Protein AF-A0A9X9WQY2-F1 (afdb_monomer)

Mean predicted aligned error: 18.75 Å

Nearest PDB structures (foldseek):
  3zx6-assembly1_B  TM=2.348E-01  e=1.520E-01  Archaeoglobus fulgidus DSM 4304
  7sqc-assembly1_1J  TM=1.540E-01  e=3.881E-01  Chlamydomonas reinhardtii
  8i4x-assembly1_B  TM=1.710E-01  e=2.529E+00  Saccharomyces cerevisiae S288C
  7yqh-assembly1_B  TM=1.631E-01  e=9.841E+00  Saccharomyces cerevisiae S288C

Solvent-accessible surface area (backbone atoms only — not comparable to full-atom values): 28759 Å² total; per-residue (Å²): 111,31,48,26,47,58,53,52,51,51,51,53,52,50,40,56,49,32,49,50,51,24,51,52,35,41,52,50,30,51,53,38,46,54,51,38,53,50,38,52,51,50,42,50,52,40,52,48,51,51,50,51,62,54,42,77,76,37,98,82,39,64,68,60,50,54,48,45,54,50,25,49,51,44,35,53,50,32,53,52,52,48,52,53,48,45,54,51,25,51,51,46,35,52,54,23,48,52,47,27,54,52,24,48,52,50,35,51,50,50,52,50,44,38,48,52,46,52,52,51,50,54,49,31,45,54,56,13,53,63,51,43,77,74,34,68,67,49,50,54,32,47,52,51,20,53,52,30,42,53,51,15,53,52,31,42,50,50,18,55,46,40,44,50,50,32,55,63,69,43,43,66,54,68,69,33,68,69,55,40,55,42,57,78,52,30,64,96,44,97,74,43,79,71,56,73,69,58,48,52,52,54,53,51,54,36,60,75,67,47,36,70,67,54,49,55,55,50,51,55,48,64,50,49,30,57,56,33,43,56,49,16,53,53,32,41,55,50,17,53,51,32,45,49,51,33,53,48,50,44,34,56,67,31,70,55,71,90,79,82,70,60,69,49,71,67,59,54,50,54,25,50,52,44,31,54,52,23,48,52,49,29,52,51,25,50,50,54,33,48,39,55,68,73,44,75,35,70,57,46,48,49,23,50,49,43,38,50,54,56,41,62,78,53,45,76,65,53,53,46,59,51,39,75,72,48,94,56,72,67,53,55,52,39,52,52,49,44,52,53,36,53,54,49,38,55,52,36,53,53,52,33,54,55,32,45,54,50,22,50,54,29,44,51,43,34,51,51,44,52,52,49,54,51,49,40,56,75,72,42,33,62,40,92,62,33,36,31,76,46,56,71,58,52,54,48,48,53,51,33,38,67,68,68,77,32,52,74,66,57,44,50,55,50,52,59,70,52,46,44,72,64,89,74,81,79,97,57,83,58,51,104,74,77,48,80,70,83,58,102,80,64,78,81,77,88,54,104,80,79,71,84,88,79,91,83,94,76,87,90,79,86,79,90,83,84,86,82,84,88,83,87,79,89,79,83,88,80,88,86,90,86,88,88,81,88,85,82,86,84,87,90,82,89,83,87,87,89,88,79,85,84,86,87,80,90,76,89,134

Structure (mmCIF, N/CA/C/O backbone):
data_AF-A0A9X9WQY2-F1
#
_entry.id   AF-A0A9X9WQY2-F1
#
loop_
_atom_site.group_PDB
_atom_site.id
_atom_site.type_symbol
_atom_site.label_atom_id
_atom_site.label_alt_id
_atom_site.label_comp_id
_atom_site.label_asym_id
_atom_site.label_entity_id
_atom_site.label_seq_id
_atom_site.pdbx_PDB_ins_code
_atom_site.Cartn_x
_atom_site.Cartn_y
_atom_site.Cartn_z
_atom_site.occupancy
_atom_site.B_iso_or_equiv
_atom_site.auth_seq_id
_atom_site.auth_comp_id
_atom_site.auth_asym_id
_atom_site.auth_atom_id
_atom_site.pdbx_PDB_model_num
ATOM 1 N N . MET A 1 1 ? 16.620 24.384 2.125 1.00 60.31 1 MET A N 1
ATOM 2 C CA . MET A 1 1 ? 16.429 23.339 1.098 1.00 60.31 1 MET A CA 1
ATOM 3 C C . MET A 1 1 ? 16.215 22.037 1.822 1.00 60.31 1 MET A C 1
ATOM 5 O O . MET A 1 1 ? 16.955 21.768 2.760 1.00 60.31 1 MET A O 1
ATOM 9 N N . VAL A 1 2 ? 15.193 21.287 1.435 1.00 66.56 2 VAL A N 1
ATOM 10 C CA . VAL A 1 2 ? 14.870 20.005 2.066 1.00 66.56 2 VAL A CA 1
ATOM 11 C C . VAL A 1 2 ? 14.873 18.951 0.969 1.00 66.56 2 VAL A C 1
ATOM 13 O O . VAL A 1 2 ? 14.253 19.152 -0.078 1.00 66.56 2 VAL A O 1
ATOM 16 N N . SER A 1 3 ? 15.655 17.890 1.167 1.00 76.44 3 SER A N 1
ATOM 17 C CA . SER A 1 3 ? 15.671 16.739 0.265 1.00 76.44 3 SER A CA 1
ATOM 18 C C . SER A 1 3 ? 14.372 15.957 0.429 1.00 76.44 3 SER A C 1
ATOM 20 O O . SER A 1 3 ? 13.803 15.920 1.521 1.00 76.44 3 SER A O 1
ATOM 22 N N . GLY A 1 4 ? 13.900 15.298 -0.626 1.00 72.00 4 GLY A N 1
ATOM 23 C CA . GLY A 1 4 ? 12.693 14.482 -0.516 1.00 72.00 4 GLY A CA 1
ATOM 24 C C . GLY A 1 4 ? 12.810 13.324 0.490 1.00 72.00 4 GLY A C 1
ATOM 25 O O . GLY A 1 4 ? 11.817 12.961 1.115 1.00 72.00 4 GLY A O 1
ATOM 26 N N . GLY A 1 5 ? 14.029 12.856 0.794 1.00 73.00 5 GLY A N 1
ATOM 27 C CA . GLY A 1 5 ? 14.283 11.945 1.918 1.00 73.00 5 GLY A CA 1
ATOM 28 C C . GLY A 1 5 ? 13.965 12.540 3.302 1.00 73.00 5 GLY A C 1
ATOM 29 O O . GLY A 1 5 ? 13.416 11.844 4.151 1.00 73.00 5 GLY A O 1
ATOM 30 N N . ALA A 1 6 ? 14.241 13.828 3.531 1.00 75.44 6 ALA A N 1
ATOM 31 C CA . ALA A 1 6 ? 13.882 14.500 4.785 1.00 75.44 6 ALA A CA 1
ATOM 32 C C . ALA A 1 6 ? 12.364 14.736 4.903 1.00 75.44 6 ALA A C 1
ATOM 34 O O . ALA A 1 6 ? 11.812 14.638 5.995 1.00 75.44 6 ALA A O 1
ATOM 35 N N . VAL A 1 7 ? 11.675 14.964 3.780 1.00 77.31 7 VAL A N 1
ATOM 36 C CA . VAL A 1 7 ? 10.203 15.024 3.744 1.00 77.31 7 VAL A CA 1
ATOM 37 C C . VAL A 1 7 ? 9.590 13.665 4.086 1.00 77.31 7 VAL A C 1
ATOM 39 O O . VAL A 1 7 ? 8.625 13.593 4.843 1.00 77.31 7 VAL A O 1
ATOM 42 N N . LEU A 1 8 ? 10.159 12.572 3.568 1.00 80.81 8 LEU A N 1
ATOM 43 C CA . LEU A 1 8 ? 9.691 11.225 3.892 1.00 80.81 8 LEU A CA 1
ATOM 44 C C . LEU A 1 8 ? 9.839 10.922 5.393 1.00 80.81 8 LEU A C 1
ATOM 46 O O . LEU A 1 8 ? 8.922 10.365 5.988 1.00 80.81 8 LEU A O 1
ATOM 50 N N . GLN A 1 9 ? 10.939 11.356 6.021 1.00 79.88 9 GLN A N 1
ATOM 51 C CA . GLN A 1 9 ? 11.121 11.239 7.474 1.00 79.88 9 GLN A CA 1
ATOM 52 C C . GLN A 1 9 ? 10.082 12.037 8.277 1.00 79.88 9 GLN A C 1
ATOM 54 O O . GLN A 1 9 ? 9.623 11.568 9.317 1.00 79.88 9 GLN A O 1
ATOM 59 N N . GLU A 1 10 ? 9.692 13.226 7.812 1.00 82.31 10 GLU A N 1
ATOM 60 C CA . GLU A 1 10 ? 8.633 14.024 8.444 1.00 82.31 10 GLU A CA 1
ATOM 61 C C . GLU A 1 10 ? 7.275 13.305 8.368 1.00 82.31 10 GLU A C 1
ATOM 63 O O . GLU A 1 10 ? 6.566 13.208 9.372 1.00 82.31 10 GLU A O 1
ATOM 68 N N . VAL A 1 11 ? 6.949 12.708 7.215 1.00 83.94 11 VAL A N 1
ATOM 69 C CA . VAL A 1 11 ? 5.740 11.884 7.038 1.00 83.94 11 VAL A CA 1
ATOM 70 C C . VAL A 1 11 ? 5.773 10.633 7.917 1.00 83.94 11 VAL A C 1
ATOM 72 O O . VAL A 1 11 ? 4.766 10.320 8.550 1.00 83.94 11 VAL A O 1
ATOM 75 N N . ASP A 1 12 ? 6.918 9.956 8.030 1.00 80.38 12 ASP A N 1
ATOM 76 C CA . ASP A 1 12 ? 7.090 8.823 8.948 1.00 80.38 12 ASP A CA 1
ATOM 77 C C . ASP A 1 12 ? 6.859 9.250 10.415 1.00 80.38 12 ASP A C 1
ATOM 79 O O . ASP A 1 12 ? 6.207 8.537 11.184 1.00 80.38 12 ASP A O 1
ATOM 83 N N . GLY A 1 13 ? 7.318 10.447 10.801 1.00 83.25 13 GLY A N 1
ATOM 84 C CA . GLY A 1 13 ? 7.050 11.039 12.115 1.00 83.25 13 GLY A CA 1
ATOM 85 C C . GLY A 1 13 ? 5.561 11.313 12.360 1.00 83.25 13 GLY A C 1
ATOM 86 O O . GLY A 1 13 ? 5.030 10.960 13.417 1.00 83.25 13 GLY A O 1
ATOM 87 N N . HIS A 1 14 ? 4.864 11.885 11.373 1.00 84.75 14 HIS A N 1
ATOM 88 C CA . HIS A 1 14 ? 3.414 12.097 11.430 1.00 84.75 14 HIS A CA 1
ATOM 89 C C . HIS A 1 14 ? 2.628 10.784 11.475 1.00 84.75 14 HIS A C 1
ATOM 91 O O . HIS A 1 14 ? 1.633 10.702 12.193 1.00 84.75 14 HIS A O 1
ATOM 97 N N . MET A 1 15 ? 3.082 9.751 10.766 1.00 84.62 15 MET A N 1
ATOM 98 C CA . MET A 1 15 ? 2.479 8.419 10.783 1.00 84.62 15 MET A CA 1
ATOM 99 C C . MET A 1 15 ? 2.582 7.781 12.173 1.00 84.62 15 MET A C 1
ATOM 101 O O . MET A 1 15 ? 1.585 7.282 12.694 1.00 84.62 15 MET A O 1
ATOM 105 N N . ALA A 1 16 ? 3.752 7.861 12.818 1.00 78.62 16 ALA A N 1
ATOM 106 C CA . ALA A 1 16 ? 3.933 7.358 14.180 1.00 78.62 16 ALA A CA 1
ATOM 107 C C . ALA A 1 16 ? 3.019 8.073 15.190 1.00 78.62 16 ALA A C 1
ATOM 109 O O . ALA A 1 16 ? 2.442 7.435 16.072 1.00 78.62 16 ALA A O 1
ATOM 110 N N . GLU A 1 17 ? 2.852 9.392 15.056 1.00 86.69 17 GLU A N 1
ATOM 111 C CA . GLU A 1 17 ? 1.924 10.157 15.892 1.00 86.69 17 GLU A CA 1
ATOM 112 C C . GLU A 1 17 ? 0.461 9.795 15.615 1.00 86.69 17 GLU A C 1
ATOM 114 O O . GLU A 1 17 ? -0.290 9.519 16.550 1.00 86.69 17 GLU A O 1
ATOM 119 N N . ALA A 1 18 ? 0.057 9.713 14.345 1.00 86.12 18 ALA A N 1
ATOM 120 C CA . ALA A 1 18 ? -1.292 9.304 13.963 1.00 86.12 18 ALA A CA 1
ATOM 121 C C . ALA A 1 18 ? -1.636 7.909 14.503 1.00 86.12 18 ALA A C 1
ATOM 123 O O . ALA A 1 18 ? -2.741 7.694 14.997 1.00 86.12 18 ALA A O 1
ATOM 124 N N . GLN A 1 19 ? -0.676 6.982 14.500 1.00 82.81 19 GLN A N 1
ATOM 125 C CA . GLN A 1 19 ? -0.864 5.642 15.047 1.00 82.81 19 GLN A CA 1
ATOM 126 C C . GLN A 1 19 ? -1.022 5.638 16.574 1.00 82.81 19 GLN A C 1
ATOM 128 O O . GLN A 1 19 ? -1.851 4.887 17.104 1.00 82.81 19 GLN A O 1
ATOM 133 N N . ARG A 1 20 ? -0.294 6.507 17.293 1.00 83.94 20 ARG A N 1
ATOM 134 C CA . ARG A 1 20 ? -0.505 6.727 18.735 1.00 83.94 20 ARG A CA 1
ATOM 135 C C . ARG A 1 20 ? -1.897 7.287 19.014 1.00 83.94 20 ARG A C 1
ATOM 137 O O . ARG A 1 20 ? -2.601 6.747 19.864 1.00 83.94 20 ARG A O 1
ATOM 144 N N . VAL A 1 21 ? -2.317 8.314 18.275 1.00 89.75 21 VAL A N 1
ATOM 145 C CA . VAL A 1 21 ? -3.639 8.946 18.426 1.00 89.75 21 VAL A CA 1
ATOM 146 C C . VAL A 1 21 ? -4.770 7.963 18.109 1.00 89.75 21 VAL A C 1
ATOM 148 O O . VAL A 1 21 ? -5.724 7.860 18.880 1.00 89.75 21 VAL A O 1
ATOM 151 N N . ALA A 1 22 ? -4.659 7.192 17.025 1.00 84.50 22 ALA A N 1
ATOM 152 C CA . ALA A 1 22 ? -5.636 6.165 16.661 1.00 84.50 22 ALA A CA 1
ATOM 153 C C . ALA A 1 22 ? -5.747 5.072 17.735 1.00 84.50 22 ALA A C 1
ATOM 155 O O . ALA A 1 22 ? -6.843 4.627 18.065 1.00 84.50 22 ALA A O 1
ATOM 156 N N . SER A 1 23 ? -4.624 4.671 18.335 1.00 79.38 23 SER A N 1
ATOM 157 C CA . SER A 1 23 ? -4.627 3.685 19.422 1.00 79.38 23 SER A CA 1
ATOM 158 C C . SER A 1 23 ? -5.219 4.251 20.718 1.00 79.38 23 SER A C 1
ATOM 160 O O . SER A 1 23 ? -5.982 3.562 21.389 1.00 79.38 23 SER A O 1
ATOM 162 N N . ALA A 1 24 ? -4.917 5.508 21.058 1.00 87.00 24 ALA A N 1
ATOM 163 C CA . ALA A 1 24 ? -5.433 6.168 22.257 1.00 87.00 24 ALA A CA 1
ATOM 164 C C . ALA A 1 24 ? -6.947 6.426 22.182 1.00 87.00 24 ALA A C 1
ATOM 166 O O . ALA A 1 24 ? -7.674 6.116 23.122 1.00 87.00 24 ALA A O 1
ATOM 167 N N . THR A 1 25 ? -7.432 6.946 21.050 1.00 88.75 25 THR A N 1
ATOM 168 C CA . THR A 1 25 ? -8.872 7.162 20.813 1.00 88.75 25 THR A CA 1
ATOM 169 C C . THR A 1 25 ? -9.646 5.848 20.827 1.00 88.75 25 THR A C 1
ATOM 171 O O . THR A 1 25 ? -10.728 5.777 21.402 1.00 88.75 25 THR A O 1
ATOM 174 N N . GLN A 1 26 ? -9.066 4.779 20.279 1.00 82.69 26 GLN A N 1
ATOM 175 C CA . GLN A 1 26 ? -9.668 3.455 20.355 1.00 82.69 26 GLN A CA 1
ATOM 176 C C . GLN A 1 26 ? -9.741 2.915 21.788 1.00 82.69 26 GLN A C 1
ATOM 178 O O . GLN A 1 26 ? -10.779 2.393 22.182 1.00 82.69 26 GLN A O 1
ATOM 183 N N . ALA A 1 27 ? -8.675 3.062 22.577 1.00 82.31 27 ALA A N 1
ATOM 184 C CA . ALA A 1 27 ? -8.682 2.628 23.973 1.00 82.31 27 ALA A CA 1
ATOM 185 C C . ALA A 1 27 ? -9.762 3.356 24.795 1.00 82.31 27 ALA A C 1
ATOM 187 O O . ALA A 1 27 ? -10.357 2.764 25.695 1.00 82.31 27 ALA A O 1
ATOM 188 N N . GLU A 1 28 ? -10.052 4.619 24.470 1.00 89.06 28 GLU A N 1
ATOM 189 C CA . GLU A 1 28 ? -11.142 5.367 25.101 1.00 89.06 28 GLU A CA 1
ATOM 190 C C . GLU A 1 28 ? -12.526 4.837 24.696 1.00 89.06 28 GLU A C 1
ATOM 192 O O . GLU A 1 28 ? -13.386 4.665 25.562 1.00 89.06 28 GLU A O 1
ATOM 197 N N . VAL A 1 29 ? -12.732 4.493 23.418 1.00 86.94 29 VAL A N 1
ATOM 198 C CA . VAL A 1 29 ? -13.956 3.805 22.958 1.00 86.94 29 VAL A CA 1
ATOM 199 C C . VAL A 1 29 ? -14.166 2.508 23.739 1.00 86.94 29 VAL A C 1
ATOM 201 O O . VAL A 1 29 ? -15.259 2.268 24.254 1.00 86.94 29 VAL A O 1
ATOM 204 N N . ASP A 1 30 ? -13.116 1.700 23.881 1.00 79.56 30 ASP A N 1
ATOM 205 C CA . ASP A 1 30 ? -13.187 0.417 24.582 1.00 79.56 30 ASP A CA 1
ATOM 206 C C . ASP A 1 30 ? -13.514 0.618 26.073 1.00 79.56 30 ASP A C 1
ATOM 208 O O . ASP A 1 30 ? -14.349 -0.090 26.643 1.00 79.56 30 ASP A O 1
ATOM 212 N N . ARG A 1 31 ? -12.922 1.640 26.702 1.00 87.19 31 ARG A N 1
ATOM 213 C CA . ARG A 1 31 ? -13.187 2.008 28.098 1.00 87.19 31 ARG A CA 1
ATOM 214 C C . ARG A 1 31 ? -14.634 2.447 28.322 1.00 87.19 31 ARG A C 1
ATOM 216 O O . ARG A 1 31 ? -15.259 2.019 29.295 1.00 87.19 31 ARG A O 1
ATOM 223 N N . LEU A 1 32 ? -15.169 3.296 27.444 1.00 89.06 32 LEU A N 1
ATOM 224 C CA . LEU A 1 32 ? -16.555 3.769 27.518 1.00 89.06 32 LEU A CA 1
ATOM 225 C C . LEU A 1 32 ? -17.548 2.632 27.261 1.00 89.06 32 LEU A C 1
ATOM 227 O O . LEU A 1 32 ? -18.538 2.515 27.986 1.00 89.06 32 LEU A O 1
ATOM 231 N N . ALA A 1 33 ? -17.258 1.757 26.294 1.00 82.00 33 ALA A N 1
ATOM 232 C CA . ALA A 1 33 ? -18.067 0.575 26.013 1.00 82.00 33 ALA A CA 1
ATOM 233 C C . ALA A 1 33 ? -18.109 -0.381 27.216 1.00 82.00 33 ALA A C 1
ATOM 235 O O . ALA A 1 33 ? -19.193 -0.791 27.627 1.00 82.00 33 ALA A O 1
ATOM 236 N N . ALA A 1 34 ? -16.959 -0.664 27.838 1.00 81.19 34 ALA A N 1
ATOM 237 C CA . ALA A 1 34 ? -16.888 -1.494 29.040 1.00 81.19 34 ALA A CA 1
ATOM 238 C C . ALA A 1 34 ? -17.679 -0.887 30.211 1.00 81.19 34 ALA A C 1
ATOM 240 O O . ALA A 1 34 ? -18.387 -1.599 30.923 1.00 81.19 34 ALA A O 1
ATOM 241 N N . ARG A 1 35 ? -17.617 0.440 30.392 1.00 88.19 35 ARG A N 1
ATOM 242 C CA . ARG A 1 35 ? -18.389 1.130 31.433 1.00 88.19 35 ARG A CA 1
ATOM 243 C C . ARG A 1 35 ? -19.896 1.068 31.170 1.00 88.19 35 ARG A C 1
ATOM 245 O O . ARG A 1 35 ? -20.653 0.800 32.098 1.00 88.19 35 ARG A O 1
ATOM 252 N N . ARG A 1 36 ? -20.335 1.260 29.921 1.00 87.00 36 ARG A N 1
ATOM 253 C CA . ARG A 1 36 ? -21.744 1.104 29.513 1.00 87.00 36 ARG A CA 1
ATOM 254 C C . ARG A 1 36 ? -22.240 -0.318 29.781 1.00 87.00 36 ARG A C 1
ATOM 256 O O . ARG A 1 36 ? -23.342 -0.492 30.292 1.00 87.00 36 ARG A O 1
ATOM 263 N N . ASP A 1 37 ? -21.431 -1.318 29.449 1.00 78.81 37 ASP A N 1
ATOM 264 C CA . ASP A 1 37 ? -21.769 -2.726 29.668 1.00 78.81 37 ASP A CA 1
ATOM 265 C C . ASP A 1 37 ? -21.869 -3.046 31.174 1.00 78.81 37 ASP A C 1
ATOM 267 O O . ASP A 1 37 ? -22.788 -3.753 31.589 1.00 78.81 37 ASP A O 1
ATOM 271 N N . GLY A 1 38 ? -21.011 -2.441 32.006 1.00 82.31 38 GLY A N 1
ATOM 272 C CA . GLY A 1 38 ? -21.121 -2.487 33.469 1.00 82.31 38 GLY A CA 1
ATOM 273 C C . GLY A 1 38 ? -22.438 -1.902 33.992 1.00 82.31 38 GLY A C 1
ATOM 274 O O . GLY A 1 38 ? -23.131 -2.556 34.767 1.00 82.31 38 GLY A O 1
ATOM 275 N N . VAL A 1 39 ? -22.844 -0.725 33.504 1.00 84.00 39 VAL A N 1
ATOM 276 C CA . VAL A 1 39 ? -24.131 -0.106 33.881 1.00 84.00 39 VAL A CA 1
ATOM 277 C C . VAL A 1 39 ? -25.320 -0.970 33.446 1.00 84.00 39 VAL A C 1
ATOM 279 O O . VAL A 1 39 ? -26.263 -1.139 34.214 1.00 84.00 39 VAL A O 1
ATOM 282 N N . ARG A 1 40 ? -25.273 -1.593 32.261 1.00 77.25 40 ARG A N 1
ATOM 283 C CA . ARG A 1 40 ? -26.318 -2.540 31.819 1.00 77.25 40 ARG A CA 1
ATOM 284 C C . ARG A 1 40 ? -26.414 -3.769 32.727 1.00 77.25 40 ARG A C 1
ATOM 286 O O . ARG A 1 40 ? -27.513 -4.255 32.989 1.00 77.25 40 ARG A O 1
ATOM 293 N N . ALA A 1 41 ? -25.282 -4.272 33.220 1.00 75.88 41 ALA A N 1
ATOM 294 C CA . ALA A 1 41 ? -25.274 -5.356 34.198 1.00 75.88 41 ALA A CA 1
ATOM 295 C C . ALA A 1 41 ? -25.902 -4.919 35.536 1.00 75.88 41 ALA A C 1
ATOM 297 O O . ALA A 1 41 ? -26.677 -5.678 36.119 1.00 75.88 41 ALA A O 1
ATOM 298 N N . GLU A 1 42 ? -25.632 -3.691 35.993 1.00 82.31 42 GLU A N 1
ATOM 299 C CA . GLU A 1 42 ? -26.268 -3.115 37.185 1.00 82.31 42 GLU A CA 1
ATOM 300 C C . GLU A 1 42 ? -27.783 -2.920 37.013 1.00 82.31 42 GLU A C 1
ATOM 302 O O . GLU A 1 42 ? -28.541 -3.241 37.931 1.00 82.31 42 GLU A O 1
ATOM 307 N N . GLU A 1 43 ? -28.242 -2.454 35.844 1.00 75.88 43 GLU A N 1
ATOM 308 C CA . GLU A 1 43 ? -29.671 -2.350 35.506 1.00 75.88 43 GLU A CA 1
ATOM 309 C C . GLU A 1 43 ? -30.356 -3.724 35.582 1.00 75.88 43 GLU A C 1
ATOM 311 O O . GLU A 1 43 ? -31.412 -3.859 36.203 1.00 75.88 43 GLU A O 1
ATOM 316 N N . ALA A 1 44 ? -29.742 -4.763 35.006 1.00 70.69 44 ALA A N 1
ATOM 317 C CA . ALA A 1 44 ? -30.279 -6.123 35.038 1.00 70.69 44 ALA A CA 1
ATOM 318 C C . ALA A 1 44 ? -30.364 -6.692 36.469 1.00 70.69 44 ALA A C 1
ATOM 320 O O . ALA A 1 44 ? -31.367 -7.312 36.832 1.00 70.69 44 ALA A O 1
ATOM 321 N N . GLU A 1 45 ? -29.349 -6.453 37.306 1.00 76.88 45 GLU A N 1
ATOM 322 C CA . GLU A 1 45 ? -29.357 -6.856 38.720 1.00 76.88 45 GLU A CA 1
ATOM 323 C C . GLU A 1 45 ? -30.410 -6.098 39.538 1.00 76.88 45 GLU A C 1
ATOM 325 O O . GLU A 1 45 ? -31.127 -6.697 40.342 1.00 76.88 45 GLU A O 1
ATOM 330 N N . ALA A 1 46 ? -30.560 -4.790 39.320 1.00 76.44 46 ALA A N 1
ATOM 331 C CA . ALA A 1 46 ? -31.578 -3.995 39.998 1.00 76.44 46 ALA A CA 1
ATOM 332 C C . ALA A 1 46 ? -33.000 -4.428 39.597 1.00 76.44 46 ALA A C 1
ATOM 334 O O . ALA A 1 46 ? -33.866 -4.558 40.462 1.00 76.44 46 ALA A O 1
ATOM 335 N N . LEU A 1 47 ? -33.234 -4.745 38.320 1.00 69.56 47 LEU A N 1
ATOM 336 C CA . LEU A 1 47 ? -34.505 -5.312 37.857 1.00 69.56 47 LEU A CA 1
ATOM 337 C C . LEU A 1 47 ? -34.797 -6.677 38.490 1.00 69.56 47 LEU A C 1
ATOM 339 O O . LEU A 1 47 ? -35.929 -6.924 38.908 1.00 69.56 47 LEU A O 1
ATOM 343 N N . ARG A 1 48 ? -33.789 -7.550 38.624 1.00 68.88 48 ARG A N 1
ATOM 344 C CA . ARG A 1 48 ? -33.932 -8.816 39.362 1.00 68.88 48 ARG A CA 1
ATOM 345 C C . ARG A 1 48 ? -34.277 -8.596 40.827 1.00 68.88 48 ARG A C 1
ATOM 347 O O . ARG A 1 48 ? -35.151 -9.284 41.351 1.00 68.88 48 ARG A O 1
ATOM 354 N N . ALA A 1 49 ? -33.592 -7.668 41.492 1.00 75.75 49 ALA A N 1
ATOM 355 C CA . ALA A 1 49 ? -33.846 -7.350 42.892 1.00 75.75 49 ALA A CA 1
ATOM 356 C C . ALA A 1 49 ? -35.290 -6.866 43.087 1.00 75.75 49 ALA A C 1
ATOM 358 O O . ALA A 1 49 ? -35.980 -7.371 43.971 1.00 75.75 49 ALA A O 1
ATOM 359 N N . LEU A 1 50 ? -35.763 -5.977 42.205 1.00 70.19 50 LEU A N 1
ATOM 360 C CA . LEU A 1 50 ? -37.142 -5.488 42.202 1.00 70.19 50 LEU A CA 1
ATOM 361 C C . LEU A 1 50 ? -38.142 -6.632 41.993 1.00 70.19 50 LEU A C 1
ATOM 363 O O . LEU A 1 50 ? -39.105 -6.779 42.742 1.00 70.19 50 LEU A O 1
ATOM 367 N N . ALA A 1 51 ? -37.890 -7.490 41.003 1.00 64.19 51 ALA A N 1
ATOM 368 C CA . ALA A 1 51 ? -38.748 -8.632 40.718 1.00 64.19 51 ALA A CA 1
ATOM 369 C C . ALA A 1 51 ? -38.829 -9.605 41.903 1.00 64.19 51 ALA A C 1
ATOM 371 O O . ALA A 1 51 ? -39.927 -10.024 42.263 1.00 64.19 51 ALA A O 1
ATOM 372 N N . ARG A 1 52 ? -37.701 -9.922 42.554 1.00 68.62 52 ARG A N 1
ATOM 373 C CA . ARG A 1 52 ? -37.669 -10.761 43.766 1.00 68.62 52 ARG A CA 1
ATOM 374 C C . ARG A 1 52 ? -38.485 -10.162 44.899 1.00 68.62 52 ARG A C 1
ATOM 376 O O . ARG A 1 52 ? -39.293 -10.878 45.487 1.00 68.62 52 ARG A O 1
ATOM 383 N N . LEU A 1 53 ? -38.319 -8.871 45.172 1.00 68.94 53 LEU A N 1
ATOM 384 C CA . LEU A 1 53 ? -39.039 -8.186 46.248 1.00 68.94 53 LEU A CA 1
ATOM 385 C C . LEU A 1 53 ? -40.558 -8.286 46.039 1.00 68.94 53 LEU A C 1
ATOM 387 O O . LEU A 1 53 ? -41.285 -8.661 46.955 1.00 68.94 53 LEU A O 1
ATOM 391 N N . ARG A 1 54 ? -41.024 -8.111 44.797 1.00 61.41 54 ARG A N 1
ATOM 392 C CA . ARG A 1 54 ? -42.452 -8.190 44.445 1.00 61.41 54 ARG A CA 1
ATOM 393 C C . ARG A 1 54 ? -43.036 -9.584 44.355 1.00 61.41 54 ARG A C 1
ATOM 395 O O . ARG A 1 54 ? -44.203 -9.792 44.671 1.00 61.41 54 ARG A O 1
ATOM 402 N N . LEU A 1 55 ? -42.250 -10.548 43.906 1.00 56.09 55 LEU A N 1
ATOM 403 C CA . LEU A 1 55 ? -42.713 -11.919 43.718 1.00 56.09 55 LEU A CA 1
ATOM 404 C C . LEU A 1 55 ? -42.735 -12.710 45.027 1.00 56.09 55 LEU A C 1
ATOM 406 O O . LEU A 1 55 ? -43.468 -13.686 45.136 1.00 56.09 55 LEU A O 1
ATOM 410 N N . THR A 1 56 ? -42.028 -12.227 46.050 1.00 58.34 56 THR A N 1
ATOM 411 C CA . THR A 1 56 ? -42.183 -12.705 47.432 1.00 58.34 56 THR A CA 1
ATOM 412 C C . THR A 1 56 ? -43.548 -12.303 48.024 1.00 58.34 56 THR A C 1
ATOM 414 O O . THR A 1 56 ? -44.048 -12.983 48.915 1.00 58.34 56 THR A O 1
ATOM 417 N N . GLU A 1 57 ? -44.192 -11.253 47.494 1.00 54.84 57 GLU A N 1
ATOM 418 C CA . GLU A 1 57 ? -45.531 -10.792 47.904 1.00 54.84 57 GLU A CA 1
ATOM 419 C C . GLU A 1 57 ? -46.684 -11.421 47.087 1.00 54.84 57 GLU A C 1
ATOM 421 O O . GLU A 1 57 ? -47.840 -11.354 47.504 1.00 54.84 57 GLU A O 1
ATOM 426 N N . LEU A 1 58 ? -46.399 -12.064 45.943 1.00 52.72 58 LEU A N 1
ATOM 427 C CA . LEU A 1 58 ? -47.397 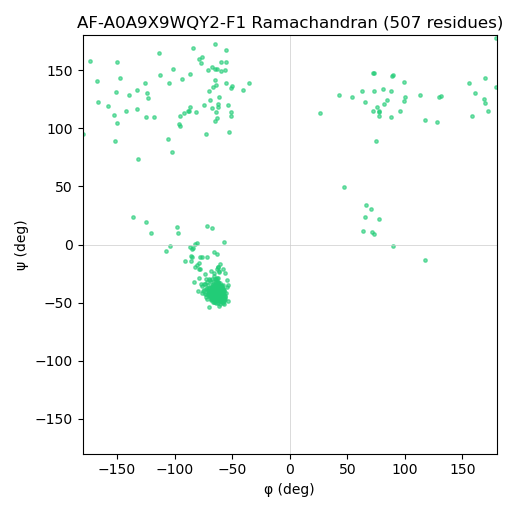-12.644 45.030 1.00 52.72 58 LEU A CA 1
ATOM 428 C C . LEU A 1 58 ? -47.232 -14.170 44.909 1.00 52.72 58 LEU A C 1
ATOM 430 O O . LEU A 1 58 ? -46.306 -14.658 44.265 1.00 52.72 58 LEU A O 1
ATOM 434 N N . ALA A 1 59 ? -48.182 -14.937 45.458 1.00 47.25 59 ALA A N 1
ATOM 435 C CA . ALA A 1 59 ? -48.136 -16.406 45.531 1.00 47.25 59 ALA A CA 1
ATOM 436 C C . ALA A 1 59 ? -48.064 -17.153 44.172 1.00 47.25 59 ALA A C 1
ATOM 438 O O . ALA A 1 59 ? -47.700 -18.327 44.148 1.00 47.25 59 ALA A O 1
ATOM 439 N N . GLU A 1 60 ? -48.375 -16.501 43.044 1.00 49.81 60 GLU A N 1
ATOM 440 C CA . GLU A 1 60 ? -48.470 -17.127 41.709 1.00 49.81 60 GLU A CA 1
ATOM 441 C C . GLU A 1 60 ? -47.279 -16.851 40.768 1.00 49.81 60 GLU A C 1
ATOM 443 O O . GLU A 1 60 ? -47.244 -17.344 39.643 1.00 49.81 60 GLU A O 1
ATOM 448 N N . GLY A 1 61 ? -46.272 -16.073 41.174 1.00 55.59 61 GLY A N 1
ATOM 449 C CA . GLY A 1 61 ? -45.342 -15.481 40.204 1.00 55.59 61 GLY A CA 1
ATOM 450 C C . GLY A 1 61 ? -43.995 -16.191 39.970 1.00 55.59 61 GLY A C 1
ATOM 451 O O . GLY A 1 61 ? -43.087 -15.626 39.357 1.00 55.59 61 GLY A O 1
ATOM 452 N N . ARG A 1 62 ? -43.839 -17.443 40.406 1.00 63.44 62 ARG A N 1
ATOM 453 C CA . ARG A 1 62 ? -42.565 -18.182 40.297 1.00 63.44 62 ARG A CA 1
ATOM 454 C C . ARG A 1 62 ? -42.058 -18.348 38.856 1.00 63.44 62 ARG A C 1
ATOM 456 O O . ARG A 1 62 ? -40.869 -18.195 38.615 1.00 63.44 62 ARG A O 1
ATOM 463 N N . ALA A 1 63 ? -42.961 -18.531 37.892 1.00 64.94 63 ALA A N 1
ATOM 464 C CA . ALA A 1 63 ? -42.600 -18.613 36.474 1.00 64.94 63 ALA A CA 1
ATOM 465 C C . ALA A 1 63 ? -42.019 -17.296 35.915 1.00 64.94 63 ALA A C 1
ATOM 467 O O . ALA A 1 63 ? -41.160 -17.323 35.037 1.00 64.94 63 ALA A O 1
ATOM 468 N N . ALA A 1 64 ? -42.456 -16.141 36.434 1.00 64.25 64 ALA A N 1
ATOM 469 C CA . ALA A 1 64 ? -41.911 -14.841 36.043 1.00 64.25 64 ALA A CA 1
ATOM 470 C C . ALA A 1 64 ? -40.514 -14.600 36.645 1.00 64.25 64 ALA A C 1
ATOM 472 O O . ALA A 1 64 ? -39.664 -14.008 35.982 1.00 64.25 64 ALA A O 1
ATOM 473 N N . LEU A 1 65 ? -40.257 -15.101 37.864 1.00 65.56 65 LEU A N 1
ATOM 474 C CA . LEU A 1 65 ? -38.913 -15.112 38.460 1.00 65.56 65 LEU A CA 1
ATOM 475 C C . LEU A 1 65 ? -37.946 -15.958 37.634 1.00 65.56 65 LEU A C 1
ATOM 477 O O . LEU A 1 65 ? -36.883 -15.467 37.266 1.00 65.56 65 LEU A O 1
ATOM 481 N N . ASP A 1 66 ? -38.336 -17.189 37.298 1.00 70.69 66 ASP A N 1
ATOM 482 C CA . ASP A 1 66 ? -37.481 -18.111 36.546 1.00 70.69 66 ASP A CA 1
ATOM 483 C C . ASP A 1 66 ? -37.129 -17.544 35.154 1.00 70.69 66 ASP A C 1
ATOM 485 O O . ASP A 1 66 ? -35.987 -17.651 34.706 1.00 70.69 66 ASP A O 1
ATOM 489 N N . ALA A 1 67 ? -38.077 -16.865 34.492 1.00 69.75 67 ALA A N 1
ATOM 490 C CA . ALA A 1 67 ? -37.846 -16.198 33.208 1.00 69.75 67 ALA A CA 1
ATOM 491 C C . ALA A 1 67 ? -36.865 -15.012 33.309 1.00 69.75 67 ALA A C 1
ATOM 493 O O . ALA A 1 67 ? -36.003 -14.852 32.444 1.00 69.75 67 ALA A O 1
ATOM 494 N N . LEU A 1 68 ? -36.957 -14.194 34.364 1.00 68.75 68 LEU A N 1
ATOM 495 C CA . LEU A 1 68 ? -36.037 -13.074 34.607 1.00 68.75 68 LEU A CA 1
ATOM 496 C C . LEU A 1 68 ? -34.639 -13.547 35.023 1.00 68.75 68 LEU A C 1
ATOM 498 O O . LEU A 1 68 ? -33.632 -12.986 34.578 1.00 68.75 68 LEU A O 1
ATOM 502 N N . ASP A 1 69 ? -34.556 -14.592 35.847 1.00 72.44 69 ASP A N 1
ATOM 503 C CA . ASP A 1 69 ? -33.285 -15.205 36.226 1.00 72.44 69 ASP A CA 1
ATOM 504 C C . ASP A 1 69 ? -32.582 -15.793 34.991 1.00 72.44 69 ASP A C 1
ATOM 506 O O . ASP A 1 69 ? -31.392 -15.513 34.793 1.00 72.44 69 ASP A O 1
ATOM 510 N N . ALA A 1 70 ? -33.319 -16.488 34.114 1.00 75.81 70 ALA A N 1
ATOM 511 C CA . ALA A 1 70 ? -32.817 -16.995 32.836 1.00 75.81 70 ALA A CA 1
ATOM 512 C C . ALA A 1 70 ? -32.366 -15.870 31.887 1.00 75.81 70 ALA A C 1
ATOM 514 O O . ALA A 1 70 ? -31.249 -15.925 31.367 1.00 75.81 70 ALA A O 1
ATOM 515 N N . ALA A 1 71 ? -33.175 -14.819 31.712 1.00 70.44 71 ALA A N 1
ATOM 516 C CA . ALA A 1 71 ? -32.837 -13.681 30.855 1.00 70.44 71 ALA A CA 1
ATOM 517 C C . ALA A 1 71 ? -31.561 -12.967 31.326 1.00 70.44 71 ALA A C 1
ATOM 519 O O . ALA A 1 71 ? -30.661 -12.695 30.532 1.00 70.44 71 ALA A O 1
ATOM 520 N N . GLY A 1 72 ? -31.416 -12.719 32.630 1.00 70.44 72 GLY A N 1
ATOM 521 C CA . GLY A 1 72 ? -30.193 -12.104 33.138 1.00 70.44 72 GLY A CA 1
ATOM 522 C C . GLY A 1 72 ? -28.971 -13.036 33.064 1.00 70.44 72 GLY A C 1
ATOM 523 O O . GLY A 1 72 ? -27.852 -12.554 32.917 1.00 70.44 72 GLY A O 1
ATOM 524 N N . ALA A 1 73 ? -29.144 -14.363 33.152 1.00 79.94 73 ALA A N 1
ATOM 525 C CA . ALA A 1 73 ? -28.042 -15.314 32.978 1.00 79.94 73 ALA A CA 1
ATOM 526 C C . ALA A 1 73 ? -27.558 -15.308 31.521 1.00 79.94 73 ALA A C 1
ATOM 528 O O . ALA A 1 73 ? -26.355 -15.323 31.263 1.00 79.94 73 ALA A O 1
ATOM 529 N N . GLN A 1 74 ? -28.495 -15.190 30.578 1.00 78.12 74 GLN A N 1
ATOM 530 C CA . GLN A 1 74 ? -28.210 -15.022 29.158 1.00 78.12 74 GLN A CA 1
ATOM 531 C C . GLN A 1 74 ? -27.482 -13.699 28.865 1.00 78.12 74 GLN A C 1
ATOM 533 O O . GLN A 1 74 ? -26.519 -13.701 28.099 1.00 78.12 74 GLN A O 1
ATOM 538 N N . VAL A 1 75 ? -27.863 -12.591 29.515 1.00 75.06 75 VAL A N 1
ATOM 539 C CA . VAL A 1 75 ? -27.133 -11.311 29.419 1.00 75.06 75 VAL A CA 1
ATOM 540 C C . VAL A 1 75 ? -25.705 -11.438 29.941 1.00 75.06 75 VAL A C 1
ATOM 542 O O . VAL A 1 75 ? -24.775 -11.036 29.246 1.00 75.06 75 VAL A O 1
ATOM 545 N N . GLN A 1 76 ? -25.505 -12.037 31.116 1.00 78.50 76 GLN A N 1
ATOM 546 C CA . GLN A 1 76 ? -24.165 -12.219 31.684 1.00 78.50 76 GLN A CA 1
ATOM 547 C C . GLN A 1 76 ? -23.268 -13.083 30.786 1.00 78.50 76 GLN A C 1
ATOM 549 O O . GLN A 1 76 ? -22.125 -12.714 30.516 1.00 78.50 76 GLN A O 1
ATOM 554 N N . GLU A 1 77 ? -23.782 -14.197 30.257 1.00 84.31 77 GLU A N 1
ATOM 555 C CA . GLU A 1 77 ? -23.014 -15.031 29.325 1.00 84.31 77 GLU A CA 1
ATOM 556 C C . GLU A 1 77 ? -22.734 -14.306 27.999 1.00 84.31 77 GLU A C 1
ATOM 558 O O . GLU A 1 77 ? -21.627 -14.416 27.471 1.00 84.31 77 GLU A O 1
ATOM 563 N N . SER A 1 78 ? -23.679 -13.515 27.481 1.00 81.94 78 SER A N 1
ATOM 564 C CA . SER A 1 78 ? -23.458 -12.693 26.286 1.00 81.94 78 SER A CA 1
ATOM 565 C C . SER A 1 78 ? -22.358 -11.652 26.504 1.00 81.94 78 SER A C 1
ATOM 567 O O . SER A 1 78 ? -21.457 -11.532 25.674 1.00 81.94 78 SER A O 1
ATOM 569 N N . LEU A 1 79 ? -22.377 -10.944 27.639 1.00 78.75 79 LEU A N 1
ATOM 570 C CA . LEU A 1 79 ? -21.331 -9.988 28.011 1.00 78.75 79 LEU A CA 1
ATOM 571 C C . LEU A 1 79 ? -19.968 -10.676 28.146 1.00 78.75 79 LEU A C 1
ATOM 573 O O . LEU A 1 79 ? -18.965 -10.157 27.659 1.00 78.75 79 LEU A O 1
ATOM 577 N N . ARG A 1 80 ? -19.925 -11.878 28.735 1.00 83.81 80 ARG A N 1
ATOM 578 C CA . ARG A 1 80 ? -18.693 -12.665 28.873 1.00 83.81 80 ARG A CA 1
ATOM 579 C C . ARG A 1 80 ? -18.134 -13.109 27.519 1.00 83.81 80 ARG A C 1
ATOM 581 O O . ARG A 1 80 ? -16.930 -12.995 27.291 1.00 83.81 80 ARG A O 1
ATOM 588 N N . ARG A 1 81 ? -18.988 -13.588 26.605 1.00 85.44 81 ARG A N 1
ATOM 589 C CA . ARG A 1 81 ? -18.592 -13.959 25.231 1.00 85.44 81 ARG A CA 1
ATOM 590 C C . ARG A 1 81 ? -18.092 -12.758 24.443 1.00 85.44 81 ARG A C 1
ATOM 592 O O . ARG A 1 81 ? -17.074 -12.860 23.770 1.00 85.44 81 ARG A O 1
ATOM 599 N N . ARG A 1 82 ? -18.775 -11.621 24.561 1.00 82.44 82 ARG A N 1
ATOM 600 C CA . ARG A 1 82 ? -18.381 -10.357 23.937 1.00 82.44 82 ARG A CA 1
ATOM 601 C C . ARG A 1 82 ? -17.035 -9.866 24.464 1.00 82.44 82 ARG A C 1
ATOM 603 O O . ARG A 1 82 ? -16.184 -9.514 23.659 1.00 82.44 82 ARG A O 1
ATOM 610 N N . ALA A 1 83 ? -16.811 -9.897 25.779 1.00 82.06 83 ALA A N 1
ATOM 611 C CA . ALA A 1 83 ? -15.524 -9.540 26.375 1.00 82.06 83 ALA A CA 1
ATOM 612 C C . ALA A 1 83 ? -14.388 -10.431 25.842 1.00 82.06 83 ALA A C 1
ATOM 614 O O . ALA A 1 83 ? -13.374 -9.918 25.375 1.00 82.06 83 ALA A O 1
ATOM 615 N N . ALA A 1 84 ? -14.597 -11.752 25.806 1.00 87.44 84 ALA A N 1
ATOM 616 C CA . ALA A 1 84 ? -13.632 -12.686 25.226 1.00 87.44 84 ALA A CA 1
ATOM 617 C C . ALA A 1 84 ? -13.391 -12.427 23.725 1.00 87.44 84 ALA A C 1
ATOM 619 O O . ALA A 1 84 ? -12.249 -12.435 23.271 1.00 87.44 84 ALA A O 1
ATOM 620 N N . GLY A 1 85 ? -14.451 -12.145 22.961 1.00 87.19 85 GLY A N 1
ATOM 621 C CA . GLY A 1 85 ? -14.357 -11.815 21.539 1.00 87.19 85 GLY A CA 1
ATOM 622 C C . GLY A 1 85 ? -13.633 -10.493 21.273 1.00 87.19 85 GLY A C 1
ATOM 623 O O . GLY A 1 85 ? -12.883 -10.399 20.304 1.00 87.19 85 GLY A O 1
ATOM 624 N N . LEU A 1 86 ? -13.818 -9.481 22.127 1.00 83.06 86 LEU A N 1
ATOM 625 C CA . LEU A 1 86 ? -13.100 -8.206 22.049 1.00 83.06 86 LEU A CA 1
ATOM 626 C C . LEU A 1 86 ? -11.610 -8.393 22.340 1.00 83.06 86 LEU A C 1
ATOM 628 O O . LEU A 1 86 ? -10.786 -7.841 21.615 1.00 83.06 86 LEU A O 1
ATOM 632 N N . GLU A 1 87 ? -11.252 -9.200 23.342 1.00 86.25 87 GLU A N 1
ATOM 633 C CA . GLU A 1 87 ? -9.852 -9.551 23.604 1.00 86.25 87 GLU A CA 1
ATOM 634 C C . GLU A 1 87 ? -9.215 -10.298 22.426 1.00 86.25 87 GLU A C 1
ATOM 636 O O . GLU A 1 87 ? -8.091 -9.987 22.033 1.00 86.25 87 GLU A O 1
ATOM 641 N N . GLU A 1 88 ? -9.924 -11.266 21.844 1.00 91.25 88 GLU A N 1
ATOM 642 C CA . GLU A 1 88 ? -9.460 -12.014 20.673 1.00 91.25 88 GLU A CA 1
ATOM 643 C C . GLU A 1 88 ? -9.279 -11.096 19.458 1.00 91.25 88 GLU A C 1
ATOM 645 O O . GLU A 1 88 ? -8.231 -11.126 18.814 1.00 91.25 88 GLU A O 1
ATOM 650 N N . ALA A 1 89 ? -10.260 -10.235 19.174 1.00 87.69 89 ALA A N 1
ATOM 651 C CA . ALA A 1 89 ? -10.177 -9.269 18.085 1.00 87.69 89 ALA A CA 1
ATOM 652 C C . ALA A 1 89 ? -9.036 -8.264 18.307 1.00 87.69 89 ALA A C 1
ATOM 654 O O . ALA A 1 89 ? -8.332 -7.913 17.365 1.00 87.69 89 ALA A O 1
ATOM 655 N N . GLN A 1 90 ? -8.798 -7.838 19.550 1.00 86.00 90 GLN A N 1
ATOM 656 C CA . GLN A 1 90 ? -7.686 -6.951 19.877 1.00 86.00 90 GLN A CA 1
ATOM 657 C C . GLN A 1 90 ? -6.328 -7.631 19.672 1.00 86.00 90 GLN A C 1
ATOM 659 O O . GLN A 1 90 ? -5.423 -7.003 19.124 1.00 86.00 90 GLN A O 1
ATOM 664 N N . ARG A 1 91 ? -6.177 -8.905 20.064 1.00 90.31 91 ARG A N 1
ATOM 665 C CA . ARG A 1 91 ? -4.964 -9.687 19.764 1.00 90.31 91 ARG A CA 1
ATOM 666 C C . ARG A 1 91 ? -4.761 -9.820 18.256 1.00 90.31 91 ARG A C 1
ATOM 668 O O . ARG A 1 91 ? -3.687 -9.490 17.775 1.00 90.31 91 ARG A O 1
ATOM 675 N N . ALA A 1 92 ? -5.814 -10.159 17.511 1.00 92.38 92 ALA A N 1
ATOM 676 C CA . ALA A 1 92 ? -5.758 -10.261 16.054 1.00 92.38 92 ALA A CA 1
ATOM 677 C C . ALA A 1 92 ? -5.341 -8.942 15.376 1.00 92.38 92 ALA A C 1
ATOM 679 O O . ALA A 1 92 ? -4.581 -8.966 14.414 1.00 92.38 92 ALA A O 1
ATOM 680 N N . ILE A 1 93 ? -5.784 -7.786 15.886 1.00 86.06 93 ILE A N 1
ATOM 681 C CA . ILE A 1 93 ? -5.354 -6.471 15.381 1.00 86.06 93 ILE A CA 1
ATOM 682 C C . ILE A 1 93 ? -3.866 -6.227 15.643 1.00 86.06 93 ILE A C 1
ATOM 684 O O . ILE A 1 93 ? -3.181 -5.690 14.774 1.00 86.06 93 ILE A O 1
ATOM 688 N N . LEU A 1 94 ? -3.360 -6.578 16.829 1.00 86.75 94 LEU A N 1
ATOM 689 C CA . LEU A 1 94 ? -1.935 -6.441 17.141 1.00 86.75 94 LEU A CA 1
ATOM 690 C C . LEU A 1 94 ? -1.094 -7.353 16.238 1.00 86.75 94 LEU A C 1
ATOM 692 O O . LEU A 1 94 ? -0.180 -6.863 15.579 1.00 86.75 94 LEU A O 1
ATOM 696 N N . ASP A 1 95 ? -1.480 -8.623 16.113 1.00 91.31 95 ASP A N 1
ATOM 697 C CA . ASP A 1 95 ? -0.803 -9.595 15.251 1.00 91.31 95 ASP A CA 1
ATOM 698 C C . ASP A 1 95 ? -0.821 -9.153 13.775 1.00 91.31 95 ASP A C 1
ATOM 700 O O . ASP A 1 95 ? 0.199 -9.214 13.088 1.00 91.31 95 ASP A O 1
ATOM 704 N N . ALA A 1 96 ? -1.957 -8.642 13.282 1.00 88.19 96 ALA A N 1
ATOM 705 C CA . ALA A 1 96 ? -2.082 -8.131 11.916 1.00 88.19 96 ALA A CA 1
ATOM 706 C C . ALA A 1 96 ? -1.227 -6.875 11.677 1.00 88.19 96 ALA A C 1
ATOM 708 O O . ALA A 1 96 ? -0.656 -6.714 10.597 1.00 88.19 96 ALA A O 1
ATOM 709 N N . ARG A 1 97 ? -1.090 -5.992 12.676 1.00 85.00 97 ARG A N 1
ATOM 710 C CA . ARG A 1 97 ? -0.204 -4.816 12.599 1.00 85.00 97 ARG A CA 1
ATOM 711 C C . ARG A 1 97 ? 1.264 -5.215 12.551 1.00 85.00 97 ARG A C 1
ATOM 713 O O . ARG A 1 97 ? 2.004 -4.660 11.741 1.00 85.00 97 ARG A O 1
ATOM 720 N N . ASP A 1 98 ? 1.672 -6.179 13.367 1.00 86.38 98 ASP A N 1
ATOM 721 C CA . ASP A 1 98 ? 3.044 -6.691 13.368 1.00 86.38 98 ASP A CA 1
ATOM 722 C C . ASP A 1 98 ? 3.366 -7.419 12.052 1.00 86.38 98 ASP A C 1
ATOM 724 O O . ASP A 1 98 ? 4.445 -7.236 11.475 1.00 86.38 98 ASP A O 1
ATOM 728 N N . ALA A 1 99 ? 2.405 -8.180 11.517 1.00 90.31 99 ALA A N 1
ATOM 729 C CA . ALA A 1 99 ? 2.509 -8.802 10.200 1.00 90.31 99 ALA A CA 1
ATOM 730 C C . ALA A 1 99 ? 2.635 -7.754 9.082 1.00 90.31 99 ALA A C 1
ATOM 732 O O . ALA A 1 99 ? 3.513 -7.884 8.227 1.00 90.31 99 ALA A O 1
ATOM 733 N 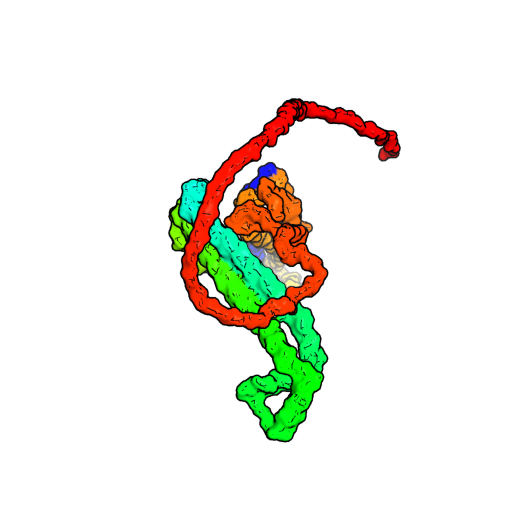N . LEU A 1 100 ? 1.825 -6.689 9.117 1.00 85.69 100 LEU A N 1
ATOM 734 C CA . LEU A 1 100 ? 1.902 -5.586 8.157 1.00 85.69 100 LEU A CA 1
ATOM 735 C C . LEU A 1 100 ? 3.256 -4.875 8.226 1.00 85.69 100 LEU A C 1
ATOM 737 O O . LEU A 1 100 ? 3.897 -4.688 7.195 1.00 85.69 100 LEU A O 1
ATOM 741 N N . ALA A 1 101 ? 3.733 -4.536 9.425 1.00 83.81 101 ALA A N 1
ATOM 742 C CA . ALA A 1 101 ? 5.040 -3.909 9.609 1.00 83.81 101 ALA A CA 1
ATOM 743 C C . ALA A 1 101 ? 6.179 -4.796 9.075 1.00 83.81 101 ALA A C 1
ATOM 745 O O . ALA A 1 101 ? 7.102 -4.306 8.423 1.00 83.81 101 ALA A O 1
ATOM 746 N N . THR A 1 102 ? 6.092 -6.111 9.294 1.00 90.38 102 THR A N 1
ATOM 747 C CA . THR A 1 102 ? 7.066 -7.086 8.784 1.00 90.38 102 THR A CA 1
ATOM 748 C C . THR A 1 102 ? 7.027 -7.188 7.256 1.00 90.38 102 THR A C 1
ATOM 750 O O . THR A 1 102 ? 8.079 -7.198 6.612 1.00 90.38 102 THR A O 1
ATOM 753 N N . ALA A 1 103 ? 5.832 -7.231 6.661 1.00 88.50 103 ALA A N 1
ATOM 754 C CA . ALA A 1 103 ? 5.651 -7.269 5.212 1.00 88.50 103 ALA A CA 1
ATOM 755 C C . ALA A 1 103 ? 6.172 -5.986 4.545 1.00 88.50 103 ALA A C 1
ATOM 757 O O . ALA A 1 103 ? 6.928 -6.058 3.574 1.00 88.50 103 ALA A O 1
ATOM 758 N N . GLU A 1 104 ? 5.861 -4.815 5.112 1.00 85.19 104 GLU A N 1
ATOM 759 C CA . GLU A 1 104 ? 6.383 -3.532 4.638 1.00 85.19 104 GLU A CA 1
ATOM 760 C C . GLU A 1 104 ? 7.908 -3.460 4.748 1.00 85.19 104 GLU A C 1
ATOM 762 O O . GLU A 1 104 ? 8.561 -3.031 3.798 1.00 85.19 104 GLU A O 1
ATOM 767 N N . ALA A 1 105 ? 8.490 -3.917 5.861 1.00 86.12 105 ALA A N 1
ATOM 768 C CA . ALA A 1 105 ? 9.940 -3.955 6.035 1.00 86.12 105 ALA A CA 1
ATOM 769 C C . ALA A 1 105 ? 10.619 -4.871 5.004 1.00 86.12 105 ALA A C 1
ATOM 771 O O . ALA A 1 105 ? 11.675 -4.527 4.471 1.00 86.12 105 ALA A O 1
ATOM 772 N N . LYS A 1 106 ? 10.003 -6.016 4.682 1.00 89.00 106 LYS A N 1
ATOM 773 C CA . LYS A 1 106 ? 10.495 -6.924 3.639 1.00 89.00 106 LYS A CA 1
ATOM 774 C C . LYS A 1 106 ? 10.435 -6.269 2.258 1.00 89.00 106 LYS A C 1
ATOM 776 O O . LYS A 1 106 ? 11.447 -6.257 1.562 1.00 89.00 106 LYS A O 1
ATOM 781 N N . ARG A 1 107 ? 9.296 -5.677 1.883 1.00 86.88 107 ARG A N 1
ATOM 782 C CA . ARG A 1 107 ? 9.151 -4.922 0.625 1.00 86.88 107 ARG A CA 1
ATOM 783 C C . ARG A 1 107 ? 10.188 -3.801 0.530 1.00 86.88 107 ARG A C 1
ATOM 785 O O . ARG A 1 107 ? 10.846 -3.655 -0.497 1.00 86.88 107 ARG A O 1
ATOM 792 N N . ASP A 1 108 ? 10.374 -3.040 1.607 1.00 81.62 108 ASP A N 1
ATOM 793 C CA . ASP A 1 108 ? 11.342 -1.942 1.663 1.00 81.62 108 ASP A CA 1
ATOM 794 C C . ASP A 1 108 ? 12.785 -2.448 1.493 1.00 81.62 108 ASP A C 1
ATOM 796 O O . ASP A 1 108 ? 13.580 -1.823 0.788 1.00 81.62 108 ASP A O 1
ATOM 800 N N . ALA A 1 109 ? 13.122 -3.603 2.077 1.00 86.06 109 ALA A N 1
ATOM 801 C CA . ALA A 1 109 ? 14.425 -4.237 1.900 1.00 86.06 109 ALA A CA 1
ATOM 802 C C . ALA A 1 109 ? 14.665 -4.681 0.447 1.00 86.06 109 ALA A C 1
ATOM 804 O O . ALA A 1 109 ? 15.753 -4.446 -0.085 1.00 86.06 109 ALA A O 1
ATOM 805 N N . GLU A 1 110 ? 13.667 -5.268 -0.222 1.00 83.25 110 GLU A N 1
ATOM 806 C CA . GLU A 1 110 ? 13.794 -5.646 -1.637 1.00 83.25 110 GLU A CA 1
ATOM 807 C C . GLU A 1 110 ? 13.894 -4.416 -2.551 1.00 83.25 110 GLU A C 1
ATOM 809 O O . GLU A 1 110 ? 14.744 -4.369 -3.445 1.00 83.25 110 GLU A O 1
ATOM 814 N N . ALA A 1 111 ? 13.117 -3.362 -2.281 1.00 80.25 111 ALA A N 1
ATOM 815 C CA . ALA A 1 111 ? 13.224 -2.095 -3.001 1.00 80.25 111 ALA A CA 1
ATOM 816 C C . ALA A 1 111 ? 14.610 -1.446 -2.820 1.00 80.25 111 ALA A C 1
ATOM 818 O O . ALA A 1 111 ? 15.198 -0.947 -3.784 1.00 80.25 111 ALA A O 1
ATOM 819 N N . ALA A 1 112 ? 15.167 -1.482 -1.605 1.00 82.88 112 ALA A N 1
ATOM 820 C CA . ALA A 1 112 ? 16.511 -0.987 -1.321 1.00 82.88 112 ALA A CA 1
ATOM 821 C C . ALA A 1 112 ? 17.593 -1.805 -2.042 1.00 82.88 112 ALA A C 1
ATOM 823 O O . ALA A 1 112 ? 18.510 -1.221 -2.620 1.00 82.88 112 ALA A O 1
ATOM 824 N N . ARG A 1 113 ? 17.470 -3.139 -2.079 1.00 84.56 113 ARG A N 1
ATOM 825 C CA . ARG A 1 113 ? 18.372 -4.010 -2.853 1.00 84.56 113 ARG A CA 1
ATOM 826 C C . ARG A 1 113 ? 18.327 -3.687 -4.340 1.00 84.56 113 ARG A C 1
ATOM 828 O O . ARG A 1 113 ? 19.380 -3.526 -4.953 1.00 84.56 113 ARG A O 1
ATOM 835 N N . LEU A 1 114 ? 17.132 -3.530 -4.913 1.00 82.25 114 LEU A N 1
ATOM 836 C CA . LEU A 1 114 ? 16.978 -3.156 -6.319 1.00 82.25 114 LEU A CA 1
ATOM 837 C C . LEU A 1 114 ? 17.662 -1.817 -6.621 1.00 82.25 114 LEU A C 1
ATOM 839 O O . LEU A 1 114 ? 18.384 -1.708 -7.612 1.00 82.25 114 LEU A O 1
ATOM 843 N N . ARG A 1 115 ? 17.477 -0.812 -5.757 1.00 80.44 115 ARG A N 1
ATOM 844 C CA . ARG A 1 115 ? 18.131 0.497 -5.901 1.00 80.44 115 ARG A CA 1
ATOM 845 C C . ARG A 1 115 ? 19.645 0.395 -5.794 1.00 80.44 115 ARG A C 1
ATOM 847 O O . ARG A 1 115 ? 20.327 0.922 -6.661 1.00 80.44 115 ARG A O 1
ATOM 854 N N . ALA A 1 116 ? 20.166 -0.333 -4.808 1.00 83.25 116 ALA A N 1
ATOM 855 C CA . ALA A 1 116 ? 21.605 -0.529 -4.648 1.00 83.25 116 ALA A CA 1
ATOM 856 C C . ALA A 1 116 ? 22.232 -1.185 -5.890 1.00 83.25 116 ALA A C 1
ATOM 858 O O . ALA A 1 116 ? 23.292 -0.766 -6.350 1.00 83.25 116 ALA A O 1
ATOM 859 N N . VAL A 1 117 ? 21.550 -2.169 -6.483 1.00 83.88 117 VAL A N 1
ATOM 860 C CA . VAL A 1 117 ? 21.990 -2.816 -7.728 1.00 83.88 117 VAL A CA 1
ATOM 861 C C . VAL A 1 117 ? 21.954 -1.839 -8.902 1.00 83.88 117 VAL A C 1
ATOM 863 O O . VAL A 1 117 ? 22.902 -1.793 -9.681 1.00 83.88 117 VAL A O 1
ATOM 866 N N . GLN A 1 118 ? 20.898 -1.031 -9.029 1.00 79.94 118 GLN A N 1
ATOM 867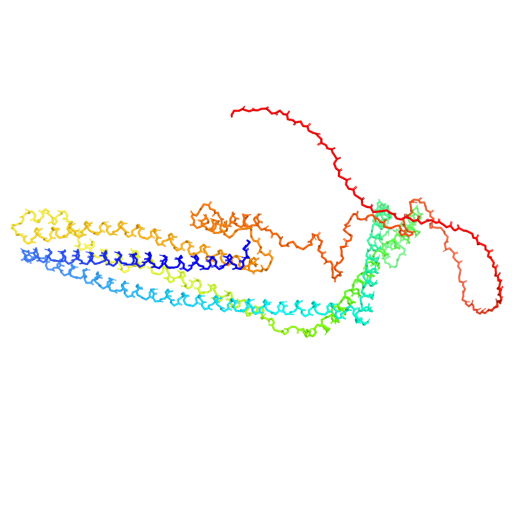 C CA . GLN A 1 118 ? 20.792 -0.008 -10.077 1.00 79.94 118 GLN A CA 1
ATOM 868 C C . GLN A 1 118 ? 21.859 1.083 -9.937 1.00 79.94 118 GLN A C 1
ATOM 870 O O . GLN A 1 118 ? 22.444 1.505 -10.933 1.00 79.94 118 GLN A O 1
ATOM 875 N N . GLU A 1 119 ? 22.137 1.529 -8.715 1.00 81.00 119 GLU A N 1
ATOM 876 C CA . GLU A 1 119 ? 23.170 2.522 -8.423 1.00 81.00 119 GLU A CA 1
ATOM 877 C C . GLU A 1 119 ? 24.570 1.975 -8.703 1.00 81.00 119 GLU A C 1
ATOM 879 O O . GLU A 1 119 ? 25.375 2.670 -9.326 1.00 81.00 119 GLU A O 1
ATOM 884 N N . ALA A 1 120 ? 24.842 0.726 -8.315 1.00 83.88 120 ALA A N 1
ATOM 885 C CA . ALA A 1 120 ? 26.088 0.039 -8.632 1.00 83.88 120 ALA A CA 1
ATOM 886 C C . ALA A 1 120 ? 26.261 -0.149 -10.148 1.00 83.88 120 ALA A C 1
ATOM 888 O O . ALA A 1 120 ? 27.333 0.142 -10.676 1.00 83.88 120 ALA A O 1
ATOM 889 N N . GLU A 1 121 ? 25.206 -0.552 -10.869 1.00 81.31 121 GLU A N 1
ATOM 890 C CA . GLU A 1 121 ? 25.220 -0.654 -12.334 1.00 81.31 121 GLU A CA 1
ATOM 891 C C . GLU A 1 121 ? 25.491 0.715 -12.975 1.00 81.31 121 GLU A C 1
ATOM 893 O O . GLU A 1 121 ? 26.349 0.839 -13.847 1.00 81.31 121 GLU A O 1
ATOM 898 N N . ALA A 1 122 ? 24.820 1.770 -12.508 1.00 81.81 122 ALA A N 1
ATOM 899 C CA . ALA A 1 122 ? 25.014 3.126 -13.010 1.00 81.81 122 ALA A CA 1
ATOM 900 C C . ALA A 1 122 ? 26.411 3.687 -12.697 1.00 81.81 122 ALA A C 1
ATOM 902 O O . ALA A 1 122 ? 26.952 4.451 -13.496 1.00 81.81 122 ALA A O 1
ATOM 903 N N . ALA A 1 123 ? 26.994 3.357 -11.543 1.00 83.38 123 ALA A N 1
ATOM 904 C CA . ALA A 1 123 ? 28.362 3.732 -11.194 1.00 83.38 123 ALA A CA 1
ATOM 905 C C . ALA A 1 123 ? 29.378 2.985 -12.069 1.00 83.38 123 ALA A C 1
ATOM 907 O O . ALA A 1 123 ? 30.233 3.618 -12.684 1.00 83.38 123 ALA A O 1
ATOM 908 N N . ALA A 1 124 ? 29.219 1.669 -12.220 1.00 84.00 124 ALA A N 1
ATOM 909 C CA . ALA A 1 124 ? 30.073 0.853 -13.076 1.00 84.00 124 ALA A CA 1
ATOM 910 C C . ALA A 1 124 ? 30.007 1.293 -14.549 1.00 84.00 124 ALA A C 1
ATOM 912 O O . ALA A 1 124 ? 31.031 1.323 -15.229 1.00 84.00 124 ALA A O 1
ATOM 913 N N . LEU A 1 125 ? 28.827 1.689 -15.042 1.00 80.69 125 LEU A N 1
ATOM 914 C CA . LEU A 1 125 ? 28.673 2.253 -16.386 1.00 80.69 125 LEU A CA 1
ATOM 915 C C . LEU A 1 125 ? 29.350 3.622 -16.532 1.00 80.69 125 LEU A C 1
ATOM 917 O O . LEU A 1 125 ? 29.978 3.856 -17.559 1.00 80.69 125 LEU A O 1
ATOM 921 N N . ARG A 1 126 ? 29.285 4.499 -15.520 1.00 82.88 126 ARG A N 1
ATOM 922 C CA . ARG A 1 126 ? 30.015 5.782 -15.525 1.00 82.88 126 ARG A CA 1
ATOM 923 C C . ARG A 1 126 ? 31.530 5.574 -15.568 1.00 82.88 126 ARG A C 1
ATOM 925 O O . ARG A 1 126 ? 32.216 6.225 -16.353 1.00 82.88 126 ARG A O 1
ATOM 932 N N . ASP A 1 127 ? 32.047 4.631 -14.785 1.00 82.12 127 ASP A N 1
ATOM 933 C CA . ASP A 1 127 ? 33.467 4.264 -14.821 1.00 82.12 127 ASP A CA 1
ATOM 934 C C . ASP A 1 127 ? 33.852 3.635 -16.167 1.00 82.12 127 ASP A C 1
ATOM 936 O O . ASP A 1 127 ? 34.940 3.875 -16.697 1.00 82.12 127 ASP A O 1
ATOM 940 N N . ALA A 1 128 ? 32.952 2.840 -16.750 1.00 83.12 128 ALA A N 1
ATOM 941 C CA . ALA A 1 128 ? 33.139 2.273 -18.076 1.00 83.12 128 ALA A CA 1
ATOM 942 C C . ALA A 1 128 ? 33.125 3.334 -19.173 1.00 83.12 128 ALA A C 1
ATOM 944 O O . ALA A 1 128 ? 33.890 3.189 -20.117 1.00 83.12 128 ALA A O 1
ATOM 945 N N . ASP A 1 129 ? 32.337 4.406 -19.053 1.00 79.81 129 ASP A N 1
ATOM 946 C CA . ASP A 1 129 ? 32.357 5.513 -20.012 1.00 79.81 129 ASP A CA 1
ATOM 947 C C . ASP A 1 129 ? 33.757 6.164 -20.049 1.00 79.81 129 ASP A C 1
ATOM 949 O O . ASP A 1 129 ? 34.308 6.375 -21.132 1.00 79.81 129 ASP A O 1
ATOM 953 N N . VAL A 1 130 ? 34.405 6.361 -18.891 1.00 83.56 130 VAL A N 1
ATOM 954 C CA . VAL A 1 130 ? 35.794 6.861 -18.813 1.00 83.56 130 VAL A CA 1
ATOM 955 C C . VAL A 1 130 ? 36.785 5.896 -19.475 1.00 83.56 130 VAL A C 1
ATOM 957 O O . VAL A 1 130 ? 37.644 6.327 -20.244 1.00 83.56 130 VAL A O 1
ATOM 960 N N . LYS A 1 131 ? 36.657 4.586 -19.225 1.00 82.69 131 LYS A N 1
ATOM 961 C CA . LYS A 1 131 ? 37.518 3.558 -19.845 1.00 82.69 131 LYS A CA 1
ATOM 962 C C . LYS A 1 131 ? 37.275 3.431 -21.349 1.00 82.69 131 LYS A C 1
ATOM 964 O O . LYS A 1 131 ? 38.217 3.257 -22.114 1.00 82.69 131 LYS A O 1
ATOM 969 N N . SER A 1 132 ? 36.022 3.553 -21.780 1.00 78.88 132 SER A N 1
ATOM 970 C CA . SER A 1 132 ? 35.604 3.434 -23.178 1.00 78.88 132 SER A CA 1
ATOM 971 C C . SER A 1 132 ? 36.179 4.548 -24.049 1.00 78.88 132 SER A C 1
ATOM 973 O O . SER A 1 132 ? 36.496 4.312 -25.210 1.00 78.88 132 SER A O 1
ATOM 975 N N . ALA A 1 133 ? 36.424 5.729 -23.471 1.00 79.69 133 ALA A N 1
ATOM 976 C CA . ALA A 1 133 ? 37.117 6.815 -24.155 1.00 79.69 133 ALA A CA 1
ATOM 977 C C . ALA A 1 133 ? 38.555 6.441 -24.566 1.00 79.69 133 ALA A C 1
ATOM 979 O O . ALA A 1 133 ? 39.093 7.040 -25.497 1.00 79.69 133 ALA A O 1
ATOM 980 N N . GLN A 1 134 ? 39.165 5.449 -23.911 1.00 85.06 134 GLN A N 1
ATOM 981 C CA . GLN A 1 134 ? 40.534 4.984 -24.157 1.00 85.06 134 GLN A CA 1
ATOM 982 C C . GLN A 1 134 ? 40.591 3.613 -24.861 1.00 85.06 134 GLN A C 1
ATOM 984 O O . GLN A 1 134 ? 41.677 3.165 -25.216 1.00 85.06 134 GLN A O 1
ATOM 989 N N . ASP A 1 135 ? 39.453 2.944 -25.073 1.00 88.44 135 ASP A N 1
ATOM 990 C CA . ASP A 1 135 ? 39.389 1.592 -25.643 1.00 88.44 135 ASP A CA 1
ATOM 991 C C . ASP A 1 135 ? 39.231 1.631 -27.173 1.00 88.44 135 ASP A C 1
ATOM 993 O O . ASP A 1 135 ? 38.196 2.039 -27.703 1.00 88.44 135 ASP A O 1
ATOM 997 N N . GLU A 1 136 ? 40.248 1.168 -27.904 1.00 88.94 136 GLU A N 1
ATOM 998 C CA . GLU A 1 136 ? 40.244 1.147 -29.377 1.00 88.94 136 GLU A CA 1
ATOM 999 C C . GLU A 1 136 ? 39.124 0.266 -29.953 1.00 88.94 136 GLU A C 1
ATOM 1001 O O . GLU A 1 136 ? 38.524 0.590 -30.982 1.00 88.94 136 GLU A O 1
ATOM 1006 N N . GLU A 1 137 ? 38.804 -0.842 -29.278 1.00 87.06 137 GLU A N 1
ATOM 1007 C CA . GLU A 1 137 ? 37.742 -1.747 -29.714 1.00 87.06 137 GLU A CA 1
ATOM 1008 C C . GLU A 1 137 ? 36.361 -1.090 -29.587 1.00 87.06 137 GLU A C 1
ATOM 1010 O O . GLU A 1 137 ? 35.546 -1.200 -30.508 1.00 87.06 137 GLU A O 1
ATOM 1015 N N . PHE A 1 138 ? 36.116 -0.356 -28.498 1.00 86.12 138 PHE A N 1
ATOM 1016 C CA . PHE A 1 138 ? 34.911 0.448 -28.327 1.00 86.12 138 PHE A CA 1
ATOM 1017 C C . PHE A 1 138 ? 34.783 1.532 -29.402 1.00 86.12 138 PHE A C 1
ATOM 1019 O O . PHE A 1 138 ? 33.712 1.657 -29.992 1.00 86.12 138 PHE A O 1
ATOM 1026 N N . HIS A 1 139 ? 35.857 2.259 -29.729 1.00 86.75 139 HIS A N 1
ATOM 1027 C CA . HIS A 1 139 ? 35.840 3.254 -30.813 1.00 86.75 139 HIS A CA 1
ATOM 1028 C C . HIS A 1 139 ? 35.506 2.633 -32.171 1.00 86.75 139 HIS A C 1
ATOM 1030 O O . HIS A 1 139 ? 34.679 3.167 -32.909 1.00 86.75 139 HIS A O 1
ATOM 1036 N N . ARG A 1 140 ? 36.086 1.469 -32.485 1.00 92.00 140 ARG A N 1
ATOM 1037 C CA . ARG A 1 140 ? 35.784 0.729 -33.719 1.00 92.00 140 ARG A CA 1
ATOM 1038 C C . ARG A 1 140 ? 34.320 0.287 -33.777 1.00 92.00 140 ARG A C 1
ATOM 1040 O O . ARG A 1 140 ? 33.678 0.437 -34.814 1.00 92.00 140 ARG A O 1
ATOM 1047 N N . LEU A 1 141 ? 33.793 -0.262 -32.680 1.00 84.50 141 LEU A N 1
ATOM 1048 C CA . LEU A 1 141 ? 32.393 -0.689 -32.587 1.00 84.50 141 LEU A CA 1
ATOM 1049 C C . LEU A 1 141 ? 31.429 0.503 -32.637 1.00 84.50 141 LEU A C 1
ATOM 1051 O O . LEU A 1 141 ? 30.381 0.404 -33.268 1.00 84.50 141 LEU A O 1
ATOM 1055 N N . SER A 1 142 ? 31.802 1.626 -32.022 1.00 81.50 142 SER A N 1
ATOM 1056 C CA . SER A 1 142 ? 31.069 2.891 -32.071 1.00 81.50 142 SER A CA 1
ATOM 1057 C C . SER A 1 142 ? 30.967 3.420 -33.502 1.00 81.50 142 SER A C 1
ATOM 1059 O O . SER A 1 142 ? 29.863 3.615 -34.006 1.00 81.50 142 SER A O 1
ATOM 1061 N N . ALA A 1 143 ? 32.097 3.539 -34.207 1.00 84.81 143 ALA A N 1
ATOM 1062 C CA . ALA A 1 143 ? 32.123 3.977 -35.600 1.00 84.81 143 ALA A CA 1
ATOM 1063 C C . ALA A 1 143 ? 31.297 3.051 -36.511 1.00 84.81 143 ALA A C 1
ATOM 1065 O O . ALA A 1 143 ? 30.495 3.529 -37.313 1.00 84.81 143 ALA A O 1
ATOM 1066 N N . ALA A 1 144 ? 31.423 1.731 -36.337 1.00 83.06 144 ALA A N 1
ATOM 1067 C CA . ALA A 1 144 ? 30.632 0.754 -37.083 1.00 83.06 144 ALA A CA 1
ATOM 1068 C C . ALA A 1 144 ? 29.123 0.868 -36.792 1.00 83.06 144 ALA A C 1
ATOM 1070 O O . ALA A 1 144 ? 28.310 0.743 -37.708 1.00 83.06 144 ALA A O 1
ATOM 1071 N N . ALA A 1 145 ? 28.735 1.125 -35.538 1.00 79.69 145 ALA A N 1
ATOM 1072 C CA . ALA A 1 145 ? 27.341 1.338 -35.158 1.00 79.69 145 ALA A CA 1
ATOM 1073 C C . ALA A 1 145 ? 26.781 2.642 -35.743 1.00 79.69 145 ALA A C 1
ATOM 1075 O O . ALA A 1 145 ? 25.674 2.640 -36.279 1.00 79.69 145 ALA A O 1
ATOM 1076 N N . GLU A 1 146 ? 27.546 3.736 -35.709 1.00 81.12 146 GLU A N 1
ATOM 1077 C CA . GLU A 1 146 ? 27.147 4.999 -36.336 1.00 81.12 146 GLU A CA 1
ATOM 1078 C C . GLU A 1 146 ? 26.989 4.868 -37.857 1.00 81.12 146 GLU A C 1
ATOM 1080 O O . GLU A 1 146 ? 26.033 5.391 -38.429 1.00 81.12 146 GLU A O 1
ATOM 1085 N N . GLU A 1 147 ? 27.908 4.177 -38.534 1.00 85.31 147 GLU A N 1
ATOM 1086 C CA . GLU A 1 147 ? 27.831 3.937 -39.979 1.00 85.31 147 GLU A CA 1
ATOM 1087 C C . GLU A 1 147 ? 26.643 3.048 -40.359 1.00 85.31 147 GLU A C 1
ATOM 1089 O O . GLU A 1 147 ? 25.935 3.339 -41.331 1.00 85.31 147 GLU A O 1
ATOM 1094 N N . ALA A 1 148 ? 26.391 1.993 -39.581 1.00 80.94 148 ALA A N 1
ATOM 1095 C CA . ALA A 1 148 ? 25.245 1.116 -39.780 1.00 80.94 148 ALA A CA 1
ATOM 1096 C C . ALA A 1 148 ? 23.920 1.863 -39.562 1.00 80.94 148 ALA A C 1
ATOM 1098 O O . ALA A 1 148 ? 23.007 1.723 -40.374 1.00 80.94 148 ALA A O 1
ATOM 1099 N N . GLU A 1 149 ? 23.830 2.710 -38.533 1.00 80.62 149 GLU A N 1
ATOM 1100 C CA . GLU A 1 149 ? 22.655 3.545 -38.261 1.00 80.62 149 GLU A CA 1
ATOM 1101 C C . GLU A 1 149 ? 22.427 4.578 -39.377 1.00 80.62 149 GLU A C 1
ATOM 1103 O O . GLU A 1 149 ? 21.312 4.693 -39.884 1.00 80.62 149 GLU A O 1
ATOM 1108 N N . ARG A 1 150 ? 23.480 5.267 -39.849 1.00 82.38 150 ARG A N 1
ATOM 1109 C CA . ARG A 1 150 ? 23.390 6.173 -41.013 1.00 82.38 150 ARG A CA 1
ATOM 1110 C C . ARG A 1 150 ? 22.881 5.437 -42.254 1.00 82.38 150 ARG A C 1
ATOM 1112 O O . ARG A 1 150 ? 22.011 5.937 -42.967 1.00 82.38 150 ARG A O 1
ATOM 1119 N N . THR A 1 151 ? 23.389 4.231 -42.499 1.00 83.69 151 THR A N 1
ATOM 1120 C CA . THR A 1 151 ? 22.971 3.394 -43.633 1.00 83.69 151 THR A CA 1
ATOM 1121 C C . THR A 1 151 ? 21.515 2.949 -43.500 1.00 83.69 151 THR A C 1
ATOM 1123 O O . THR A 1 151 ? 20.770 3.023 -44.478 1.00 83.69 151 THR A O 1
ATOM 1126 N N . ALA A 1 152 ? 21.085 2.545 -42.301 1.00 78.75 152 ALA A N 1
ATOM 1127 C CA . ALA A 1 152 ? 19.701 2.178 -42.015 1.00 78.75 152 ALA A CA 1
ATOM 1128 C C . ALA A 1 152 ? 18.750 3.359 -42.238 1.00 78.75 152 ALA A C 1
ATOM 1130 O O . ALA A 1 152 ? 17.794 3.229 -43.000 1.00 78.75 152 ALA A O 1
ATOM 1131 N N . GLN A 1 153 ? 19.069 4.535 -41.693 1.00 79.62 153 GLN A N 1
ATOM 1132 C CA . GLN A 1 153 ? 18.275 5.752 -41.882 1.00 79.62 153 GLN A CA 1
ATOM 1133 C C . GLN A 1 153 ? 18.175 6.147 -43.360 1.00 79.62 153 GLN A C 1
ATOM 1135 O O . GLN A 1 153 ? 17.095 6.472 -43.849 1.00 79.62 153 GLN A O 1
ATOM 1140 N N . HIS A 1 154 ? 19.279 6.077 -44.110 1.00 81.75 154 HIS A N 1
ATOM 1141 C CA . HIS A 1 154 ? 19.265 6.357 -45.547 1.00 81.75 154 HIS A CA 1
ATOM 1142 C C . HIS A 1 154 ? 18.426 5.329 -46.323 1.00 81.75 154 HIS A C 1
ATOM 1144 O O . HIS A 1 154 ? 17.728 5.693 -47.271 1.00 81.75 154 HIS A O 1
ATOM 1150 N N . ALA A 1 155 ? 18.477 4.050 -45.943 1.00 82.56 155 ALA A N 1
ATOM 1151 C CA . ALA A 1 155 ? 17.671 3.000 -46.560 1.00 82.56 155 ALA A CA 1
ATOM 1152 C C . ALA A 1 155 ? 16.173 3.179 -46.261 1.00 82.56 155 ALA A C 1
ATOM 1154 O O . ALA A 1 155 ? 15.357 3.045 -47.172 1.00 82.56 155 ALA A O 1
ATOM 1155 N N . GLU A 1 156 ? 15.812 3.549 -45.032 1.00 81.56 156 GLU A N 1
ATOM 1156 C CA . GLU A 1 156 ? 14.437 3.865 -44.625 1.00 81.56 156 GLU A CA 1
ATOM 1157 C C . GLU A 1 156 ? 13.896 5.097 -45.359 1.00 81.56 156 GLU A C 1
ATOM 1159 O O . GLU A 1 156 ? 12.789 5.063 -45.895 1.00 81.56 156 GLU A O 1
ATOM 1164 N N . GLN A 1 157 ? 14.696 6.163 -45.473 1.00 85.44 157 GLN A N 1
ATOM 1165 C CA . GLN A 1 157 ? 14.328 7.353 -46.245 1.00 85.44 157 GLN A CA 1
ATOM 1166 C C . GLN A 1 157 ? 14.100 7.023 -47.724 1.00 85.44 157 GLN A C 1
ATOM 1168 O O . GLN A 1 157 ? 13.114 7.478 -48.306 1.00 85.44 157 GLN A O 1
ATOM 1173 N N . LYS A 1 158 ? 14.966 6.197 -48.330 1.00 87.12 158 LYS A N 1
ATOM 1174 C CA . LYS A 1 158 ? 14.804 5.724 -49.715 1.00 87.12 158 LYS A CA 1
ATOM 1175 C C . LYS A 1 158 ? 13.570 4.842 -49.885 1.00 87.12 158 LYS A C 1
ATOM 1177 O O . LYS A 1 158 ? 12.865 5.001 -50.876 1.00 87.12 158 LYS A O 1
ATOM 1182 N N . ALA A 1 159 ? 13.287 3.952 -48.936 1.00 84.12 159 ALA A N 1
ATOM 1183 C CA . ALA A 1 159 ? 12.082 3.126 -48.954 1.00 84.12 159 ALA A CA 1
ATOM 1184 C C . ALA A 1 159 ? 10.815 3.990 -48.855 1.00 84.12 159 ALA A C 1
ATOM 1186 O O . ALA A 1 159 ? 9.901 3.835 -49.661 1.00 84.12 159 ALA A O 1
ATOM 1187 N N . GLY A 1 160 ? 10.796 4.964 -47.940 1.00 84.38 160 GLY A N 1
ATOM 1188 C CA . GLY A 1 160 ? 9.690 5.911 -47.802 1.00 84.38 160 GLY A CA 1
ATOM 1189 C C . GLY A 1 160 ? 9.511 6.811 -49.027 1.00 84.38 160 GLY A C 1
ATOM 1190 O O . GLY A 1 160 ? 8.383 7.080 -49.431 1.00 84.38 160 GLY A O 1
ATOM 1191 N N . PHE A 1 161 ? 10.605 7.255 -49.654 1.00 85.81 161 PHE A N 1
ATOM 1192 C CA . PHE A 1 161 ? 10.543 7.999 -50.912 1.00 85.81 161 PHE A CA 1
ATOM 1193 C C . PHE A 1 161 ? 10.004 7.134 -52.054 1.00 85.81 161 PHE A C 1
ATOM 1195 O O . PHE A 1 161 ? 9.108 7.575 -52.761 1.00 85.81 161 PHE A O 1
ATOM 1202 N N . ALA A 1 162 ? 10.482 5.897 -52.203 1.00 83.88 162 ALA A N 1
ATOM 1203 C CA . ALA A 1 162 ? 9.999 4.981 -53.234 1.00 83.88 162 ALA A CA 1
ATOM 1204 C C . ALA A 1 162 ? 8.516 4.627 -53.063 1.00 83.88 162 ALA A C 1
ATOM 1206 O O . ALA A 1 162 ? 7.803 4.501 -54.054 1.00 83.88 162 ALA A O 1
ATOM 1207 N N . GLN A 1 163 ? 8.036 4.518 -51.821 1.00 83.94 163 GLN A N 1
ATOM 1208 C CA . GLN A 1 163 ? 6.617 4.320 -51.532 1.00 83.94 163 GLN A CA 1
ATOM 1209 C C . GLN A 1 163 ? 5.775 5.516 -52.004 1.00 83.94 163 GLN A C 1
ATOM 1211 O O . GLN A 1 163 ? 4.783 5.325 -52.704 1.00 83.94 163 GLN A O 1
ATOM 1216 N N . ARG A 1 164 ? 6.204 6.748 -51.692 1.00 85.31 164 ARG A N 1
ATOM 1217 C CA . ARG A 1 164 ? 5.533 7.971 -52.167 1.00 85.31 164 ARG A CA 1
ATOM 1218 C C . ARG A 1 164 ? 5.593 8.109 -53.689 1.00 85.31 164 ARG A C 1
ATOM 1220 O O . ARG A 1 164 ? 4.579 8.400 -54.311 1.00 85.31 164 ARG A O 1
ATOM 1227 N N . ASP A 1 165 ? 6.746 7.830 -54.295 1.00 86.56 165 ASP A N 1
ATOM 1228 C CA . ASP A 1 165 ? 6.927 7.870 -55.751 1.00 86.56 165 ASP A CA 1
ATOM 1229 C C . ASP A 1 165 ? 6.029 6.839 -56.457 1.00 86.56 165 ASP A C 1
ATOM 1231 O O . ASP A 1 165 ? 5.425 7.142 -57.484 1.00 86.56 165 ASP A O 1
ATOM 1235 N N . PHE A 1 166 ? 5.853 5.645 -55.877 1.00 84.06 166 PHE A N 1
ATOM 1236 C CA . PHE A 1 166 ? 4.888 4.650 -56.358 1.00 84.06 166 PHE A CA 1
ATOM 1237 C C . PHE A 1 166 ? 3.433 5.108 -56.195 1.00 84.06 166 PHE A C 1
ATOM 1239 O O . PHE A 1 166 ? 2.596 4.860 -57.067 1.00 84.06 166 PHE A O 1
ATOM 1246 N N . GLU A 1 167 ? 3.095 5.771 -55.093 1.00 84.62 167 GLU A N 1
ATOM 1247 C CA . GLU A 1 167 ? 1.749 6.300 -54.872 1.00 84.62 167 GLU A CA 1
ATOM 1248 C C . GLU A 1 167 ? 1.404 7.396 -55.883 1.00 84.62 167 GLU A C 1
ATOM 1250 O O . GLU A 1 167 ? 0.341 7.329 -56.505 1.00 84.62 167 GLU A O 1
ATOM 1255 N N . GLU A 1 168 ? 2.322 8.336 -56.111 1.00 86.25 168 GLU A N 1
ATOM 1256 C CA . GLU A 1 168 ? 2.162 9.453 -57.043 1.00 86.25 168 GLU A CA 1
ATOM 1257 C C . GLU A 1 168 ? 2.186 8.992 -58.505 1.00 86.25 168 GLU A C 1
ATOM 1259 O O . GLU A 1 168 ? 1.229 9.235 -59.245 1.00 86.25 168 GLU A O 1
ATOM 1264 N N . LYS A 1 169 ? 3.229 8.264 -58.928 1.00 86.81 169 LYS A N 1
ATOM 1265 C CA . LYS A 1 169 ? 3.384 7.813 -60.323 1.00 86.81 169 LYS A CA 1
ATOM 1266 C C . LYS A 1 169 ? 2.535 6.596 -60.668 1.00 86.81 169 LYS A C 1
ATOM 1268 O O . LYS A 1 169 ? 2.249 6.375 -61.839 1.00 86.81 169 LYS A O 1
ATOM 1273 N N . GLY A 1 170 ? 2.104 5.812 -59.681 1.00 83.12 170 GLY A N 1
ATOM 1274 C CA . GLY A 1 170 ? 1.208 4.671 -59.880 1.00 83.12 170 GLY A CA 1
ATOM 1275 C C . GLY A 1 170 ? -0.269 5.064 -59.967 1.00 83.12 170 GLY A C 1
ATOM 1276 O O . GLY A 1 170 ? -1.077 4.296 -60.490 1.00 83.12 170 GLY A O 1
ATOM 1277 N N . ARG A 1 171 ? -0.645 6.258 -59.483 1.00 85.00 171 ARG A N 1
ATOM 1278 C CA . ARG A 1 171 ? -2.037 6.735 -59.488 1.00 85.00 171 ARG A CA 1
ATOM 1279 C C . ARG A 1 171 ? -2.637 6.873 -60.896 1.00 85.00 171 ARG A C 1
ATOM 1281 O O . ARG A 1 171 ? -3.760 6.403 -61.055 1.00 85.00 171 ARG A O 1
ATOM 1288 N N . PRO A 1 172 ? -1.949 7.431 -61.913 1.00 86.50 172 PRO A N 1
ATOM 1289 C CA . PRO A 1 172 ? -2.479 7.498 -63.278 1.00 86.50 172 PRO A CA 1
ATOM 1290 C C . PRO A 1 172 ? -2.812 6.122 -63.870 1.00 86.50 172 PRO A C 1
ATOM 1292 O O . PRO A 1 172 ? -3.872 5.959 -64.461 1.00 86.50 172 PRO A O 1
ATOM 1295 N N . TYR A 1 173 ? -1.968 5.112 -63.636 1.00 82.75 173 TYR A N 1
ATOM 1296 C CA . TYR A 1 173 ? -2.195 3.743 -64.117 1.00 82.75 173 TYR A CA 1
ATOM 1297 C C . TYR A 1 173 ? -3.401 3.074 -63.442 1.00 82.75 173 TYR A C 1
ATOM 1299 O O . TYR A 1 173 ? -4.184 2.397 -64.099 1.00 82.75 173 TYR A O 1
ATOM 1307 N N . ARG A 1 174 ? -3.589 3.298 -62.132 1.00 81.81 174 ARG A N 1
ATOM 1308 C CA . ARG A 1 174 ? -4.755 2.785 -61.386 1.00 81.81 174 ARG A CA 1
ATOM 1309 C C . ARG A 1 174 ? -6.050 3.537 -61.700 1.00 81.81 174 ARG A C 1
ATOM 1311 O O . ARG A 1 174 ? -7.130 2.991 -61.510 1.00 81.81 174 ARG A O 1
ATOM 1318 N N . ALA A 1 175 ? -5.948 4.793 -62.131 1.00 88.00 175 ALA A N 1
ATOM 1319 C CA . ALA A 1 175 ? -7.099 5.608 -62.498 1.00 88.00 175 ALA A CA 1
ATOM 1320 C C . ALA A 1 175 ? -7.658 5.255 -63.886 1.00 88.00 175 ALA A C 1
ATOM 1322 O O . ALA A 1 175 ? -8.822 5.553 -64.140 1.00 88.00 175 ALA A O 1
ATOM 1323 N N . ASP A 1 176 ? -6.867 4.618 -64.760 1.00 89.31 176 ASP A N 1
ATOM 1324 C CA . ASP A 1 176 ? -7.320 4.114 -66.060 1.00 89.31 176 ASP A CA 1
ATOM 1325 C C . ASP A 1 176 ? -8.032 2.746 -65.908 1.00 89.31 176 ASP A C 1
ATOM 1327 O O . ASP A 1 176 ? -7.389 1.738 -65.569 1.00 89.31 176 ASP A O 1
ATOM 1331 N N . PRO A 1 177 ? -9.355 2.670 -66.181 1.00 87.75 177 PRO A N 1
ATOM 1332 C CA . PRO A 1 177 ? -10.121 1.430 -66.069 1.00 87.75 177 PRO A CA 1
ATOM 1333 C C . PRO A 1 177 ? -9.680 0.340 -67.053 1.00 87.75 177 PRO A C 1
ATOM 1335 O O . PRO A 1 177 ? -9.764 -0.843 -66.719 1.00 87.75 177 PRO A O 1
ATOM 1338 N N . LEU A 1 178 ? -9.215 0.706 -68.255 1.00 86.81 178 LEU A N 1
ATOM 1339 C CA . LEU A 1 178 ? -8.793 -0.253 -69.283 1.00 86.81 178 LEU A CA 1
ATOM 1340 C C . LEU A 1 178 ? -7.444 -0.881 -68.925 1.00 86.81 178 LEU A C 1
ATOM 1342 O O . LEU A 1 178 ? -7.263 -2.091 -69.089 1.00 86.81 178 LEU A O 1
ATOM 1346 N N . PHE A 1 179 ? -6.523 -0.079 -68.383 1.00 89.38 179 PHE A N 1
ATOM 1347 C CA . PHE A 1 179 ? -5.238 -0.569 -67.888 1.00 89.38 179 PHE A CA 1
ATOM 1348 C C . PHE A 1 179 ? -5.424 -1.528 -66.710 1.00 89.38 179 PHE A C 1
ATOM 1350 O O . PHE A 1 179 ? -4.907 -2.646 -66.741 1.00 89.38 179 PHE A O 1
ATOM 1357 N N . SER A 1 180 ? -6.209 -1.126 -65.706 1.00 87.00 180 SER A N 1
ATOM 1358 C CA . SER A 1 180 ? -6.457 -1.944 -64.513 1.00 87.00 180 SER A CA 1
ATOM 1359 C C . SER A 1 180 ? -7.166 -3.257 -64.865 1.00 87.00 180 SER A C 1
ATOM 1361 O O . SER A 1 180 ? -6.746 -4.322 -64.421 1.00 87.00 180 SER A O 1
ATOM 1363 N N . TYR A 1 181 ? -8.147 -3.219 -65.773 1.00 89.12 181 TYR A N 1
ATOM 1364 C CA . TYR A 1 181 ? -8.822 -4.416 -66.285 1.00 89.12 181 TYR A CA 1
ATOM 1365 C C . TYR A 1 181 ? -7.853 -5.435 -66.919 1.00 89.12 181 TYR A C 1
ATOM 1367 O O . TYR A 1 181 ? -7.941 -6.636 -66.636 1.00 89.12 181 TYR A O 1
ATOM 1375 N N . LEU A 1 182 ? -6.931 -4.983 -67.779 1.00 87.88 182 LEU A N 1
ATOM 1376 C CA . LEU A 1 182 ? -5.959 -5.867 -68.437 1.00 87.88 182 LEU A CA 1
ATOM 1377 C C . LEU A 1 182 ? -4.859 -6.340 -67.474 1.00 87.88 182 LEU A C 1
ATOM 1379 O O . LEU A 1 182 ? -4.401 -7.483 -67.581 1.00 87.88 182 LEU A O 1
ATOM 1383 N N . TRP A 1 183 ? -4.461 -5.490 -66.523 1.00 86.94 183 TRP A N 1
ATOM 1384 C CA . TRP A 1 183 ? -3.491 -5.808 -65.477 1.00 86.94 183 TRP A CA 1
ATOM 1385 C C . TRP A 1 183 ? -4.014 -6.883 -64.516 1.00 86.94 183 TRP A C 1
ATOM 1387 O O . TRP A 1 183 ? -3.345 -7.900 -64.325 1.00 86.94 183 TRP A O 1
ATOM 1397 N N . ASP A 1 184 ? -5.235 -6.730 -64.000 1.00 86.62 184 ASP A N 1
ATOM 1398 C CA . ASP A 1 184 ? -5.857 -7.673 -63.060 1.00 86.62 184 ASP A CA 1
ATOM 1399 C C . ASP A 1 184 ? -6.113 -9.046 -63.697 1.00 86.62 184 ASP A C 1
ATOM 1401 O O . ASP A 1 184 ? -5.967 -10.088 -63.054 1.00 86.62 184 ASP A O 1
ATOM 1405 N N . ARG A 1 185 ? -6.428 -9.075 -65.001 1.00 86.69 185 ARG A N 1
ATOM 1406 C CA . ARG A 1 185 ? -6.520 -10.322 -65.782 1.00 86.69 185 ARG A CA 1
ATOM 1407 C C . ARG A 1 185 ? -5.161 -10.967 -66.070 1.00 86.69 185 ARG A C 1
ATOM 1409 O O . ARG A 1 185 ? -5.118 -12.100 -66.554 1.00 86.69 185 ARG A O 1
ATOM 1416 N N . GLY A 1 186 ? -4.057 -10.272 -65.804 1.00 85.44 186 GLY A N 1
ATOM 1417 C CA . GLY A 1 186 ? -2.701 -10.749 -66.055 1.00 85.44 186 GLY A CA 1
ATOM 1418 C C . GLY A 1 186 ? -2.343 -10.829 -67.540 1.00 85.44 186 GLY A C 1
ATOM 1419 O O . GLY A 1 186 ? -1.553 -11.703 -67.914 1.00 85.44 186 GLY A O 1
ATOM 1420 N N . TRP A 1 187 ? -2.920 -9.967 -68.391 1.00 84.56 187 TRP A N 1
ATOM 1421 C CA . TRP A 1 187 ? -2.684 -9.961 -69.840 1.00 84.56 187 TRP A CA 1
ATOM 1422 C C . TRP A 1 187 ? -1.181 -9.938 -70.182 1.00 84.56 187 TRP A C 1
ATOM 1424 O O . TRP A 1 187 ? -0.378 -9.218 -69.583 1.00 84.56 187 TRP A O 1
ATOM 1434 N N . GLY A 1 188 ? -0.782 -10.779 -71.142 1.00 80.69 188 GLY A N 1
ATOM 1435 C CA . GLY A 1 188 ? 0.614 -10.940 -71.564 1.00 80.69 188 GLY A CA 1
ATOM 1436 C C . GLY A 1 188 ? 1.512 -11.702 -70.576 1.00 80.69 188 GLY A C 1
ATOM 1437 O O . GLY A 1 188 ? 2.732 -11.682 -70.737 1.00 80.69 188 GLY A O 1
ATOM 1438 N N . THR A 1 189 ? 0.959 -12.320 -69.529 1.00 82.06 189 THR A N 1
ATOM 1439 C CA . THR A 1 189 ? 1.685 -13.229 -68.621 1.00 82.06 189 THR A CA 1
ATOM 1440 C C . THR A 1 189 ? 1.150 -14.654 -68.759 1.00 82.06 189 THR A C 1
ATOM 1442 O O . THR A 1 189 ? 0.041 -14.864 -69.252 1.00 82.06 189 THR A O 1
ATOM 1445 N N . GLY A 1 190 ? 1.888 -15.650 -68.258 1.00 80.94 190 GLY A N 1
ATOM 1446 C CA . GLY A 1 190 ? 1.409 -17.040 -68.204 1.00 80.94 190 GLY A CA 1
ATOM 1447 C C . GLY A 1 190 ? 0.172 -17.258 -67.315 1.00 80.94 190 GLY A C 1
ATOM 1448 O O . GLY A 1 190 ? -0.401 -18.344 -67.328 1.00 80.94 190 GLY A O 1
ATOM 1449 N N . ARG A 1 191 ? -0.253 -16.241 -66.548 1.00 82.06 191 ARG A N 1
ATOM 1450 C CA . ARG A 1 191 ? -1.445 -16.278 -65.684 1.00 82.06 191 ARG A CA 1
ATOM 1451 C C . ARG A 1 191 ? -2.729 -15.912 -66.435 1.00 82.06 191 ARG A C 1
ATOM 1453 O O . ARG A 1 191 ? -3.812 -16.180 -65.920 1.00 82.06 191 ARG A O 1
ATOM 1460 N N . TYR A 1 192 ? -2.623 -15.341 -67.638 1.00 88.31 192 TYR A N 1
ATOM 1461 C CA . TYR A 1 192 ? -3.786 -14.957 -68.431 1.00 88.31 192 TYR A CA 1
ATOM 1462 C C . TYR A 1 192 ? -4.557 -16.190 -68.911 1.00 88.31 192 TYR A C 1
ATOM 1464 O O . TYR A 1 192 ? -4.053 -17.004 -69.689 1.00 88.31 192 TYR A O 1
ATOM 1472 N N . ARG A 1 193 ? -5.813 -16.310 -68.478 1.00 83.00 193 ARG A N 1
ATOM 1473 C CA . ARG A 1 193 ? -6.745 -17.346 -68.933 1.00 83.00 193 ARG A CA 1
ATOM 1474 C C . ARG A 1 193 ? -8.013 -16.691 -69.457 1.00 83.00 193 ARG A C 1
ATOM 1476 O O . ARG A 1 193 ? -8.811 -16.174 -68.683 1.00 83.00 193 ARG A O 1
ATOM 1483 N N . ALA A 1 194 ? -8.213 -16.757 -70.768 1.00 83.69 194 ALA A N 1
ATOM 1484 C CA . ALA A 1 194 ? -9.454 -16.331 -71.398 1.00 83.69 194 ALA A CA 1
ATOM 1485 C C . ALA A 1 194 ? -9.736 -17.125 -72.675 1.00 83.69 194 ALA A C 1
ATOM 1487 O O . ALA A 1 194 ? -8.827 -17.657 -73.319 1.00 83.69 194 ALA A O 1
ATOM 1488 N N . PHE A 1 195 ? -11.013 -17.172 -73.053 1.00 85.69 195 PHE A N 1
ATOM 1489 C CA . PHE A 1 195 ? -11.457 -17.771 -74.307 1.00 85.69 195 PHE A CA 1
ATOM 1490 C C . PHE A 1 195 ? -10.887 -17.013 -75.525 1.00 85.69 195 PHE A C 1
ATOM 1492 O O . PHE A 1 195 ? -10.668 -15.802 -75.436 1.00 85.69 195 PHE A O 1
ATOM 1499 N N . PRO A 1 196 ? -10.676 -17.675 -76.683 1.00 83.50 196 PRO A N 1
ATOM 1500 C CA . PRO A 1 196 ? -10.024 -17.068 -77.851 1.00 83.50 196 PRO A CA 1
ATOM 1501 C C . PRO A 1 196 ? -10.644 -15.748 -78.340 1.00 83.50 196 PRO A C 1
ATOM 1503 O O . PRO A 1 196 ? -9.906 -14.858 -78.753 1.00 83.50 196 PRO A O 1
ATOM 1506 N N . LEU A 1 197 ? -11.970 -15.592 -78.245 1.00 85.31 197 LEU A N 1
ATOM 1507 C CA . LEU A 1 197 ? -12.672 -14.358 -78.623 1.00 85.31 197 LEU A CA 1
ATOM 1508 C C . LEU A 1 197 ? -12.348 -13.191 -77.678 1.00 85.31 197 LEU A C 1
ATOM 1510 O O . LEU A 1 197 ? -12.011 -12.101 -78.129 1.00 8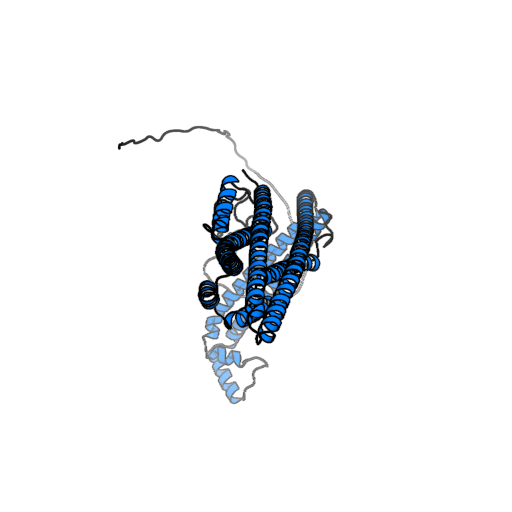5.31 197 LEU A O 1
ATOM 1514 N N . VAL A 1 198 ? -12.393 -13.440 -76.367 1.00 85.44 198 VAL A N 1
ATOM 1515 C CA . VAL A 1 198 ? -12.031 -12.451 -75.338 1.00 85.44 198 VAL A CA 1
ATOM 1516 C C . VAL A 1 198 ? -10.561 -12.064 -75.481 1.00 85.44 198 VAL A C 1
ATOM 1518 O O . VAL A 1 198 ? -10.228 -10.888 -75.435 1.00 85.44 198 VAL A O 1
ATOM 1521 N N . ARG A 1 199 ? -9.692 -13.035 -75.789 1.00 87.00 199 ARG A N 1
ATOM 1522 C CA . ARG A 1 199 ? -8.267 -12.797 -76.049 1.00 87.00 199 ARG A CA 1
ATOM 1523 C C . ARG A 1 199 ? -8.021 -11.900 -77.266 1.00 87.00 199 ARG A C 1
ATOM 1525 O O . ARG A 1 199 ? -7.074 -11.124 -77.270 1.00 87.00 199 ARG A O 1
ATOM 1532 N N . MET A 1 200 ? -8.857 -11.984 -78.299 1.00 85.94 200 MET A N 1
ATOM 1533 C CA . MET A 1 200 ? -8.764 -11.096 -79.460 1.00 85.94 200 MET A CA 1
ATOM 1534 C C . MET A 1 200 ? -9.147 -9.653 -79.102 1.00 85.94 200 MET A C 1
ATOM 1536 O O . MET A 1 200 ? -8.438 -8.726 -79.490 1.00 85.94 200 MET A O 1
ATOM 1540 N N . ILE A 1 201 ? -10.229 -9.474 -78.338 1.00 87.31 201 ILE A N 1
ATOM 1541 C CA . ILE A 1 201 ? -10.707 -8.156 -77.890 1.00 87.31 201 ILE A CA 1
ATOM 1542 C C . ILE A 1 201 ? -9.700 -7.523 -76.924 1.00 87.31 201 ILE A C 1
ATOM 1544 O O . ILE A 1 201 ? -9.269 -6.397 -77.154 1.00 87.31 201 ILE A O 1
ATOM 1548 N N . ASP A 1 202 ? -9.249 -8.263 -75.910 1.00 87.88 202 ASP A N 1
ATOM 1549 C CA . ASP A 1 202 ? -8.233 -7.808 -74.956 1.00 87.88 202 ASP A CA 1
ATOM 1550 C C . ASP A 1 202 ? -6.914 -7.457 -75.674 1.00 87.88 202 ASP A C 1
ATOM 1552 O O . ASP A 1 202 ? -6.259 -6.479 -75.326 1.00 87.88 202 ASP A O 1
ATOM 1556 N N . GLY A 1 203 ? -6.552 -8.187 -76.737 1.00 86.56 203 GLY A N 1
ATOM 1557 C CA . GLY A 1 203 ? -5.392 -7.875 -77.575 1.00 86.56 203 GLY A CA 1
ATOM 1558 C C . GLY A 1 203 ? -5.548 -6.611 -78.426 1.00 86.56 203 GLY A C 1
ATOM 1559 O O . GLY A 1 203 ? -4.554 -5.934 -78.693 1.00 86.56 203 GLY A O 1
ATOM 1560 N N . TRP A 1 204 ? -6.770 -6.269 -78.838 1.00 87.19 204 TRP A N 1
ATOM 1561 C CA . TRP A 1 204 ? -7.063 -4.996 -79.498 1.00 87.19 204 TRP A CA 1
ATOM 1562 C C . TRP A 1 204 ? -7.003 -3.831 -78.503 1.00 87.19 204 TRP A C 1
ATOM 1564 O O . TRP A 1 204 ? -6.296 -2.857 -78.762 1.00 87.19 204 TRP A O 1
ATOM 1574 N N . VAL A 1 205 ? -7.637 -3.973 -77.332 1.00 85.50 205 VAL A N 1
ATOM 1575 C CA . VAL A 1 205 ? -7.574 -2.986 -76.237 1.00 85.50 205 VAL A CA 1
ATOM 1576 C C . VAL A 1 205 ? -6.124 -2.760 -75.795 1.00 85.50 205 VAL A C 1
ATOM 1578 O O . VAL A 1 205 ? -5.700 -1.618 -75.650 1.00 85.50 205 VAL A O 1
ATOM 1581 N N . ALA A 1 206 ? -5.324 -3.823 -75.678 1.00 86.25 206 ALA A N 1
ATOM 1582 C CA . ALA A 1 206 ? -3.917 -3.738 -75.294 1.00 86.25 206 ALA A CA 1
ATOM 1583 C C . ALA A 1 206 ? -3.051 -2.946 -76.288 1.00 86.25 206 ALA A C 1
ATOM 1585 O O . ALA A 1 206 ? -2.087 -2.304 -75.877 1.00 86.25 206 ALA A O 1
ATOM 1586 N N . ARG A 1 207 ? -3.369 -2.982 -77.589 1.00 87.56 207 ARG A N 1
ATOM 1587 C CA . ARG A 1 207 ? -2.682 -2.153 -78.595 1.00 87.56 207 ARG A CA 1
ATOM 1588 C C . ARG A 1 207 ? -3.148 -0.702 -78.547 1.00 87.56 207 ARG A C 1
ATOM 1590 O O . ARG A 1 207 ? -2.329 0.180 -78.751 1.00 87.56 207 ARG A O 1
ATOM 1597 N N . LEU A 1 208 ? -4.434 -0.473 -78.275 1.00 86.19 208 LEU A N 1
ATOM 1598 C CA . LEU A 1 208 ? -5.025 0.864 -78.205 1.00 86.19 208 LEU A CA 1
ATOM 1599 C C . LEU A 1 208 ? -4.431 1.704 -77.067 1.00 86.19 208 LEU A C 1
ATOM 1601 O O . LEU A 1 208 ? -4.189 2.889 -77.260 1.00 86.19 208 LEU A O 1
ATOM 1605 N N . ILE A 1 209 ? -4.191 1.091 -75.905 1.00 84.31 209 ILE A N 1
ATOM 1606 C CA . ILE A 1 209 ? -3.648 1.781 -74.722 1.00 84.31 209 ILE A CA 1
ATOM 1607 C C . ILE A 1 209 ? -2.128 1.624 -74.565 1.00 84.31 209 ILE A C 1
ATOM 1609 O O . ILE A 1 209 ? -1.596 1.919 -73.500 1.00 84.31 209 ILE A O 1
ATOM 1613 N N . GLU A 1 210 ? -1.434 1.087 -75.576 1.00 85.19 210 GLU A N 1
ATOM 1614 C CA . GLU A 1 210 ? 0.000 0.754 -75.504 1.00 85.19 210 GLU A CA 1
ATOM 1615 C C . GLU A 1 210 ? 0.369 -0.006 -74.213 1.00 85.19 210 GLU A C 1
ATOM 1617 O O . GLU A 1 210 ? 1.306 0.318 -73.478 1.00 85.19 210 GLU A O 1
ATOM 1622 N N . PHE A 1 211 ? -0.404 -1.054 -73.922 1.00 85.19 211 PHE A N 1
ATOM 1623 C CA . PHE A 1 211 ? -0.373 -1.743 -72.635 1.00 85.19 211 PHE A CA 1
ATOM 1624 C C . PHE A 1 211 ? 0.985 -2.378 -72.319 1.00 85.19 211 PHE A C 1
ATOM 1626 O O . PHE A 1 211 ? 1.386 -2.406 -71.165 1.00 85.19 211 PHE A O 1
ATOM 1633 N N . GLU A 1 212 ? 1.711 -2.904 -73.307 1.00 83.38 212 GLU A N 1
ATOM 1634 C CA . GLU A 1 212 ? 2.960 -3.637 -73.053 1.00 83.38 212 GLU A CA 1
ATOM 1635 C C . GLU A 1 212 ? 4.080 -2.738 -72.472 1.00 83.38 212 GLU A C 1
ATOM 1637 O O . GLU A 1 212 ? 4.651 -3.116 -71.444 1.00 83.38 212 GLU A O 1
ATOM 1642 N N . PRO A 1 213 ? 4.374 -1.545 -73.033 1.00 85.50 213 PRO A N 1
ATOM 1643 C CA . PRO A 1 213 ? 5.227 -0.545 -72.383 1.00 85.50 213 PRO A CA 1
ATOM 1644 C C . PRO A 1 213 ? 4.726 -0.109 -70.998 1.00 85.50 213 PRO A C 1
ATOM 1646 O O . PRO A 1 213 ? 5.491 -0.141 -70.032 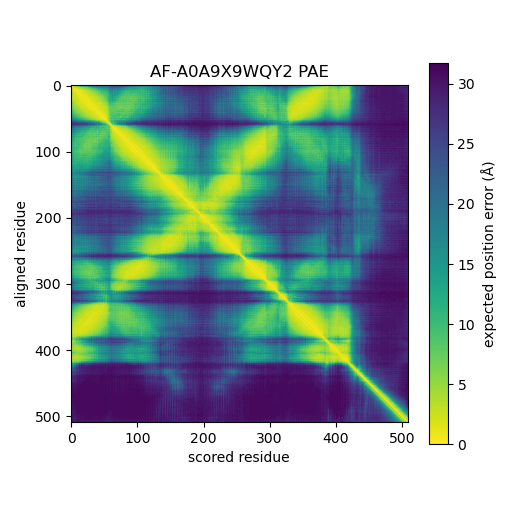1.00 85.50 213 PRO A O 1
ATOM 1649 N N . ALA A 1 214 ? 3.440 0.240 -70.878 1.00 84.31 214 ALA A N 1
ATOM 1650 C CA . ALA A 1 214 ? 2.843 0.720 -69.629 1.00 84.31 214 ALA A CA 1
ATOM 1651 C C . ALA A 1 214 ? 2.906 -0.331 -68.506 1.00 84.31 214 ALA A C 1
ATOM 1653 O O . ALA A 1 214 ? 3.236 -0.023 -67.360 1.00 84.31 214 ALA A O 1
ATOM 1654 N N . ARG A 1 215 ? 2.672 -1.601 -68.850 1.00 84.81 215 ARG A N 1
ATOM 1655 C CA . ARG A 1 215 ? 2.758 -2.754 -67.950 1.00 84.81 215 ARG A CA 1
ATOM 1656 C C . ARG A 1 215 ? 4.162 -2.923 -67.383 1.00 84.81 215 ARG A C 1
ATOM 1658 O O . ARG A 1 215 ? 4.293 -3.181 -66.194 1.00 84.81 215 ARG A O 1
ATOM 1665 N N . ARG A 1 216 ? 5.208 -2.790 -68.207 1.00 84.44 216 ARG A N 1
ATOM 1666 C CA . ARG A 1 216 ? 6.607 -2.918 -67.751 1.00 84.44 216 ARG A CA 1
ATOM 1667 C C . ARG A 1 216 ? 6.986 -1.797 -66.789 1.00 84.44 216 ARG A C 1
ATOM 1669 O O . ARG A 1 216 ? 7.573 -2.074 -65.747 1.00 84.44 216 ARG A O 1
ATOM 1676 N N . SER A 1 217 ? 6.603 -0.562 -67.111 1.00 83.50 217 SER A N 1
ATOM 1677 C CA . SER A 1 217 ? 6.836 0.601 -66.250 1.00 83.50 217 SER A CA 1
ATOM 1678 C C . SER A 1 217 ? 6.108 0.474 -64.911 1.00 83.50 217 SER A C 1
ATOM 1680 O O . SER A 1 217 ? 6.708 0.711 -63.866 1.00 83.50 217 SER A O 1
ATOM 1682 N N . TYR A 1 218 ? 4.843 0.038 -64.919 1.00 84.44 218 TYR A N 1
ATOM 1683 C CA . TYR A 1 218 ? 4.066 -0.172 -63.697 1.00 84.44 218 TYR A CA 1
ATOM 1684 C C . TYR A 1 218 ? 4.574 -1.357 -62.864 1.00 84.44 218 TYR A C 1
ATOM 1686 O O . TYR A 1 218 ? 4.686 -1.235 -61.647 1.00 84.44 218 TYR A O 1
ATOM 1694 N N . ALA A 1 219 ? 4.941 -2.475 -63.503 1.00 84.00 219 ALA A N 1
ATOM 1695 C CA . ALA A 1 219 ? 5.527 -3.633 -62.826 1.00 84.00 219 ALA A CA 1
ATOM 1696 C C . ALA A 1 219 ? 6.803 -3.241 -62.070 1.00 84.00 219 ALA A C 1
ATOM 1698 O O . ALA A 1 219 ? 6.890 -3.462 -60.862 1.00 84.00 219 ALA A O 1
ATOM 1699 N N . LEU A 1 220 ? 7.727 -2.550 -62.748 1.00 82.75 220 LEU A N 1
ATOM 1700 C CA . LEU A 1 220 ? 8.953 -2.037 -62.137 1.00 82.75 220 LEU A CA 1
ATOM 1701 C C . LEU A 1 220 ? 8.647 -1.109 -60.952 1.00 82.75 220 LEU A C 1
ATOM 1703 O O . LEU A 1 220 ? 9.207 -1.281 -59.870 1.00 82.75 220 LEU A O 1
ATOM 1707 N N . LEU A 1 221 ? 7.725 -0.158 -61.140 1.00 82.94 221 LEU A N 1
ATOM 1708 C CA . LEU A 1 221 ? 7.325 0.797 -60.106 1.00 82.94 221 LEU A CA 1
ATOM 1709 C C . LEU A 1 221 ? 6.689 0.102 -58.887 1.00 82.94 221 LEU A C 1
ATOM 1711 O O . LEU A 1 221 ? 6.872 0.563 -57.766 1.00 82.94 221 LEU A O 1
ATOM 1715 N N . SER A 1 222 ? 5.967 -1.004 -59.091 1.00 83.69 222 SER A N 1
ATOM 1716 C CA . SER A 1 222 ? 5.293 -1.759 -58.025 1.00 83.69 222 SER A CA 1
ATOM 1717 C C . SER A 1 222 ? 6.216 -2.678 -57.218 1.00 83.69 222 SER A C 1
ATOM 1719 O O . SER A 1 222 ? 5.967 -2.911 -56.037 1.00 83.69 222 SER A O 1
ATOM 1721 N N . GLU A 1 223 ? 7.296 -3.182 -57.820 1.00 83.44 223 GLU A N 1
ATOM 1722 C CA . GLU A 1 223 ? 8.236 -4.101 -57.162 1.00 83.44 223 GLU A CA 1
ATOM 1723 C C . GLU A 1 223 ? 9.287 -3.352 -56.317 1.00 83.44 223 GLU A C 1
ATOM 1725 O O . GLU A 1 223 ? 9.712 -3.828 -55.258 1.00 83.44 223 GLU A O 1
ATOM 1730 N N . LEU A 1 224 ? 9.668 -2.142 -56.741 1.00 83.69 224 LEU A N 1
ATOM 1731 C CA . LEU A 1 224 ? 10.678 -1.292 -56.096 1.00 83.69 224 LEU A CA 1
ATOM 1732 C C . LEU A 1 224 ? 10.430 -1.023 -54.589 1.00 83.69 224 LEU A C 1
ATOM 1734 O O . LEU A 1 224 ? 11.366 -1.226 -53.805 1.00 83.69 224 LEU A O 1
ATOM 1738 N N . PRO A 1 225 ? 9.223 -0.621 -54.132 1.00 85.94 225 PRO A N 1
ATOM 1739 C CA . PRO A 1 225 ? 8.975 -0.318 -52.718 1.00 85.94 225 PRO A CA 1
ATOM 1740 C C . PRO A 1 225 ? 9.154 -1.530 -51.798 1.00 85.94 225 PRO A C 1
ATOM 1742 O O . PRO A 1 225 ? 9.729 -1.408 -50.713 1.00 85.94 225 PRO A O 1
ATOM 1745 N N . GLY A 1 226 ? 8.722 -2.717 -52.243 1.00 84.56 226 GLY A N 1
ATOM 1746 C CA . GLY A 1 226 ? 8.849 -3.960 -51.479 1.00 84.56 226 GLY A CA 1
ATOM 1747 C C . GLY A 1 226 ? 10.311 -4.352 -51.262 1.00 84.56 226 GLY A C 1
ATOM 1748 O O . GLY A 1 226 ? 10.730 -4.628 -50.134 1.00 84.56 226 GLY A O 1
ATOM 1749 N N . HIS A 1 227 ? 11.121 -4.297 -52.323 1.00 88.06 227 HIS A N 1
ATOM 1750 C CA . HIS A 1 227 ? 12.555 -4.579 -52.238 1.00 88.06 227 HIS A CA 1
ATOM 1751 C C . HIS A 1 227 ? 13.305 -3.576 -51.353 1.00 88.06 227 HIS A C 1
ATOM 1753 O O . HIS A 1 227 ? 14.156 -3.985 -50.555 1.00 88.06 227 HIS A O 1
ATOM 1759 N N . LEU A 1 228 ? 12.979 -2.284 -51.459 1.00 87.56 228 LEU A N 1
ATOM 1760 C CA . LEU A 1 228 ? 13.610 -1.235 -50.656 1.00 87.56 228 LEU A CA 1
ATOM 1761 C C . LEU A 1 228 ? 13.202 -1.305 -49.183 1.00 87.56 228 LEU A C 1
ATOM 1763 O O . LEU A 1 228 ? 14.061 -1.152 -48.319 1.00 87.56 228 LEU A O 1
ATOM 1767 N N . THR A 1 229 ? 11.945 -1.633 -48.883 1.00 87.56 229 THR A N 1
ATOM 1768 C CA . THR A 1 229 ? 11.478 -1.852 -47.504 1.00 87.56 229 THR A CA 1
ATOM 1769 C C . THR A 1 229 ? 12.173 -3.054 -46.871 1.00 87.56 229 THR A C 1
ATOM 1771 O O . THR A 1 229 ? 12.701 -2.959 -45.763 1.00 87.56 229 THR A O 1
ATOM 1774 N N . ALA A 1 230 ? 12.264 -4.175 -47.592 1.00 90.56 230 ALA A N 1
ATOM 1775 C CA . ALA A 1 230 ? 12.982 -5.352 -47.110 1.00 90.56 230 ALA A CA 1
ATOM 1776 C C . ALA A 1 230 ? 14.484 -5.069 -46.912 1.00 90.56 230 ALA A C 1
ATOM 1778 O O . ALA A 1 230 ? 15.102 -5.593 -45.985 1.00 90.56 230 ALA A O 1
ATOM 1779 N N . HIS A 1 231 ? 15.094 -4.246 -47.772 1.00 90.12 231 HIS A N 1
ATOM 1780 C CA . HIS A 1 231 ? 16.476 -3.800 -47.593 1.00 90.12 231 HIS A CA 1
ATOM 1781 C C . HIS A 1 231 ? 16.632 -2.903 -46.359 1.00 90.12 231 HIS A C 1
ATOM 1783 O O . HIS A 1 231 ? 17.532 -3.156 -45.561 1.00 90.12 231 HIS A O 1
ATOM 1789 N N . ALA A 1 232 ? 15.736 -1.934 -46.154 1.00 84.12 232 ALA A N 1
ATOM 1790 C CA . ALA A 1 232 ? 15.724 -1.069 -44.976 1.00 84.12 232 ALA A CA 1
ATOM 1791 C C . ALA A 1 232 ? 15.614 -1.878 -43.674 1.00 84.12 232 ALA A C 1
ATOM 1793 O O . ALA A 1 232 ? 16.418 -1.684 -42.770 1.00 84.12 232 ALA A O 1
ATOM 1794 N N . GLN A 1 233 ? 14.722 -2.874 -43.618 1.00 88.56 233 GLN A N 1
ATOM 1795 C CA . GLN A 1 233 ? 14.603 -3.779 -42.466 1.00 88.56 233 GLN A CA 1
ATOM 1796 C C . GLN A 1 233 ? 15.896 -4.558 -42.185 1.00 88.56 233 GLN A C 1
ATOM 1798 O O . GLN A 1 233 ? 16.304 -4.682 -41.031 1.00 88.56 233 GLN A O 1
ATOM 1803 N N . ARG A 1 234 ? 16.582 -5.056 -43.227 1.00 92.38 234 ARG A N 1
ATOM 1804 C CA . ARG A 1 234 ? 17.888 -5.720 -43.058 1.00 92.38 234 ARG A CA 1
ATOM 1805 C C . ARG A 1 234 ? 18.949 -4.761 -42.521 1.00 92.38 234 ARG A C 1
ATOM 1807 O O . ARG A 1 234 ? 19.734 -5.157 -41.665 1.00 92.38 234 ARG A O 1
ATOM 1814 N N . MET A 1 235 ? 18.972 -3.521 -43.008 1.00 86.00 235 MET A N 1
ATOM 1815 C CA . MET A 1 235 ? 19.912 -2.503 -42.529 1.00 86.00 235 MET A CA 1
ATOM 1816 C C . MET A 1 235 ? 19.611 -2.094 -41.082 1.00 86.00 235 MET A C 1
ATOM 1818 O O . MET A 1 235 ? 20.540 -1.995 -40.287 1.00 86.00 235 MET A O 1
ATOM 1822 N N . ARG A 1 236 ? 18.333 -1.963 -40.704 1.00 85.00 236 ARG A N 1
ATOM 1823 C CA . ARG A 1 236 ? 17.905 -1.717 -39.318 1.00 85.00 236 ARG A CA 1
ATOM 1824 C C . ARG A 1 236 ? 18.353 -2.838 -38.380 1.00 85.00 236 ARG A C 1
ATOM 1826 O O . ARG A 1 236 ? 18.984 -2.571 -37.364 1.00 85.00 236 ARG A O 1
ATOM 1833 N N . ALA A 1 237 ? 18.123 -4.096 -38.758 1.00 85.31 237 ALA A N 1
ATOM 1834 C CA . ALA A 1 237 ? 18.559 -5.246 -37.964 1.00 85.31 237 ALA A CA 1
ATOM 1835 C C . ALA A 1 237 ? 20.091 -5.303 -37.791 1.00 85.31 237 ALA A C 1
ATOM 1837 O O . ALA A 1 237 ? 20.579 -5.673 -36.719 1.00 85.31 237 ALA A O 1
ATOM 1838 N N . ALA A 1 238 ? 20.849 -4.919 -38.825 1.00 84.31 238 ALA A N 1
ATOM 1839 C CA . ALA A 1 238 ? 22.305 -4.813 -38.764 1.00 84.31 238 ALA A CA 1
ATOM 1840 C C . ALA A 1 238 ? 22.769 -3.666 -37.847 1.00 84.31 238 ALA A C 1
ATOM 1842 O O . ALA A 1 238 ? 23.686 -3.868 -37.050 1.00 84.31 238 ALA A O 1
ATOM 1843 N N . ALA A 1 239 ? 22.110 -2.503 -37.900 1.00 78.00 239 ALA A N 1
ATOM 1844 C CA . ALA A 1 239 ? 22.367 -1.384 -36.993 1.00 78.00 239 ALA A CA 1
ATOM 1845 C C . ALA A 1 239 ? 22.093 -1.771 -35.532 1.00 78.00 239 ALA A C 1
ATOM 1847 O O . ALA A 1 239 ? 22.952 -1.584 -34.672 1.00 78.00 239 ALA A O 1
ATOM 1848 N N . ASP A 1 240 ? 20.961 -2.421 -35.257 1.00 78.12 240 ASP A N 1
ATOM 1849 C CA . ASP A 1 240 ? 20.628 -2.881 -33.907 1.00 78.12 240 ASP A CA 1
ATOM 1850 C C . ASP A 1 240 ? 21.642 -3.919 -33.391 1.00 78.12 240 ASP A C 1
ATOM 1852 O O . ASP A 1 240 ? 21.985 -3.925 -32.209 1.00 78.12 240 ASP A O 1
ATOM 1856 N N . ALA A 1 241 ? 22.155 -4.796 -34.262 1.00 83.69 241 ALA A N 1
ATOM 1857 C CA . ALA A 1 241 ? 23.212 -5.742 -33.904 1.00 83.69 241 ALA A CA 1
ATOM 1858 C C . ALA A 1 241 ? 24.542 -5.040 -33.581 1.00 83.69 241 ALA A C 1
ATOM 1860 O O . ALA A 1 241 ? 25.194 -5.404 -32.600 1.00 83.69 241 ALA A O 1
ATOM 1861 N N . ALA A 1 242 ? 24.919 -4.017 -34.354 1.00 78.25 242 ALA A N 1
ATOM 1862 C CA . ALA A 1 242 ? 26.118 -3.219 -34.105 1.00 78.25 242 ALA A CA 1
ATOM 1863 C C . ALA A 1 242 ? 26.020 -2.434 -32.784 1.00 78.25 242 ALA A C 1
ATOM 1865 O O . ALA A 1 242 ? 26.954 -2.458 -31.981 1.00 78.25 242 ALA A O 1
ATOM 1866 N N . VAL A 1 243 ? 24.859 -1.831 -32.500 1.00 76.88 243 VAL A N 1
ATOM 1867 C CA . VAL A 1 243 ? 24.584 -1.161 -31.217 1.00 76.88 243 VAL A CA 1
ATOM 1868 C C . VAL A 1 243 ? 24.639 -2.157 -30.058 1.00 76.88 243 VAL A C 1
ATOM 1870 O O . VAL A 1 243 ? 25.272 -1.872 -29.043 1.00 76.88 243 VAL A O 1
ATOM 1873 N N . ARG A 1 244 ? 24.049 -3.354 -30.197 1.00 79.44 244 ARG A N 1
ATOM 1874 C CA . ARG A 1 244 ? 24.152 -4.407 -29.169 1.00 79.44 244 ARG A CA 1
ATOM 1875 C C . ARG A 1 244 ? 25.601 -4.807 -28.896 1.00 79.44 244 ARG A C 1
ATOM 1877 O O . ARG A 1 244 ? 25.960 -4.962 -27.733 1.00 79.44 244 ARG A O 1
ATOM 1884 N N . ALA A 1 245 ? 26.434 -4.941 -29.928 1.00 83.06 245 ALA A N 1
ATOM 1885 C CA . ALA A 1 245 ? 27.850 -5.269 -29.764 1.00 83.06 245 ALA A CA 1
ATOM 1886 C C . ALA A 1 245 ? 28.618 -4.164 -29.014 1.00 83.06 245 ALA A C 1
ATOM 1888 O O . ALA A 1 245 ? 29.371 -4.452 -28.085 1.00 83.06 245 ALA A O 1
ATOM 1889 N N . MET A 1 246 ? 28.378 -2.898 -29.360 1.00 82.38 246 MET A N 1
ATOM 1890 C CA . MET A 1 246 ? 28.960 -1.734 -28.681 1.00 82.38 246 MET A CA 1
ATOM 1891 C C . MET A 1 246 ? 28.495 -1.624 -27.217 1.00 82.38 246 MET A C 1
ATOM 1893 O O . MET A 1 246 ? 29.323 -1.457 -26.319 1.00 82.38 246 MET A O 1
ATOM 1897 N N . VAL A 1 247 ? 27.197 -1.777 -26.940 1.00 81.25 247 VAL A N 1
ATOM 1898 C CA . VAL A 1 247 ? 26.657 -1.800 -25.567 1.00 81.25 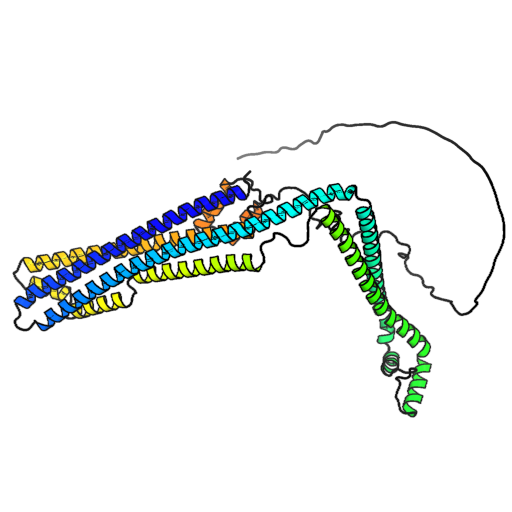247 VAL A CA 1
ATOM 1899 C C . VAL A 1 247 ? 27.214 -2.986 -24.775 1.00 81.25 247 VAL A C 1
ATOM 1901 O O . VAL A 1 247 ? 27.567 -2.827 -23.606 1.00 81.25 247 VAL A O 1
ATOM 1904 N N . GLY A 1 248 ? 27.345 -4.155 -25.408 1.00 81.94 248 GLY A N 1
ATOM 1905 C CA . GLY A 1 248 ? 27.968 -5.343 -24.826 1.00 81.94 248 GLY A CA 1
ATOM 1906 C C . GLY A 1 248 ? 29.425 -5.097 -24.437 1.00 81.94 248 GLY A C 1
ATOM 1907 O O . GLY A 1 248 ? 29.814 -5.402 -23.311 1.00 81.94 248 GLY A O 1
ATOM 1908 N N . ARG A 1 249 ? 30.212 -4.447 -25.307 1.00 84.31 249 ARG A N 1
ATOM 1909 C CA . ARG A 1 249 ? 31.589 -4.037 -24.989 1.00 84.31 249 ARG A CA 1
ATOM 1910 C C . ARG A 1 249 ? 31.632 -3.053 -23.824 1.00 84.31 249 ARG A C 1
ATOM 1912 O O . ARG A 1 249 ? 32.428 -3.242 -22.909 1.00 84.31 249 ARG A O 1
ATOM 1919 N N . ARG A 1 250 ? 30.749 -2.048 -23.806 1.00 81.31 250 ARG A N 1
ATOM 1920 C CA . ARG A 1 250 ? 30.657 -1.086 -22.694 1.00 81.31 250 ARG A CA 1
ATOM 1921 C C . ARG A 1 250 ? 30.359 -1.776 -21.362 1.00 81.31 250 ARG A C 1
ATOM 1923 O O . ARG A 1 250 ? 30.987 -1.471 -20.355 1.00 81.31 250 ARG A O 1
ATOM 1930 N N . ARG A 1 251 ? 29.435 -2.739 -21.359 1.00 80.62 251 ARG A N 1
ATOM 1931 C CA . ARG A 1 251 ? 29.119 -3.556 -20.177 1.00 80.62 251 ARG A CA 1
ATOM 1932 C C . ARG A 1 251 ? 30.278 -4.457 -19.753 1.00 80.62 251 ARG A C 1
ATOM 1934 O O . ARG A 1 251 ? 30.540 -4.570 -18.559 1.00 80.62 251 ARG A O 1
ATOM 1941 N N . ALA A 1 252 ? 31.011 -5.030 -20.706 1.00 84.56 252 ALA A N 1
ATOM 1942 C CA . ALA A 1 252 ? 32.214 -5.806 -20.414 1.00 84.56 252 ALA A CA 1
ATOM 1943 C C . ALA A 1 252 ? 33.302 -4.944 -19.746 1.00 84.56 252 ALA A C 1
ATOM 1945 O O . ALA A 1 252 ? 33.884 -5.364 -18.749 1.00 84.56 252 ALA A O 1
ATOM 1946 N N . LEU A 1 253 ? 33.517 -3.708 -20.219 1.00 84.00 253 LEU A N 1
ATOM 1947 C CA . LEU A 1 253 ? 34.431 -2.738 -19.590 1.00 84.00 253 LEU A CA 1
ATOM 1948 C C . LEU A 1 253 ? 33.986 -2.323 -18.175 1.00 84.00 253 LEU A C 1
ATOM 1950 O O . LEU A 1 253 ? 34.825 -2.008 -17.325 1.00 84.00 253 LEU A O 1
ATOM 1954 N N . ALA A 1 254 ? 32.676 -2.342 -17.920 1.00 81.62 254 ALA A N 1
ATOM 1955 C CA . ALA A 1 254 ? 32.083 -2.102 -16.607 1.00 81.62 254 ALA A CA 1
ATOM 1956 C C . ALA A 1 254 ? 32.223 -3.297 -15.645 1.00 81.62 254 ALA A C 1
ATOM 1958 O O . ALA A 1 254 ? 31.922 -3.155 -14.464 1.00 81.62 254 ALA A O 1
ATOM 1959 N N . GLY A 1 255 ? 32.653 -4.473 -16.122 1.00 79.88 255 GLY A N 1
ATOM 1960 C CA . GLY A 1 255 ? 32.701 -5.691 -15.310 1.00 79.88 255 GLY A CA 1
ATOM 1961 C C . GLY A 1 255 ? 31.317 -6.187 -14.873 1.00 79.88 255 GLY A C 1
ATOM 1962 O O . GLY A 1 255 ? 31.211 -6.877 -13.864 1.00 79.88 255 GLY A O 1
ATOM 1963 N N . LEU A 1 256 ? 30.262 -5.820 -15.609 1.00 71.06 256 LEU A N 1
ATOM 1964 C CA . LEU A 1 256 ? 28.875 -6.180 -15.315 1.00 71.06 256 LEU A CA 1
ATOM 1965 C C . LEU A 1 256 ? 28.479 -7.439 -16.113 1.00 71.06 256 LEU A C 1
ATOM 1967 O O . LEU A 1 256 ? 28.208 -7.319 -17.312 1.00 71.06 256 LEU A O 1
ATOM 1971 N N . PRO A 1 257 ? 28.430 -8.643 -15.506 1.00 60.16 257 PRO A N 1
ATOM 1972 C CA . PRO A 1 257 ? 27.790 -9.795 -16.138 1.00 60.16 257 PRO A CA 1
ATOM 1973 C C . PRO A 1 257 ? 26.270 -9.579 -16.242 1.00 60.16 257 PRO A C 1
ATOM 1975 O O . PRO A 1 257 ? 25.677 -8.854 -15.441 1.00 60.16 257 PRO A O 1
ATOM 1978 N N . GLU A 1 258 ? 25.619 -10.209 -17.224 1.00 56.09 258 GLU A N 1
ATOM 1979 C CA . GLU A 1 258 ? 24.160 -10.136 -17.359 1.00 56.09 258 GLU A CA 1
ATOM 1980 C C . GLU A 1 258 ? 23.463 -10.743 -16.129 1.00 56.09 258 GLU A C 1
ATOM 1982 O O . GLU A 1 258 ? 23.631 -11.919 -15.822 1.00 56.09 258 GLU A O 1
ATOM 1987 N N . GLY A 1 259 ? 22.651 -9.937 -15.439 1.00 56.25 259 GLY A N 1
ATOM 1988 C CA . GLY A 1 259 ? 21.559 -10.432 -14.594 1.00 56.25 259 GLY A CA 1
ATOM 1989 C C . GLY A 1 259 ? 21.852 -10.733 -13.121 1.00 56.25 259 GLY A C 1
ATOM 1990 O O . GLY A 1 259 ? 20.912 -11.065 -12.405 1.00 56.25 259 GLY A O 1
ATOM 1991 N N . ASN A 1 260 ? 23.076 -10.578 -12.613 1.00 55.62 260 ASN A N 1
ATOM 1992 C CA . ASN A 1 260 ? 23.352 -10.965 -11.224 1.00 55.62 260 ASN A CA 1
ATOM 1993 C C . ASN A 1 260 ? 23.061 -9.839 -10.218 1.00 55.62 260 ASN A C 1
ATOM 1995 O O . ASN A 1 260 ? 23.735 -8.813 -10.204 1.00 55.62 260 ASN A O 1
ATOM 1999 N N . GLY A 1 261 ? 22.072 -10.069 -9.345 1.00 60.94 261 GLY A N 1
ATOM 2000 C CA . GLY A 1 261 ? 21.842 -9.297 -8.117 1.00 60.94 261 GLY A CA 1
ATOM 2001 C C . GLY A 1 261 ? 20.517 -8.538 -8.038 1.00 60.94 261 GLY A C 1
ATOM 2002 O O . GLY A 1 261 ? 20.147 -8.112 -6.949 1.00 60.94 261 GLY A O 1
ATOM 2003 N N . ARG A 1 262 ? 19.779 -8.382 -9.147 1.00 65.94 262 ARG A N 1
ATOM 2004 C CA . ARG A 1 262 ? 18.437 -7.779 -9.101 1.00 65.94 262 ARG A CA 1
ATOM 2005 C C . ARG A 1 262 ? 17.472 -8.743 -8.398 1.00 65.94 262 ARG A C 1
ATOM 2007 O O . ARG A 1 262 ? 17.464 -9.912 -8.785 1.00 65.94 262 ARG A O 1
ATOM 2014 N N . PRO A 1 263 ? 16.655 -8.274 -7.435 1.00 66.38 263 PRO A N 1
ATOM 2015 C CA . PRO A 1 263 ? 15.511 -9.046 -6.967 1.00 66.38 263 PRO A CA 1
ATOM 2016 C C . PRO A 1 263 ? 14.695 -9.505 -8.173 1.00 66.38 263 PRO A C 1
ATOM 2018 O O . PRO A 1 263 ? 14.501 -8.741 -9.128 1.00 66.38 263 PRO A O 1
ATOM 2021 N N . SER A 1 264 ? 14.270 -10.762 -8.165 1.00 77.94 264 SER A N 1
ATOM 2022 C CA . SER A 1 264 ? 13.396 -11.273 -9.213 1.00 77.94 264 SER A CA 1
ATOM 2023 C C . SER A 1 264 ? 12.050 -10.548 -9.166 1.00 77.94 264 SER A C 1
ATOM 2025 O O . SER A 1 264 ? 11.594 -10.142 -8.098 1.00 77.94 264 SER A O 1
ATOM 2027 N N . ALA A 1 265 ? 11.385 -10.420 -10.319 1.00 76.31 265 ALA A N 1
ATOM 2028 C CA . ALA A 1 265 ? 10.025 -9.874 -10.366 1.00 76.31 265 ALA A CA 1
ATOM 2029 C C . ALA A 1 265 ? 9.082 -10.646 -9.421 1.00 76.31 265 ALA A C 1
ATOM 2031 O O . ALA A 1 265 ? 8.281 -10.051 -8.717 1.00 76.31 265 ALA A O 1
ATOM 2032 N N . ALA A 1 266 ? 9.271 -11.965 -9.307 1.00 80.69 266 ALA A N 1
ATOM 2033 C CA . ALA A 1 266 ? 8.512 -12.802 -8.384 1.00 80.69 266 ALA A CA 1
ATOM 2034 C C . ALA A 1 266 ? 8.741 -12.445 -6.902 1.00 80.69 266 ALA A C 1
ATOM 2036 O O . ALA A 1 266 ? 7.806 -12.519 -6.112 1.00 80.69 266 ALA A O 1
ATOM 2037 N N . GLU A 1 267 ? 9.958 -12.061 -6.501 1.00 81.31 267 GLU A N 1
ATOM 2038 C CA . GLU A 1 267 ? 10.245 -11.645 -5.119 1.00 81.31 267 GLU A CA 1
ATOM 2039 C C . GLU A 1 267 ? 9.635 -10.282 -4.791 1.00 81.31 267 GLU A C 1
ATOM 2041 O O . GLU A 1 267 ? 9.145 -10.094 -3.677 1.00 81.31 267 GLU A O 1
ATOM 2046 N N . THR A 1 268 ? 9.639 -9.347 -5.748 1.00 78.62 268 THR A N 1
ATOM 2047 C CA . THR A 1 268 ? 8.979 -8.047 -5.575 1.00 78.62 268 THR A CA 1
ATOM 2048 C C . THR A 1 268 ? 7.464 -8.192 -5.537 1.00 78.62 268 THR A C 1
ATOM 2050 O O . THR A 1 268 ? 6.837 -7.640 -4.637 1.00 78.62 268 THR A O 1
ATOM 2053 N N . ASP A 1 269 ? 6.891 -8.994 -6.437 1.00 79.38 269 ASP A N 1
ATOM 2054 C CA . ASP A 1 269 ? 5.447 -9.235 -6.496 1.00 79.38 269 ASP A CA 1
ATOM 2055 C C . ASP A 1 269 ? 4.972 -9.943 -5.219 1.00 79.38 269 ASP A C 1
ATOM 2057 O O . ASP A 1 269 ? 4.035 -9.491 -4.569 1.00 79.38 269 ASP A O 1
ATOM 2061 N N . ALA A 1 270 ? 5.697 -10.970 -4.758 1.00 87.19 270 ALA A N 1
ATOM 2062 C CA . ALA A 1 270 ? 5.375 -11.661 -3.509 1.00 87.19 270 ALA A CA 1
ATOM 2063 C C . ALA A 1 270 ? 5.485 -10.759 -2.266 1.00 87.19 270 ALA A C 1
ATOM 2065 O O . ALA A 1 270 ? 4.813 -11.006 -1.262 1.00 87.19 270 ALA A O 1
ATOM 2066 N N . ALA A 1 271 ? 6.357 -9.746 -2.285 1.00 85.69 271 ALA A N 1
ATOM 2067 C CA . ALA A 1 271 ? 6.457 -8.781 -1.195 1.00 85.69 271 ALA A CA 1
ATOM 2068 C C . ALA A 1 271 ? 5.265 -7.811 -1.179 1.00 85.69 271 ALA A C 1
ATOM 2070 O O . ALA A 1 271 ? 4.771 -7.499 -0.097 1.00 85.69 271 ALA A O 1
ATOM 2071 N N . GLU A 1 272 ? 4.783 -7.374 -2.345 1.00 81.56 272 GLU A N 1
ATOM 2072 C CA . GLU A 1 272 ? 3.568 -6.554 -2.449 1.00 81.56 272 GLU A CA 1
ATOM 2073 C C . GLU A 1 272 ? 2.313 -7.359 -2.085 1.00 81.56 272 GLU A C 1
ATOM 2075 O O . GLU A 1 272 ? 1.514 -6.905 -1.267 1.00 81.56 272 GLU A O 1
ATOM 2080 N N . ASP A 1 273 ? 2.186 -8.594 -2.577 1.00 86.69 273 ASP A N 1
ATOM 2081 C CA . ASP A 1 273 ? 1.079 -9.493 -2.226 1.00 86.69 273 ASP A CA 1
ATOM 2082 C C . ASP A 1 273 ? 1.000 -9.728 -0.710 1.00 86.69 273 ASP A C 1
ATOM 2084 O O . ASP A 1 273 ? -0.085 -9.757 -0.126 1.00 86.69 273 ASP A O 1
ATOM 2088 N N . ALA A 1 274 ? 2.152 -9.856 -0.042 1.00 89.81 274 ALA A N 1
ATOM 2089 C CA . ALA A 1 274 ? 2.209 -9.995 1.410 1.00 89.81 274 ALA A CA 1
ATOM 2090 C C . ALA A 1 274 ? 1.722 -8.734 2.146 1.00 89.81 274 ALA A C 1
ATOM 2092 O O . ALA A 1 274 ? 1.080 -8.851 3.192 1.00 89.81 274 ALA A O 1
ATOM 2093 N N . VAL A 1 275 ? 2.005 -7.538 1.616 1.00 84.25 275 VAL A N 1
ATOM 2094 C CA . VAL A 1 275 ? 1.508 -6.271 2.176 1.00 84.25 275 VAL A CA 1
ATOM 2095 C C . VAL A 1 275 ? -0.007 -6.178 2.015 1.00 84.25 275 VAL A C 1
ATOM 2097 O O . VAL A 1 275 ? -0.699 -5.873 2.986 1.00 84.25 275 VAL A O 1
ATOM 2100 N N . GLU A 1 276 ? -0.536 -6.483 0.832 1.00 81.44 276 GLU A N 1
ATOM 2101 C CA . GLU A 1 276 ? -1.979 -6.441 0.575 1.00 81.44 276 GLU A CA 1
ATOM 2102 C C . GLU A 1 276 ? -2.745 -7.477 1.407 1.00 81.44 276 GLU A C 1
ATOM 2104 O O . GLU A 1 276 ? -3.767 -7.152 2.016 1.00 81.44 276 GLU A O 1
ATOM 2109 N N . ALA A 1 277 ? -2.213 -8.695 1.544 1.00 90.50 277 ALA A N 1
ATOM 2110 C CA . ALA A 1 277 ? -2.789 -9.711 2.422 1.00 90.50 277 ALA A CA 1
ATOM 2111 C C . ALA A 1 277 ? -2.807 -9.266 3.896 1.00 90.50 277 ALA A C 1
ATOM 2113 O O . ALA A 1 277 ? -3.814 -9.438 4.585 1.00 90.50 277 ALA A O 1
ATOM 2114 N N . ALA A 1 278 ? -1.721 -8.655 4.384 1.00 88.00 278 ALA A N 1
ATOM 2115 C CA . ALA A 1 278 ? -1.651 -8.150 5.755 1.00 88.00 278 ALA A CA 1
ATOM 2116 C C . ALA A 1 278 ? -2.608 -6.968 5.997 1.00 88.00 278 ALA A C 1
ATOM 2118 O O . ALA A 1 278 ? -3.233 -6.890 7.055 1.00 88.00 278 ALA A O 1
ATOM 2119 N N . ARG A 1 279 ? -2.775 -6.075 5.010 1.00 84.75 279 ARG A N 1
ATOM 2120 C CA . ARG A 1 279 ? -3.766 -4.985 5.054 1.00 84.75 279 ARG A CA 1
ATOM 2121 C C . ARG A 1 279 ? -5.187 -5.525 5.133 1.00 84.75 279 ARG A C 1
ATOM 2123 O O . ARG A 1 279 ? -5.941 -5.099 6.003 1.00 84.75 279 ARG A O 1
ATOM 2130 N N . ALA A 1 280 ? -5.528 -6.494 4.284 1.00 84.56 280 ALA A N 1
ATOM 2131 C CA . ALA A 1 280 ? -6.843 -7.126 4.298 1.00 84.56 280 ALA A CA 1
ATOM 2132 C C . ALA A 1 280 ? -7.146 -7.781 5.658 1.00 84.56 280 ALA A C 1
ATOM 2134 O O . ALA A 1 280 ? -8.220 -7.561 6.218 1.00 84.56 280 ALA A O 1
ATOM 2135 N N . ALA A 1 281 ? -6.177 -8.507 6.228 1.00 88.56 281 ALA A N 1
ATOM 2136 C CA . ALA A 1 281 ? -6.310 -9.117 7.551 1.00 88.56 281 ALA A CA 1
ATOM 2137 C C . ALA A 1 281 ? -6.512 -8.073 8.665 1.00 88.56 281 ALA A C 1
ATOM 2139 O O . ALA A 1 281 ? -7.333 -8.274 9.563 1.00 88.56 281 ALA A O 1
ATOM 2140 N N . LEU A 1 282 ? -5.806 -6.937 8.601 1.00 85.31 282 LEU A N 1
ATOM 2141 C CA . LEU A 1 282 ? -5.991 -5.837 9.548 1.00 85.31 282 LEU A CA 1
ATOM 2142 C C . LEU A 1 282 ? -7.399 -5.236 9.444 1.00 85.31 282 LEU A C 1
ATOM 2144 O O . LEU A 1 282 ? -8.066 -5.075 10.466 1.00 85.31 282 LEU A O 1
ATOM 2148 N N . THR A 1 283 ? -7.874 -4.950 8.230 1.00 81.31 283 THR A N 1
ATOM 2149 C CA . THR A 1 283 ? -9.226 -4.422 8.002 1.00 81.31 283 THR A CA 1
ATOM 2150 C C . THR A 1 283 ? -10.302 -5.384 8.508 1.00 81.31 283 THR A C 1
ATOM 2152 O O . THR A 1 283 ? -11.252 -4.952 9.162 1.00 81.31 283 THR A O 1
ATOM 2155 N N . GLU A 1 284 ? -10.152 -6.689 8.267 1.00 88.06 284 GLU A N 1
ATOM 2156 C CA . GLU A 1 284 ? -11.082 -7.709 8.763 1.00 88.06 284 GLU A CA 1
ATOM 2157 C C . GLU A 1 284 ? -11.109 -7.759 10.299 1.00 88.06 284 GLU A C 1
ATOM 2159 O O . GLU A 1 284 ? -12.184 -7.760 10.909 1.00 88.06 284 GLU A O 1
ATOM 2164 N N . ALA A 1 285 ? -9.940 -7.736 10.945 1.00 87.50 285 ALA A N 1
ATOM 2165 C CA . ALA A 1 285 ? -9.838 -7.744 12.401 1.00 87.50 285 ALA A CA 1
ATOM 2166 C C . ALA A 1 285 ? -10.451 -6.476 13.029 1.00 87.50 285 ALA A C 1
ATOM 2168 O O . ALA A 1 285 ? -11.174 -6.555 14.029 1.00 87.50 285 ALA A O 1
ATOM 2169 N N . GLU A 1 286 ? -10.228 -5.307 12.421 1.00 82.94 286 GLU A N 1
ATOM 2170 C CA . GLU A 1 286 ? -10.836 -4.045 12.851 1.00 82.94 286 GLU A CA 1
ATOM 2171 C C . GLU A 1 286 ? -12.359 -4.033 12.651 1.00 82.94 286 GLU A C 1
ATOM 2173 O O . GLU A 1 286 ? -13.081 -3.572 13.542 1.00 82.94 286 GLU A O 1
ATOM 2178 N N . ALA A 1 287 ? -12.866 -4.606 11.554 1.00 82.62 287 ALA A N 1
ATOM 2179 C CA . ALA A 1 287 ? -14.299 -4.772 11.317 1.00 82.62 287 ALA A CA 1
ATOM 2180 C C . ALA A 1 287 ? -14.947 -5.702 12.359 1.00 82.62 287 ALA A C 1
ATOM 2182 O O . ALA A 1 287 ? -15.974 -5.346 12.946 1.00 82.62 287 ALA A O 1
ATOM 2183 N N . LYS A 1 288 ? -14.314 -6.847 12.666 1.00 85.44 288 LYS A N 1
ATOM 2184 C CA . LYS A 1 288 ? -14.767 -7.780 13.716 1.00 85.44 288 LYS A CA 1
ATOM 2185 C C . LYS A 1 288 ? -14.827 -7.090 15.080 1.00 85.44 288 LYS A C 1
ATOM 2187 O O . LYS A 1 288 ? -15.835 -7.209 15.779 1.00 85.44 288 LYS A O 1
ATOM 2192 N N . ARG A 1 289 ? -13.796 -6.319 15.451 1.00 84.06 289 ARG A N 1
ATOM 2193 C CA . ARG A 1 289 ? -13.800 -5.547 16.707 1.00 84.06 289 ARG A CA 1
ATOM 2194 C C . ARG A 1 289 ? -14.903 -4.491 16.717 1.00 84.06 289 ARG A C 1
ATOM 2196 O O . ARG A 1 289 ? -15.574 -4.343 17.731 1.00 84.06 289 ARG A O 1
ATOM 2203 N N . SER A 1 290 ? -15.105 -3.770 15.613 1.00 76.56 290 SER A N 1
ATOM 2204 C CA . SER A 1 290 ? -16.138 -2.731 15.523 1.00 76.56 290 SER A CA 1
ATOM 2205 C C . SER A 1 290 ? -17.543 -3.306 15.718 1.00 76.56 290 SER A C 1
ATOM 2207 O O . SER A 1 290 ? -18.316 -2.759 16.502 1.00 76.56 290 SER A O 1
ATOM 2209 N N . ALA A 1 291 ? -17.852 -4.438 15.079 1.00 78.12 291 ALA A N 1
ATOM 2210 C CA . ALA A 1 291 ? -19.136 -5.123 15.243 1.00 78.12 291 ALA A CA 1
ATOM 2211 C C . ALA A 1 291 ? -19.381 -5.548 16.704 1.00 78.12 291 ALA A C 1
ATOM 2213 O O . ALA A 1 291 ? -20.457 -5.312 17.261 1.00 78.12 291 ALA A O 1
ATOM 2214 N N . LEU A 1 292 ? -18.352 -6.103 17.355 1.00 78.25 292 LEU A N 1
ATOM 2215 C CA . LEU A 1 292 ? -18.403 -6.462 18.773 1.00 78.25 292 LEU A CA 1
ATOM 2216 C C . LEU A 1 292 ? -18.534 -5.228 19.673 1.00 78.25 292 LEU A C 1
ATOM 2218 O O . LEU A 1 292 ? -19.298 -5.261 20.627 1.00 78.25 292 LEU A O 1
ATOM 2222 N N . ALA A 1 293 ? -17.846 -4.121 19.386 1.00 72.56 293 ALA A N 1
ATOM 2223 C CA . ALA A 1 293 ? -17.903 -2.904 20.197 1.00 72.56 293 ALA A CA 1
ATOM 2224 C C . ALA A 1 293 ? -19.287 -2.231 20.138 1.00 72.56 293 ALA A C 1
ATOM 2226 O O . ALA A 1 293 ? -19.827 -1.846 21.183 1.00 72.56 293 ALA A O 1
ATOM 2227 N N . SER A 1 294 ? -19.913 -2.173 18.960 1.00 67.69 294 SER A N 1
ATOM 2228 C CA . SER A 1 294 ? -21.262 -1.615 18.794 1.00 67.69 294 SER A CA 1
ATOM 2229 C C . SER A 1 294 ? -22.341 -2.443 19.499 1.00 67.69 294 SER A C 1
ATOM 2231 O O . SER A 1 294 ? -23.322 -1.884 19.979 1.00 67.69 294 SER A O 1
ATOM 2233 N N . GLY A 1 295 ? -22.128 -3.753 19.676 1.00 65.88 295 GLY A N 1
ATOM 2234 C CA . GLY A 1 295 ? -23.172 -4.651 20.196 1.00 65.88 295 GLY A CA 1
ATOM 2235 C C . GLY A 1 295 ? -24.219 -5.019 19.156 1.00 65.88 295 GLY A C 1
ATOM 2236 O O . GLY A 1 295 ? -25.317 -5.444 19.506 1.00 65.88 295 GLY A O 1
ATOM 2237 N N . ASP A 1 296 ? -23.848 -4.885 17.885 1.00 66.38 296 ASP A N 1
ATOM 2238 C CA . ASP A 1 296 ? -24.598 -5.401 16.741 1.00 66.38 296 ASP A CA 1
ATOM 2239 C C . ASP A 1 296 ? -24.333 -6.898 16.525 1.00 66.38 296 ASP A C 1
ATOM 2241 O O . ASP A 1 296 ? -24.865 -7.509 15.598 1.00 66.38 296 ASP A O 1
ATOM 2245 N N . ASP A 1 297 ? -23.514 -7.517 17.381 1.00 70.81 297 ASP A N 1
ATOM 2246 C CA . ASP A 1 297 ? -23.330 -8.957 17.370 1.00 70.81 297 ASP A CA 1
ATOM 2247 C C . ASP A 1 297 ? -24.634 -9.678 17.747 1.00 70.81 297 ASP A C 1
ATOM 2249 O O . ASP A 1 297 ? -25.410 -9.248 18.608 1.00 70.81 297 ASP A O 1
ATOM 2253 N N . ALA A 1 298 ? -24.876 -10.802 17.072 1.00 69.50 298 ALA A N 1
ATOM 2254 C CA . ALA A 1 298 ? -26.130 -11.534 17.185 1.00 69.50 298 ALA A CA 1
ATOM 2255 C C . ALA A 1 298 ? -26.442 -11.964 18.630 1.00 69.50 298 ALA A C 1
ATOM 2257 O O . ALA A 1 298 ? -27.606 -11.935 19.026 1.00 69.50 298 ALA A O 1
ATOM 2258 N N . ALA A 1 299 ? -25.417 -12.309 19.420 1.00 68.19 299 ALA A N 1
ATOM 2259 C CA . ALA A 1 299 ? -25.582 -12.766 20.797 1.00 68.19 299 ALA A CA 1
ATOM 2260 C C . ALA A 1 299 ? -26.024 -11.625 21.729 1.00 68.19 299 ALA A C 1
ATOM 2262 O O . ALA A 1 299 ? -26.978 -11.796 22.491 1.00 68.19 299 ALA A O 1
ATOM 2263 N N . SER A 1 300 ? -25.409 -10.442 21.617 1.00 65.62 300 SER A N 1
ATOM 2264 C CA . SER A 1 300 ? -25.811 -9.254 22.381 1.00 65.62 300 SER A CA 1
ATOM 2265 C C . SER A 1 300 ? -27.239 -8.823 22.050 1.00 65.62 300 SER A C 1
ATOM 2267 O O . SER A 1 300 ? -28.028 -8.556 22.956 1.00 65.62 300 SER A O 1
ATOM 2269 N N . GLN A 1 301 ? -27.608 -8.817 20.767 1.00 71.06 301 GLN A N 1
ATOM 2270 C CA . GLN A 1 301 ? -28.966 -8.482 20.322 1.00 71.06 301 GLN A CA 1
ATOM 2271 C C . GLN A 1 301 ? -30.011 -9.499 20.804 1.00 71.06 301 GLN A C 1
ATOM 2273 O O . GLN A 1 301 ? -31.157 -9.151 21.086 1.00 71.06 301 GLN A O 1
ATOM 2278 N N . GLU A 1 302 ? -29.652 -10.779 20.887 1.00 72.12 302 GLU A N 1
ATOM 2279 C CA . GLU A 1 302 ? -30.523 -11.827 21.423 1.00 72.12 302 GLU A CA 1
ATOM 2280 C C . GLU A 1 302 ? -30.718 -11.686 22.938 1.00 72.12 302 GLU A C 1
ATOM 2282 O O . GLU A 1 302 ? -31.846 -11.763 23.424 1.00 72.12 302 GLU A O 1
ATOM 2287 N N . ALA A 1 303 ? -29.647 -11.398 23.682 1.00 67.69 303 ALA A N 1
ATOM 2288 C CA . ALA A 1 303 ? -29.714 -11.186 25.123 1.00 67.69 303 ALA A CA 1
ATOM 2289 C C . ALA A 1 303 ? -30.506 -9.922 25.502 1.00 67.69 303 ALA A C 1
ATOM 2291 O O . ALA A 1 303 ? -31.307 -9.961 26.436 1.00 67.69 303 ALA A O 1
ATOM 2292 N N . ILE A 1 304 ? -30.337 -8.824 24.751 1.00 67.38 304 ILE A N 1
ATOM 2293 C CA . ILE A 1 304 ? -31.137 -7.601 24.921 1.00 67.38 304 ILE A CA 1
ATOM 2294 C C . ILE A 1 304 ? -32.614 -7.903 24.672 1.00 67.38 304 ILE A C 1
ATOM 2296 O O . ILE A 1 304 ? -33.438 -7.578 25.517 1.00 67.38 304 ILE A O 1
ATOM 2300 N N . ARG A 1 305 ? -32.958 -8.595 23.578 1.00 71.06 305 ARG A N 1
ATOM 2301 C CA . ARG A 1 305 ? -34.352 -8.963 23.282 1.00 71.06 305 ARG A CA 1
ATOM 2302 C C . ARG A 1 305 ? -34.965 -9.884 24.334 1.00 71.06 305 ARG A C 1
ATOM 2304 O O . ARG A 1 305 ? -36.139 -9.726 24.662 1.00 71.06 305 ARG A O 1
ATOM 2311 N N . ALA A 1 306 ? -34.198 -10.826 24.883 1.00 69.38 306 ALA A N 1
ATOM 2312 C CA . ALA A 1 306 ? -34.656 -11.679 25.979 1.00 69.38 306 ALA A CA 1
ATOM 2313 C C . ALA A 1 306 ? -34.962 -10.852 27.239 1.00 69.38 306 ALA A C 1
ATOM 2315 O O . ALA A 1 306 ? -36.001 -11.049 27.873 1.00 69.38 306 ALA A O 1
ATOM 2316 N N . LEU A 1 307 ? -34.105 -9.877 27.555 1.00 65.19 307 LEU A N 1
ATOM 2317 C CA . LEU A 1 307 ? -34.312 -8.955 28.667 1.00 65.19 307 LEU A CA 1
ATOM 2318 C C . LEU A 1 307 ? -35.510 -8.025 28.416 1.00 65.19 307 LEU A C 1
ATOM 2320 O O . LEU A 1 307 ? -36.366 -7.892 29.280 1.00 65.19 307 LEU A O 1
ATOM 2324 N N . GLU A 1 308 ? -35.628 -7.440 27.225 1.00 65.88 308 GLU A N 1
ATOM 2325 C CA . GLU A 1 308 ? -36.769 -6.615 26.811 1.00 65.88 308 GLU A CA 1
ATOM 2326 C C . GLU A 1 308 ? -38.077 -7.400 26.792 1.00 65.88 308 GLU A C 1
ATOM 2328 O O . GLU A 1 308 ? -39.117 -6.835 27.095 1.00 65.88 308 GLU A O 1
ATOM 2333 N N . THR A 1 309 ? -38.056 -8.695 26.482 1.00 69.00 309 THR A N 1
ATOM 2334 C CA . THR A 1 309 ? -39.247 -9.555 26.556 1.00 69.00 309 THR A CA 1
ATOM 2335 C C . THR A 1 309 ? -39.632 -9.817 28.011 1.00 69.00 309 THR A C 1
ATOM 2337 O O . THR A 1 309 ? -40.806 -9.723 28.371 1.00 69.00 309 THR A O 1
ATOM 2340 N N . ALA A 1 310 ? -38.646 -10.087 28.872 1.00 62.81 310 ALA A N 1
ATOM 2341 C CA . ALA A 1 310 ? -38.868 -10.304 30.298 1.00 62.81 310 ALA A CA 1
ATOM 2342 C C . ALA A 1 310 ? -39.330 -9.020 31.022 1.00 62.81 310 ALA A C 1
ATOM 2344 O O . ALA A 1 310 ? -40.197 -9.084 31.893 1.00 62.81 310 ALA A O 1
ATOM 2345 N N . ILE A 1 311 ? -38.805 -7.852 30.628 1.00 56.47 311 ILE A N 1
ATOM 2346 C CA . ILE A 1 311 ? -39.202 -6.528 31.136 1.00 56.47 311 ILE A CA 1
ATOM 2347 C C . ILE A 1 311 ? -40.493 -6.046 30.470 1.00 56.47 311 ILE A C 1
ATOM 2349 O O . ILE A 1 311 ? -41.343 -5.473 31.129 1.00 56.47 311 ILE A O 1
ATOM 2353 N N . GLY A 1 312 ? -40.681 -6.263 29.171 1.00 50.97 312 GLY A N 1
ATOM 2354 C CA . GLY A 1 312 ? -41.829 -5.801 28.384 1.00 50.97 312 GLY A CA 1
ATOM 2355 C C . GLY A 1 312 ? -43.161 -6.387 28.850 1.00 50.97 312 GLY A C 1
ATOM 2356 O O . GLY A 1 312 ? -44.209 -5.784 28.628 1.00 50.97 312 GLY A O 1
ATOM 2357 N N . ALA A 1 313 ? -43.122 -7.492 29.597 1.00 49.97 313 ALA A N 1
ATOM 2358 C CA . ALA A 1 313 ? -44.265 -7.987 30.355 1.00 49.97 313 ALA A CA 1
ATOM 2359 C C . ALA A 1 313 ? -44.746 -7.011 31.464 1.00 49.97 313 ALA A C 1
ATOM 2361 O O . ALA A 1 313 ? -45.904 -7.090 31.872 1.00 49.97 313 ALA A O 1
ATOM 2362 N N . ARG A 1 314 ? -43.911 -6.065 31.932 1.00 52.66 314 ARG A N 1
ATOM 2363 C CA . ARG A 1 314 ? -44.246 -4.942 32.839 1.00 5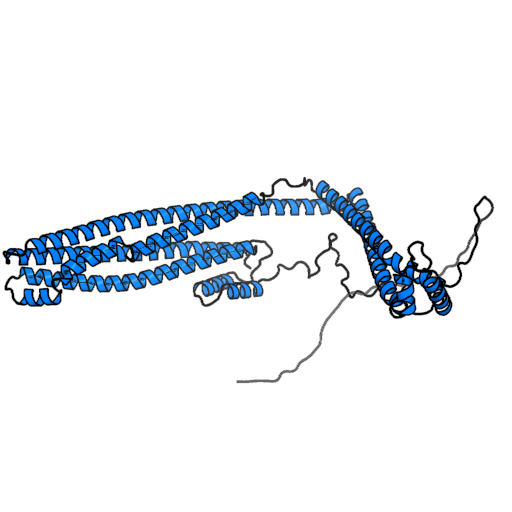2.66 314 ARG A CA 1
ATOM 2364 C C . ARG A 1 314 ? -43.338 -3.721 32.593 1.00 52.66 314 ARG A C 1
ATOM 2366 O O . ARG A 1 314 ? -42.199 -3.683 33.044 1.00 52.66 314 ARG A O 1
ATOM 2373 N N . SER A 1 315 ? -43.849 -2.676 31.935 1.00 53.28 315 SER A N 1
ATOM 2374 C CA . SER A 1 315 ? -43.054 -1.471 31.628 1.00 53.28 315 SER A CA 1
ATOM 2375 C C . SER A 1 315 ? -42.442 -0.810 32.880 1.00 53.28 315 SER A C 1
ATOM 2377 O O . SER A 1 315 ? -43.049 -0.828 33.949 1.00 53.28 315 SER A O 1
ATOM 2379 N N . LEU A 1 316 ? -41.281 -0.151 32.749 1.00 53.84 316 LEU A N 1
ATOM 2380 C CA . LEU A 1 316 ? -40.608 0.582 33.841 1.00 53.84 316 LEU A CA 1
ATOM 2381 C C . LEU A 1 316 ? -41.526 1.626 34.510 1.00 53.84 316 LEU A C 1
ATOM 2383 O O . LEU A 1 316 ? -41.437 1.884 35.706 1.00 53.84 316 LEU A O 1
ATOM 2387 N N . ARG A 1 317 ? -42.457 2.193 33.735 1.00 51.47 317 ARG A N 1
ATOM 2388 C CA . ARG A 1 317 ? -43.514 3.088 34.214 1.00 51.47 317 ARG A CA 1
ATOM 2389 C C . ARG A 1 317 ? -44.554 2.350 35.060 1.00 51.47 317 ARG A C 1
ATOM 2391 O O . ARG A 1 317 ? -44.945 2.858 36.102 1.00 51.47 317 ARG A O 1
ATOM 2398 N N . THR A 1 318 ? -44.956 1.152 34.644 1.00 58.66 318 THR A N 1
ATOM 2399 C CA . THR A 1 318 ? -45.853 0.272 35.409 1.00 58.66 318 THR A CA 1
ATOM 2400 C C . THR A 1 318 ? -45.190 -0.178 36.709 1.00 58.66 318 THR A C 1
ATOM 2402 O O . THR A 1 318 ? -45.814 -0.087 37.756 1.00 58.66 318 THR A O 1
ATOM 2405 N N . LEU A 1 319 ? -43.902 -0.540 36.674 1.00 57.66 319 LEU A N 1
ATOM 2406 C CA . LEU A 1 319 ? -43.110 -0.845 37.872 1.00 57.66 319 LEU A CA 1
ATOM 2407 C C . LEU A 1 319 ? -43.051 0.346 38.840 1.00 57.66 319 LEU A C 1
ATOM 2409 O O . LEU A 1 319 ? -43.109 0.152 40.047 1.00 57.66 319 LEU A O 1
ATOM 2413 N N . ARG A 1 320 ? -43.003 1.578 38.323 1.00 53.12 320 ARG A N 1
ATOM 2414 C CA . ARG A 1 320 ? -43.025 2.816 39.116 1.00 53.12 320 ARG A CA 1
ATOM 2415 C C . ARG A 1 320 ? -44.400 3.117 39.719 1.00 53.12 320 ARG A C 1
ATOM 2417 O O . ARG A 1 320 ? -44.495 3.508 40.877 1.00 53.12 320 ARG A O 1
ATOM 2424 N N . GLU A 1 321 ? -45.466 2.927 38.945 1.00 59.50 321 GLU A N 1
ATOM 2425 C CA . GLU A 1 321 ? -46.853 3.047 39.415 1.00 59.50 321 GLU A CA 1
ATOM 2426 C C . GLU A 1 321 ? -47.206 1.937 40.424 1.00 59.50 321 GLU A C 1
ATOM 2428 O O . GLU A 1 321 ? -48.027 2.150 41.313 1.00 59.50 321 GLU A O 1
ATOM 2433 N N . ASP A 1 322 ? -46.590 0.759 40.315 1.00 56.72 322 ASP A N 1
ATOM 2434 C CA . ASP A 1 322 ? -46.684 -0.338 41.286 1.00 56.72 322 ASP A CA 1
ATOM 2435 C C . ASP A 1 322 ? -45.836 -0.059 42.549 1.00 56.72 322 ASP A C 1
ATOM 2437 O O . ASP A 1 322 ? -46.320 -0.269 43.666 1.00 56.72 322 ASP A O 1
ATOM 2441 N N . ALA A 1 323 ? -44.616 0.483 42.402 1.00 53.66 323 ALA A N 1
ATOM 2442 C CA . ALA A 1 323 ? -43.746 0.956 43.494 1.00 53.66 323 ALA A CA 1
ATOM 2443 C C . ALA A 1 323 ? -44.444 2.015 44.347 1.00 53.66 323 ALA A C 1
ATOM 2445 O O . ALA A 1 323 ? -44.628 1.820 45.544 1.00 53.66 323 ALA A O 1
ATOM 2446 N N . ALA A 1 324 ? -44.996 3.047 43.706 1.00 56.38 324 ALA A N 1
ATOM 2447 C CA . ALA A 1 324 ? -45.749 4.104 44.377 1.00 56.38 324 ALA A CA 1
ATOM 2448 C C . ALA A 1 324 ? -47.021 3.608 45.098 1.00 56.38 324 ALA A C 1
ATOM 2450 O O . ALA A 1 324 ? -47.544 4.296 45.973 1.00 56.38 324 ALA A O 1
ATOM 2451 N N . ARG A 1 325 ? -47.539 2.425 44.737 1.00 62.50 325 ARG A N 1
ATOM 2452 C CA . ARG A 1 325 ? -48.697 1.790 45.389 1.00 62.50 325 ARG A CA 1
ATOM 2453 C C . ARG A 1 325 ? -48.328 0.931 46.601 1.00 62.50 325 ARG A C 1
ATOM 2455 O O . ARG A 1 325 ? -49.233 0.389 47.231 1.00 62.50 325 ARG A O 1
ATOM 2462 N N . THR A 1 326 ? -47.043 0.795 46.938 1.00 57.97 326 THR A N 1
ATOM 2463 C CA . THR A 1 326 ? -46.570 -0.149 47.965 1.00 57.97 326 THR A CA 1
ATOM 2464 C C . THR A 1 326 ? -45.732 0.563 49.032 1.00 57.97 326 THR A C 1
ATOM 2466 O O . THR A 1 326 ? -44.945 1.433 48.682 1.00 57.97 326 THR A O 1
ATOM 2469 N N . PRO A 1 327 ? -45.866 0.249 50.338 1.00 56.03 327 PRO A N 1
ATOM 2470 C CA . PRO A 1 327 ? -45.284 1.081 51.401 1.00 56.03 327 PRO A CA 1
ATOM 2471 C C . PRO A 1 327 ? -43.791 0.837 51.700 1.00 56.03 327 PRO A C 1
ATOM 2473 O O . PRO A 1 327 ? -43.257 1.420 52.645 1.00 56.03 327 PRO A O 1
ATOM 2476 N N . THR A 1 328 ? -43.116 -0.073 50.994 1.00 64.38 328 THR A N 1
ATOM 2477 C CA . THR A 1 328 ? -41.772 -0.546 51.360 1.00 64.38 328 THR A CA 1
ATOM 2478 C C . THR A 1 328 ? -40.662 0.337 50.791 1.00 64.38 328 THR A C 1
ATOM 2480 O O . THR A 1 328 ? -40.453 0.401 49.584 1.00 64.38 328 THR A O 1
ATOM 2483 N N . ARG A 1 329 ? -39.877 0.943 51.691 1.00 68.94 329 ARG A N 1
ATOM 2484 C CA . ARG A 1 329 ? -38.750 1.851 51.397 1.00 68.94 329 ARG A CA 1
ATOM 2485 C C . ARG A 1 329 ? -37.660 1.253 50.488 1.00 68.94 329 ARG A C 1
ATOM 2487 O O . ARG A 1 329 ? -36.951 2.005 49.822 1.00 68.94 329 ARG A O 1
ATOM 2494 N N . ASP A 1 330 ? -37.526 -0.072 50.461 1.00 69.62 330 ASP A N 1
ATOM 2495 C CA . ASP A 1 330 ? -36.538 -0.781 49.636 1.00 69.62 330 ASP A CA 1
ATOM 2496 C C . ASP A 1 330 ? -36.896 -0.759 48.141 1.00 69.62 330 ASP A C 1
ATOM 2498 O O . ASP A 1 330 ? -36.010 -0.722 47.290 1.00 69.62 330 ASP A O 1
ATOM 2502 N N . ASP A 1 331 ? -38.188 -0.709 47.817 1.00 69.44 331 ASP A N 1
ATOM 2503 C CA . ASP A 1 331 ? -38.693 -0.730 46.444 1.00 69.44 331 ASP A CA 1
ATOM 2504 C C . ASP A 1 331 ? -38.420 0.611 45.738 1.00 69.44 331 ASP A C 1
ATOM 2506 O O . ASP A 1 331 ? -37.849 0.654 44.645 1.00 69.44 331 ASP A O 1
ATOM 2510 N N . ASP A 1 332 ? -38.696 1.717 46.438 1.00 74.38 332 ASP A N 1
ATOM 2511 C CA . ASP A 1 332 ? -38.353 3.076 46.003 1.00 74.38 332 ASP A CA 1
ATOM 2512 C C . ASP A 1 332 ? -36.839 3.244 45.792 1.00 74.38 332 ASP A C 1
ATOM 2514 O O . ASP A 1 332 ? -36.399 3.911 44.852 1.00 74.38 332 ASP A O 1
ATOM 2518 N N . ALA A 1 333 ? -36.021 2.614 46.643 1.00 81.50 333 ALA A N 1
ATOM 2519 C CA . ALA A 1 333 ? -34.568 2.660 46.523 1.00 81.50 333 ALA A CA 1
ATOM 2520 C C . ALA A 1 333 ? -34.061 1.917 45.272 1.00 81.50 333 ALA A C 1
ATOM 2522 O O . ALA A 1 333 ? -33.128 2.389 44.616 1.00 81.50 333 ALA A O 1
ATOM 2523 N N . ILE A 1 334 ? -34.668 0.781 44.911 1.00 77.56 334 ILE A N 1
ATOM 2524 C CA . ILE A 1 334 ? -34.304 0.028 43.700 1.00 77.56 334 ILE A CA 1
ATOM 2525 C C . ILE A 1 334 ? -34.723 0.790 42.436 1.00 77.56 334 ILE A C 1
ATOM 2527 O O . ILE A 1 334 ? -33.935 0.889 41.493 1.00 77.56 334 ILE A O 1
ATOM 2531 N N . VAL A 1 335 ? -35.916 1.392 42.426 1.00 78.81 335 VAL A N 1
ATOM 2532 C CA . VAL A 1 335 ? -36.384 2.231 41.310 1.00 78.81 335 VAL A CA 1
ATOM 2533 C C . VAL A 1 335 ? -35.485 3.457 41.121 1.00 78.81 335 VAL A C 1
ATOM 2535 O O . VAL A 1 335 ? -35.062 3.741 40.000 1.00 78.81 335 VAL A O 1
ATOM 2538 N N . ALA A 1 336 ? -35.097 4.131 42.208 1.00 82.50 336 ALA A N 1
ATOM 2539 C CA . ALA A 1 336 ? -34.153 5.245 42.141 1.00 82.50 336 ALA A CA 1
ATOM 2540 C C . ALA A 1 336 ? -32.790 4.819 41.560 1.00 82.50 336 ALA A C 1
ATOM 2542 O O . ALA A 1 336 ? -32.211 5.542 40.747 1.00 82.50 336 ALA A O 1
ATOM 2543 N N . ARG A 1 337 ? -32.287 3.629 41.921 1.00 83.50 337 ARG A N 1
ATOM 2544 C CA . ARG A 1 337 ? -31.060 3.066 41.329 1.00 83.50 337 ARG A CA 1
ATOM 2545 C C . ARG A 1 337 ? -31.206 2.807 39.829 1.00 83.50 337 ARG A C 1
ATOM 2547 O O . ARG A 1 337 ? -30.284 3.132 39.088 1.00 83.50 337 ARG A O 1
ATOM 2554 N N . LEU A 1 338 ? -32.347 2.279 39.380 1.00 80.12 338 LEU A N 1
ATOM 2555 C CA . LEU A 1 338 ? -32.623 2.059 37.954 1.00 80.12 338 LEU A CA 1
ATOM 2556 C C . LEU A 1 338 ? -32.635 3.364 37.156 1.00 80.12 338 LEU A C 1
ATOM 2558 O O . LEU A 1 338 ? -32.112 3.407 36.049 1.00 80.12 338 LEU A O 1
ATOM 2562 N N . GLU A 1 339 ? -33.185 4.442 37.711 1.00 82.88 339 GLU A N 1
ATOM 2563 C CA . GLU A 1 339 ? -33.178 5.754 37.052 1.00 82.88 339 GLU A CA 1
ATOM 2564 C C . GLU A 1 339 ? -31.780 6.351 36.937 1.00 82.88 339 GLU A C 1
ATOM 2566 O O . GLU A 1 339 ? -31.429 6.902 35.893 1.00 82.88 339 GLU A O 1
ATOM 2571 N N . ILE A 1 340 ? -30.979 6.230 37.999 1.00 88.12 340 ILE A N 1
ATOM 2572 C CA . ILE A 1 340 ? -29.583 6.674 37.993 1.00 88.12 340 ILE A CA 1
ATOM 2573 C C . ILE A 1 340 ? -28.799 5.894 36.934 1.00 88.12 340 ILE A C 1
ATOM 2575 O O . ILE A 1 340 ? -28.112 6.510 36.119 1.00 88.1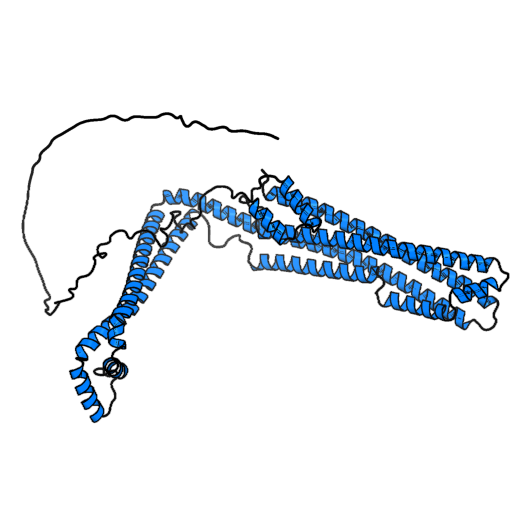2 340 ILE A O 1
ATOM 2579 N N . ALA A 1 341 ? -28.958 4.568 36.900 1.00 82.75 341 ALA A N 1
ATOM 2580 C CA . ALA A 1 341 ? -28.297 3.706 35.928 1.00 82.75 341 ALA A CA 1
ATOM 2581 C C . ALA A 1 341 ? -28.739 4.022 34.487 1.00 82.75 341 ALA A C 1
ATOM 2583 O O . ALA A 1 341 ? -27.890 4.220 33.620 1.00 82.75 341 ALA A O 1
ATOM 2584 N N . ALA A 1 342 ? -30.039 4.210 34.239 1.00 81.19 342 ALA A N 1
ATOM 2585 C CA . ALA A 1 342 ? -30.555 4.575 32.918 1.00 81.19 342 ALA A CA 1
ATOM 2586 C C . ALA A 1 342 ? -30.047 5.945 32.442 1.00 81.19 342 ALA A C 1
ATOM 2588 O O . ALA A 1 342 ? -29.684 6.111 31.274 1.00 81.19 342 ALA A O 1
ATOM 2589 N N . ALA A 1 343 ? -29.979 6.931 33.343 1.00 87.31 343 ALA A N 1
ATOM 2590 C CA . ALA A 1 343 ? -29.422 8.244 33.036 1.00 87.31 343 ALA A CA 1
ATOM 2591 C C . ALA A 1 343 ? -27.908 8.181 32.771 1.00 87.31 343 ALA A C 1
ATOM 2593 O O . ALA A 1 343 ? -27.414 8.872 31.876 1.00 87.31 343 ALA A O 1
ATOM 2594 N N . GLU A 1 344 ? -27.160 7.362 33.517 1.00 90.69 344 GLU A N 1
ATOM 2595 C CA . GLU A 1 344 ? -25.733 7.136 33.273 1.00 90.69 344 GLU A CA 1
ATOM 2596 C C . GLU A 1 344 ? -25.499 6.413 31.942 1.00 90.69 344 GLU A C 1
ATOM 2598 O O . GLU A 1 344 ? -24.658 6.855 31.158 1.00 90.69 344 GLU A O 1
ATOM 2603 N N . ARG A 1 345 ? -26.291 5.383 31.627 1.00 87.31 345 ARG A N 1
ATOM 2604 C CA . ARG A 1 345 ? -26.231 4.667 30.348 1.00 87.31 345 ARG A CA 1
ATOM 2605 C C . ARG A 1 345 ? -26.448 5.607 29.167 1.00 87.31 345 ARG A C 1
ATOM 2607 O O . ARG A 1 345 ? -25.636 5.597 28.249 1.00 87.31 345 ARG A O 1
ATOM 2614 N N . ALA A 1 346 ? -27.473 6.460 29.212 1.00 86.62 346 ALA A N 1
ATOM 2615 C CA . ALA A 1 346 ? -27.733 7.430 28.146 1.00 86.62 346 ALA A CA 1
ATOM 2616 C C . ALA A 1 346 ? -26.564 8.420 27.954 1.00 86.62 346 ALA A C 1
ATOM 2618 O O . ALA A 1 346 ? -26.207 8.762 26.827 1.00 86.62 346 ALA A O 1
ATOM 2619 N N . ARG A 1 347 ? -25.921 8.863 29.046 1.00 93.38 347 ARG A N 1
ATOM 2620 C CA . ARG A 1 347 ? -24.717 9.714 28.972 1.00 93.38 347 ARG A CA 1
ATOM 2621 C C . ARG A 1 347 ? -23.531 8.975 28.356 1.00 93.38 347 ARG A C 1
ATOM 2623 O O . ARG A 1 347 ? -22.822 9.558 27.540 1.00 93.38 347 ARG A O 1
ATOM 2630 N N . LEU A 1 348 ? -23.320 7.716 28.739 1.00 90.31 348 LEU A N 1
ATOM 2631 C CA . LEU A 1 348 ? -22.250 6.876 28.200 1.00 90.31 348 LEU A CA 1
ATOM 2632 C C . LEU A 1 348 ? -22.475 6.539 26.726 1.00 90.31 348 LEU A C 1
ATOM 2634 O O . LEU A 1 348 ? -21.508 6.512 25.979 1.00 90.31 348 LEU A O 1
ATOM 2638 N N . GLU A 1 349 ? -23.717 6.324 26.292 1.00 87.44 349 GLU A N 1
ATOM 2639 C CA . GLU A 1 349 ? -24.057 6.086 24.883 1.00 87.44 349 GLU A CA 1
ATOM 2640 C C . GLU A 1 349 ? -23.730 7.311 24.012 1.00 87.44 349 GLU A C 1
ATOM 2642 O O . GLU A 1 349 ? -23.104 7.155 22.966 1.00 87.44 349 GLU A O 1
ATOM 2647 N N . ASN A 1 350 ? -24.036 8.529 24.478 1.00 91.50 350 ASN A N 1
ATOM 2648 C CA . ASN A 1 350 ? -23.634 9.759 23.783 1.00 91.50 350 ASN A CA 1
ATOM 2649 C C . ASN A 1 350 ? -22.105 9.927 23.741 1.00 91.50 350 ASN A C 1
ATOM 2651 O O . ASN A 1 350 ? -21.539 10.173 22.680 1.00 91.50 350 ASN A O 1
ATOM 2655 N N . ALA A 1 351 ? -21.423 9.741 24.878 1.00 92.94 351 ALA A N 1
ATOM 2656 C CA . ALA A 1 351 ? -19.963 9.834 24.939 1.00 92.94 351 ALA A CA 1
ATOM 2657 C C . ALA A 1 351 ? -19.276 8.773 24.061 1.00 92.94 351 ALA A C 1
ATOM 2659 O O . ALA A 1 351 ? -18.244 9.045 23.452 1.00 92.94 351 ALA A O 1
ATOM 2660 N N . LEU A 1 352 ? -19.853 7.571 23.979 1.00 89.12 352 LEU A N 1
ATOM 2661 C CA . LEU A 1 352 ? -19.372 6.496 23.120 1.00 89.12 352 LEU A CA 1
ATOM 2662 C C . LEU A 1 352 ? -19.511 6.870 21.643 1.00 89.12 352 LEU A C 1
ATOM 2664 O O . LEU A 1 352 ? -18.561 6.658 20.899 1.00 89.12 352 LEU A O 1
ATOM 2668 N N . ALA A 1 353 ? -20.638 7.458 21.231 1.00 88.31 353 ALA A N 1
ATOM 2669 C CA . ALA A 1 353 ? -20.829 7.926 19.859 1.00 88.31 353 ALA A CA 1
ATOM 2670 C C . ALA A 1 353 ? -19.796 9.004 19.475 1.00 88.31 353 ALA A C 1
ATOM 2672 O O . ALA A 1 353 ? -19.169 8.916 18.417 1.00 88.31 353 ALA A O 1
ATOM 2673 N N . ASP A 1 354 ? -19.545 9.970 20.365 1.00 91.94 354 ASP A N 1
ATOM 2674 C CA . ASP A 1 354 ? -18.520 11.000 20.159 1.00 91.94 354 ASP A CA 1
ATOM 2675 C C . ASP A 1 354 ? -17.110 10.392 20.070 1.00 91.94 354 ASP A C 1
ATOM 2677 O O . ASP A 1 354 ? -16.326 10.737 19.181 1.00 91.94 354 ASP A O 1
ATOM 2681 N N . ALA A 1 355 ? -16.780 9.458 20.966 1.00 89.81 355 ALA A N 1
ATOM 2682 C CA . ALA A 1 355 ? -15.493 8.768 20.964 1.00 89.81 355 ALA A CA 1
ATOM 2683 C C . ALA A 1 355 ? -15.307 7.895 19.711 1.00 89.81 355 ALA A C 1
ATOM 2685 O O . ALA A 1 355 ? -14.215 7.866 19.142 1.00 89.81 355 ALA A O 1
ATOM 2686 N N . GLN A 1 356 ? -16.364 7.226 19.241 1.00 87.06 356 GLN A N 1
ATOM 2687 C CA . GLN A 1 356 ? -16.356 6.453 17.997 1.00 87.06 356 GLN A CA 1
ATOM 2688 C C . GLN A 1 356 ? -16.077 7.355 16.793 1.00 87.06 356 GLN A C 1
ATOM 2690 O O . GLN A 1 356 ? -15.186 7.044 16.004 1.00 87.06 356 GLN A O 1
ATOM 2695 N N . ALA A 1 357 ? -16.740 8.511 16.697 1.00 89.31 357 ALA A N 1
ATOM 2696 C CA . ALA A 1 357 ? -16.484 9.482 15.633 1.00 89.31 357 ALA A CA 1
ATOM 2697 C C . ALA A 1 357 ? -15.032 10.001 15.655 1.00 89.31 357 ALA A C 1
ATOM 2699 O O . ALA A 1 357 ? -14.395 10.142 14.606 1.00 89.31 357 ALA A O 1
ATOM 2700 N N . GLN A 1 358 ? -14.468 10.242 16.844 1.00 91.12 358 GLN A N 1
ATOM 2701 C CA . GLN A 1 358 ? -13.060 10.627 16.992 1.00 91.12 358 GLN A CA 1
ATOM 2702 C C . GLN A 1 358 ? -12.100 9.505 16.576 1.00 91.12 358 GLN A C 1
ATOM 2704 O O . GLN A 1 358 ? -11.120 9.773 15.878 1.00 91.12 358 GLN A O 1
ATOM 2709 N N . ALA A 1 359 ? -12.381 8.260 16.970 1.00 87.19 359 ALA A N 1
ATOM 2710 C CA . ALA A 1 359 ? -11.577 7.097 16.609 1.00 87.19 359 ALA A CA 1
ATOM 2711 C C . ALA A 1 359 ? -11.616 6.824 15.097 1.00 87.19 359 ALA A C 1
ATOM 2713 O O . ALA A 1 359 ? -10.573 6.564 14.498 1.00 87.19 359 ALA A O 1
ATOM 2714 N N . GLU A 1 360 ? -12.780 6.946 14.454 1.00 87.06 360 GLU A N 1
ATOM 2715 C CA . GLU A 1 360 ? -12.905 6.865 12.994 1.00 87.06 360 GLU A CA 1
ATOM 2716 C C . GLU A 1 360 ? -12.107 7.968 12.295 1.00 87.06 360 GLU A C 1
ATOM 2718 O O . GLU A 1 360 ? -11.360 7.691 11.356 1.00 87.06 360 GLU A O 1
ATOM 2723 N N . GLY A 1 361 ? -12.201 9.212 12.775 1.00 89.12 361 GLY A N 1
ATOM 2724 C CA . GLY A 1 361 ? -11.404 10.320 12.251 1.00 89.12 361 GLY A CA 1
ATOM 2725 C C . GLY A 1 361 ? -9.896 10.089 12.399 1.00 89.12 361 GLY A C 1
ATOM 2726 O O . GLY A 1 361 ? -9.131 10.403 11.488 1.00 89.12 361 GLY A O 1
ATOM 2727 N N . ALA A 1 362 ? -9.456 9.511 13.519 1.00 88.06 362 ALA A N 1
ATOM 2728 C CA . ALA A 1 362 ? -8.056 9.162 13.743 1.00 88.06 362 ALA A CA 1
ATOM 2729 C C . ALA A 1 362 ? -7.576 8.024 12.824 1.00 88.06 362 ALA A C 1
ATOM 2731 O O . ALA A 1 362 ? -6.468 8.114 12.294 1.00 88.06 362 ALA A O 1
ATOM 2732 N N . ARG A 1 363 ? -8.405 6.994 12.586 1.00 84.88 363 ARG A N 1
ATOM 2733 C CA . ARG A 1 363 ? -8.097 5.900 11.645 1.00 84.88 363 ARG A CA 1
ATOM 2734 C C . ARG A 1 363 ? -7.984 6.394 10.206 1.00 84.88 363 ARG A C 1
ATOM 2736 O O . ARG A 1 363 ? -6.972 6.126 9.571 1.00 84.88 363 ARG A O 1
ATOM 2743 N N . ARG A 1 364 ? -8.938 7.206 9.733 1.00 86.38 364 ARG A N 1
ATOM 2744 C CA . ARG A 1 364 ? -8.884 7.795 8.380 1.00 86.38 364 ARG A CA 1
ATOM 2745 C C . ARG A 1 364 ? -7.598 8.593 8.153 1.00 86.38 364 ARG A C 1
ATOM 2747 O O . ARG A 1 364 ? -6.928 8.408 7.149 1.00 86.38 364 ARG A O 1
ATOM 2754 N N . ARG A 1 365 ? -7.186 9.412 9.131 1.00 86.56 365 ARG A N 1
ATOM 2755 C CA . ARG A 1 365 ? -5.910 10.153 9.057 1.00 86.56 365 ARG A CA 1
ATOM 2756 C C . ARG A 1 365 ? -4.690 9.233 8.964 1.00 86.56 365 ARG A C 1
ATOM 2758 O O . ARG A 1 365 ? -3.726 9.577 8.286 1.00 86.56 365 ARG A O 1
ATOM 2765 N N . LEU A 1 366 ? -4.703 8.098 9.666 1.00 85.62 366 LEU A N 1
ATOM 2766 C CA . LEU A 1 366 ? -3.628 7.107 9.591 1.00 85.62 366 LEU A CA 1
ATOM 2767 C C . LEU A 1 366 ? -3.582 6.444 8.205 1.00 85.62 366 LEU A C 1
ATOM 2769 O O . LEU A 1 366 ? -2.504 6.355 7.621 1.00 85.62 366 LEU A O 1
ATOM 2773 N N . GLU A 1 367 ? -4.732 6.043 7.663 1.00 83.56 367 GLU A N 1
ATOM 2774 C CA . GLU A 1 367 ? -4.860 5.468 6.314 1.00 83.56 367 GLU A CA 1
ATOM 2775 C C . GLU A 1 367 ? -4.414 6.454 5.222 1.00 83.56 367 GLU A C 1
ATOM 2777 O O . GLU A 1 367 ? -3.682 6.078 4.300 1.00 83.56 367 GLU A O 1
ATOM 2782 N N . ASP A 1 368 ? -4.786 7.731 5.349 1.00 85.69 368 ASP A N 1
ATOM 2783 C CA . ASP A 1 368 ? -4.362 8.800 4.441 1.00 85.69 368 ASP A CA 1
ATOM 2784 C C . ASP A 1 368 ? -2.836 8.970 4.455 1.00 85.69 368 ASP A C 1
ATOM 2786 O O . ASP A 1 368 ? -2.212 9.084 3.397 1.00 85.69 368 ASP A O 1
ATOM 2790 N N . LEU A 1 369 ? -2.206 8.933 5.637 1.00 86.38 369 LEU A N 1
ATOM 2791 C CA . LEU A 1 369 ? -0.746 9.006 5.774 1.00 86.38 369 LEU A CA 1
ATOM 2792 C C . LEU A 1 369 ? -0.039 7.770 5.216 1.00 86.38 369 LEU A C 1
ATOM 2794 O O . LEU A 1 369 ? 0.993 7.908 4.559 1.00 86.38 369 LEU A O 1
ATOM 2798 N N . GLN A 1 370 ? -0.586 6.574 5.434 1.00 83.62 370 GLN A N 1
ATOM 2799 C CA . GLN A 1 370 ? -0.056 5.336 4.854 1.00 83.62 370 GLN A CA 1
ATOM 2800 C C . GLN A 1 370 ? -0.135 5.362 3.323 1.00 83.62 370 GLN A C 1
ATOM 2802 O O . GLN A 1 370 ? 0.839 5.029 2.641 1.00 83.62 370 GLN A O 1
ATOM 2807 N N . SER A 1 371 ? -1.264 5.822 2.782 1.00 84.62 371 SER A N 1
ATOM 2808 C CA . SER A 1 371 ? -1.472 5.995 1.342 1.00 84.62 371 SER A CA 1
ATOM 2809 C C . SER A 1 371 ? -0.525 7.042 0.758 1.00 84.62 371 SER A C 1
ATOM 2811 O O . SER A 1 371 ? 0.097 6.811 -0.279 1.00 84.62 371 SER A O 1
ATOM 2813 N N . LEU A 1 372 ? -0.355 8.175 1.446 1.00 85.69 372 LEU A N 1
ATOM 2814 C CA . LEU A 1 372 ? 0.584 9.223 1.055 1.00 85.69 372 LEU A CA 1
ATOM 2815 C C . LEU A 1 372 ? 2.027 8.705 1.039 1.00 85.69 372 LEU A C 1
ATOM 2817 O O . LEU A 1 372 ? 2.755 8.929 0.074 1.00 85.69 372 LEU A O 1
ATOM 2821 N N . ARG A 1 373 ? 2.444 7.989 2.086 1.00 84.25 373 ARG A N 1
ATOM 2822 C CA . ARG A 1 373 ? 3.777 7.380 2.179 1.00 84.25 373 ARG A CA 1
ATOM 2823 C C . ARG A 1 373 ? 4.019 6.393 1.039 1.00 84.25 373 ARG A C 1
ATOM 2825 O O . ARG A 1 373 ? 5.098 6.400 0.444 1.00 84.25 373 ARG A O 1
ATOM 2832 N N . HIS A 1 374 ? 3.020 5.569 0.719 1.00 81.69 374 HIS A N 1
ATOM 2833 C CA . HIS A 1 374 ? 3.075 4.648 -0.414 1.00 81.69 374 HIS A CA 1
ATOM 2834 C C . HIS A 1 374 ? 3.277 5.403 -1.736 1.00 81.69 374 HIS A C 1
ATOM 2836 O O . HIS A 1 374 ? 4.209 5.095 -2.476 1.00 81.69 374 HIS A O 1
ATOM 2842 N N . ASP A 1 375 ? 2.498 6.456 -1.990 1.00 83.38 375 ASP A N 1
ATOM 2843 C CA . ASP A 1 375 ? 2.653 7.276 -3.194 1.00 83.38 375 ASP A CA 1
ATOM 2844 C C . ASP A 1 375 ? 4.003 7.977 -3.286 1.00 83.38 375 ASP A C 1
ATOM 2846 O O . ASP A 1 375 ? 4.610 8.014 -4.356 1.00 83.38 375 ASP A O 1
ATOM 2850 N N . MET A 1 376 ? 4.481 8.549 -2.178 1.00 80.94 376 MET A N 1
ATOM 2851 C CA . MET A 1 376 ? 5.784 9.208 -2.129 1.00 80.94 376 MET A CA 1
ATOM 2852 C C . MET A 1 376 ? 6.895 8.247 -2.536 1.00 80.94 376 MET A C 1
ATOM 2854 O O . MET A 1 376 ? 7.789 8.621 -3.293 1.00 80.94 376 MET A O 1
ATOM 2858 N N . ARG A 1 377 ? 6.818 6.988 -2.104 1.00 76.75 377 ARG A N 1
ATOM 2859 C CA . ARG A 1 377 ? 7.777 5.957 -2.510 1.00 76.75 377 ARG A CA 1
ATOM 2860 C C . ARG A 1 377 ? 7.576 5.500 -3.950 1.00 76.75 377 ARG A C 1
ATOM 2862 O O . ARG A 1 377 ? 8.564 5.391 -4.673 1.00 76.75 377 ARG A O 1
ATOM 2869 N N . GLY A 1 378 ? 6.333 5.300 -4.389 1.00 75.81 378 GLY A N 1
ATOM 2870 C CA . GLY A 1 378 ? 6.010 4.929 -5.771 1.00 75.81 378 GLY A CA 1
ATOM 2871 C C . GLY A 1 378 ? 6.480 5.971 -6.791 1.00 75.81 378 GLY A C 1
ATOM 2872 O O . GLY A 1 378 ? 6.980 5.627 -7.859 1.00 75.81 378 GLY A O 1
ATOM 2873 N N . ARG A 1 379 ? 6.412 7.257 -6.431 1.00 78.56 379 ARG A N 1
ATOM 2874 C CA . ARG A 1 379 ? 6.909 8.383 -7.240 1.00 78.56 379 ARG A CA 1
ATOM 2875 C C . ARG A 1 379 ? 8.409 8.647 -7.072 1.00 78.56 379 ARG A C 1
ATOM 2877 O O . ARG A 1 379 ? 8.954 9.516 -7.750 1.00 78.56 379 ARG A O 1
ATOM 2884 N N . GLY A 1 380 ? 9.082 7.905 -6.190 1.00 72.81 380 GLY A N 1
ATOM 2885 C CA . GLY A 1 380 ? 10.512 8.044 -5.930 1.00 72.81 380 GLY A CA 1
ATOM 2886 C C . GLY A 1 380 ? 10.890 9.376 -5.287 1.00 72.81 380 GLY A C 1
ATOM 2887 O O . GLY A 1 380 ? 11.963 9.886 -5.583 1.00 72.81 380 GLY A O 1
ATOM 2888 N N . VAL A 1 381 ? 10.035 9.944 -4.426 1.00 73.25 381 VAL A N 1
ATOM 2889 C CA . VAL A 1 381 ? 10.297 11.210 -3.707 1.00 73.25 381 VAL A CA 1
ATOM 2890 C C . VAL A 1 381 ? 11.568 11.132 -2.851 1.00 73.25 381 VAL A C 1
ATOM 2892 O O . VAL A 1 381 ? 12.176 12.144 -2.536 1.00 73.25 381 VAL A O 1
ATOM 2895 N N . ASP A 1 382 ? 12.022 9.935 -2.499 1.00 67.38 382 ASP A N 1
ATOM 2896 C CA . ASP A 1 382 ? 13.274 9.702 -1.782 1.00 67.38 382 ASP A CA 1
ATOM 2897 C C . ASP A 1 382 ? 14.541 9.788 -2.651 1.00 67.38 382 ASP A C 1
ATOM 2899 O O . ASP A 1 382 ? 15.650 9.816 -2.111 1.00 67.38 382 ASP A O 1
ATOM 2903 N N . ARG A 1 383 ? 14.404 9.849 -3.980 1.00 67.69 383 ARG A N 1
ATOM 2904 C CA . ARG A 1 383 ? 15.528 9.981 -4.912 1.00 67.69 383 ARG A CA 1
ATOM 2905 C C . ARG A 1 383 ? 16.067 11.418 -4.943 1.00 67.69 383 ARG A C 1
ATOM 2907 O O . ARG A 1 383 ? 15.385 12.389 -4.616 1.00 67.69 383 ARG A O 1
ATOM 2914 N N . SER A 1 384 ? 17.335 11.556 -5.338 1.00 54.78 384 SER A N 1
ATOM 2915 C CA . SER A 1 384 ? 18.093 12.820 -5.323 1.00 54.78 384 SER A CA 1
ATOM 2916 C C . SER A 1 384 ? 17.573 13.906 -6.279 1.00 54.78 384 SER A C 1
ATOM 2918 O O . SER A 1 384 ? 18.058 15.036 -6.234 1.00 54.78 384 SER A O 1
ATOM 2920 N N . ASP A 1 385 ? 16.589 13.594 -7.124 1.00 63.12 385 ASP A N 1
ATOM 2921 C CA . ASP A 1 385 ? 15.921 14.508 -8.054 1.00 63.12 385 ASP A CA 1
ATOM 2922 C C . ASP A 1 385 ? 14.752 15.289 -7.426 1.00 63.12 385 ASP A C 1
ATOM 2924 O O . ASP A 1 385 ? 14.253 16.243 -8.033 1.00 63.12 385 ASP A O 1
ATOM 2928 N N . TRP A 1 386 ? 14.338 14.932 -6.206 1.00 66.25 386 TRP A N 1
ATOM 2929 C CA . TRP A 1 386 ? 13.304 15.640 -5.451 1.00 66.25 386 TRP A CA 1
ATOM 2930 C C . TRP A 1 386 ? 13.917 16.638 -4.460 1.00 66.25 386 TRP A C 1
ATOM 2932 O O . TRP A 1 386 ? 14.429 16.277 -3.395 1.00 66.25 386 TRP A O 1
ATOM 2942 N N . GLY A 1 387 ? 13.850 17.925 -4.817 1.00 64.44 387 GLY A N 1
ATOM 2943 C CA . GLY A 1 387 ? 14.297 19.042 -3.985 1.00 64.44 387 GLY A CA 1
ATOM 2944 C C . GLY A 1 387 ? 13.194 20.074 -3.755 1.00 64.44 387 GLY A C 1
ATOM 2945 O O . GLY A 1 387 ? 12.580 20.562 -4.706 1.00 64.44 387 GLY A O 1
ATOM 2946 N N . PHE A 1 388 ? 12.984 20.452 -2.490 1.00 70.12 388 PHE A N 1
ATOM 2947 C CA . PHE A 1 388 ? 11.971 21.433 -2.094 1.00 70.12 388 PHE A CA 1
ATOM 2948 C C . PHE A 1 388 ? 12.591 22.723 -1.554 1.00 70.12 388 PHE A C 1
ATOM 2950 O O . PHE A 1 388 ? 13.627 22.729 -0.870 1.00 70.12 388 PHE A O 1
ATOM 2957 N N . ALA A 1 389 ? 11.914 23.841 -1.833 1.00 62.47 389 ALA A N 1
ATOM 2958 C CA . ALA A 1 389 ? 12.290 25.163 -1.342 1.00 62.47 389 ALA A CA 1
ATOM 2959 C C . ALA A 1 389 ? 12.300 25.222 0.198 1.00 62.47 389 ALA A C 1
ATOM 2961 O O . ALA A 1 389 ? 13.244 25.752 0.791 1.00 62.47 389 ALA A O 1
ATOM 2962 N N . SER A 1 390 ? 11.283 24.631 0.834 1.00 68.12 390 SER A N 1
ATOM 2963 C CA . SER A 1 390 ? 11.072 24.636 2.283 1.00 68.12 390 SER A CA 1
ATOM 2964 C C . SER A 1 390 ? 10.330 23.377 2.738 1.00 68.12 390 SER A C 1
ATOM 2966 O O . SER A 1 390 ? 9.282 23.061 2.185 1.00 68.12 390 SER A O 1
ATOM 2968 N N . GLY A 1 391 ? 10.835 22.695 3.773 1.00 65.25 391 GLY A N 1
ATOM 2969 C CA . GLY A 1 391 ? 10.139 21.563 4.404 1.00 65.25 391 GLY A CA 1
ATOM 2970 C C . GLY A 1 391 ? 8.884 21.995 5.158 1.00 65.25 391 GLY A C 1
ATOM 2971 O O . GLY A 1 391 ? 7.875 21.311 5.098 1.00 65.25 391 GLY A O 1
ATOM 2972 N N . ALA A 1 392 ? 8.881 23.202 5.739 1.00 69.19 392 ALA A N 1
ATOM 2973 C CA . ALA A 1 392 ? 7.716 23.739 6.447 1.00 69.19 392 ALA A CA 1
ATOM 2974 C C . ALA A 1 392 ? 6.487 23.922 5.537 1.00 69.19 392 ALA A C 1
ATOM 2976 O O . ALA A 1 392 ? 5.354 23.825 6.001 1.00 69.19 392 ALA A O 1
ATOM 2977 N N . LEU A 1 393 ? 6.700 24.167 4.238 1.00 70.94 393 LEU A N 1
ATOM 2978 C CA . LEU A 1 393 ? 5.611 24.221 3.263 1.00 70.94 393 LEU A CA 1
ATOM 2979 C C . LEU A 1 393 ? 5.030 22.823 3.022 1.00 70.94 393 LEU A C 1
ATOM 2981 O O . LEU A 1 393 ? 3.816 22.669 2.966 1.00 70.94 393 LEU A O 1
ATOM 2985 N N . VAL A 1 394 ? 5.884 21.802 2.931 1.00 70.88 394 VAL A N 1
ATOM 2986 C CA . VAL A 1 394 ? 5.437 20.419 2.746 1.00 70.88 394 VAL A CA 1
ATOM 2987 C C . VAL A 1 394 ? 4.702 19.914 3.987 1.00 70.88 394 VAL A C 1
ATOM 2989 O O . VAL A 1 394 ? 3.612 19.366 3.851 1.00 70.88 394 VAL A O 1
ATOM 2992 N N . GLY A 1 395 ? 5.205 20.206 5.189 1.00 73.25 395 GLY A N 1
ATOM 2993 C CA . GLY A 1 395 ? 4.491 19.941 6.440 1.00 73.25 395 GLY A CA 1
ATOM 2994 C C . GLY A 1 395 ? 3.127 20.641 6.508 1.00 73.25 395 GLY A C 1
ATOM 2995 O O . GLY A 1 395 ? 2.139 20.050 6.948 1.00 73.25 395 GLY A O 1
ATOM 2996 N N . ALA A 1 396 ? 3.013 21.873 5.993 1.00 79.75 396 ALA A N 1
ATOM 2997 C CA . ALA A 1 396 ? 1.728 22.566 5.890 1.00 79.75 396 ALA A CA 1
ATOM 2998 C C . ALA A 1 396 ? 0.758 21.866 4.919 1.00 79.75 396 ALA A C 1
ATOM 3000 O O . ALA A 1 396 ? -0.413 21.704 5.263 1.00 79.75 396 ALA A O 1
ATOM 3001 N N . LEU A 1 397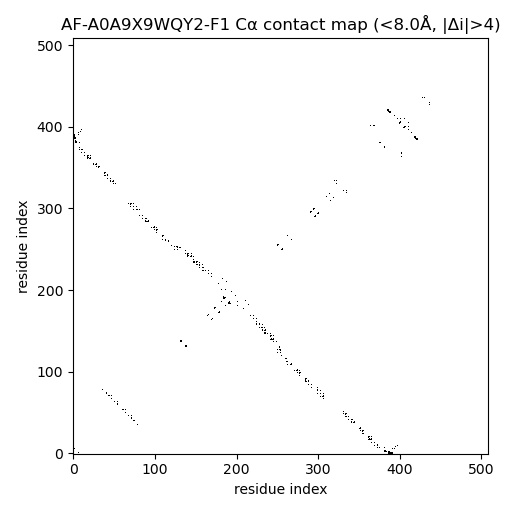 ? 1.242 21.394 3.762 1.00 81.44 397 LEU A N 1
ATOM 3002 C CA . LEU A 1 397 ? 0.447 20.635 2.787 1.00 81.44 397 LEU A CA 1
ATOM 3003 C C . LEU A 1 397 ? -0.023 19.286 3.344 1.00 81.44 397 LEU A C 1
ATOM 3005 O O . LEU A 1 397 ? -1.186 18.928 3.168 1.00 81.44 397 LEU A O 1
ATOM 3009 N N . VAL A 1 398 ? 0.848 18.563 4.056 1.00 79.94 398 VAL A N 1
ATOM 3010 C CA . VAL A 1 398 ? 0.477 17.331 4.774 1.00 79.94 398 VAL A CA 1
ATOM 3011 C C . VAL A 1 398 ? -0.586 17.648 5.827 1.00 79.94 398 VAL A C 1
ATOM 3013 O O . VAL A 1 398 ? -1.593 16.951 5.926 1.00 79.94 398 VAL A O 1
ATOM 3016 N N . GLY A 1 399 ? -0.429 18.748 6.565 1.00 81.00 399 GLY A N 1
ATOM 3017 C CA . GLY A 1 399 ? -1.430 19.211 7.523 1.00 81.00 399 GLY A CA 1
ATOM 3018 C C . GLY A 1 399 ? -2.776 19.577 6.884 1.00 81.00 399 GLY A C 1
ATOM 3019 O O . GLY A 1 399 ? -3.818 19.318 7.480 1.00 81.00 399 GLY A O 1
ATOM 3020 N N . GLU A 1 400 ? -2.787 20.181 5.694 1.00 84.31 400 GLU A N 1
ATOM 3021 C CA . GLU A 1 400 ? -4.015 20.488 4.944 1.00 84.31 400 GLU A CA 1
ATOM 3022 C C . GLU A 1 400 ? -4.708 19.226 4.426 1.00 84.31 400 GLU A C 1
ATOM 3024 O O . GLU A 1 400 ? -5.931 19.126 4.549 1.00 84.31 400 GLU A O 1
ATOM 3029 N N . LEU A 1 401 ? -3.938 18.253 3.930 1.00 83.69 401 LEU A N 1
ATOM 3030 C CA . LEU A 1 401 ? -4.439 16.935 3.536 1.00 83.69 401 LEU A CA 1
ATOM 3031 C C . LEU A 1 401 ? -5.098 16.230 4.730 1.00 83.69 401 LEU A C 1
ATOM 3033 O O . LEU A 1 401 ? -6.257 15.837 4.652 1.00 83.69 401 LEU A O 1
ATOM 3037 N N . LEU A 1 402 ? -4.415 16.177 5.878 1.00 80.69 402 LEU A N 1
ATOM 3038 C CA . LEU A 1 402 ? -4.927 15.539 7.100 1.00 80.69 402 LEU A CA 1
ATOM 3039 C C . LEU A 1 402 ? -6.157 16.230 7.705 1.00 80.69 402 LEU A C 1
ATOM 3041 O O . LEU A 1 402 ? -6.926 15.616 8.449 1.00 80.69 402 LEU A O 1
ATOM 3045 N N . ARG A 1 403 ? -6.333 17.526 7.430 1.00 82.62 403 ARG A N 1
ATOM 3046 C CA . ARG A 1 403 ? -7.530 18.290 7.810 1.00 82.62 403 ARG A CA 1
ATOM 3047 C C . ARG A 1 403 ? -8.667 18.152 6.794 1.00 82.62 403 ARG A C 1
ATOM 3049 O O . ARG A 1 403 ? -9.736 18.704 7.036 1.00 82.62 403 ARG A O 1
ATOM 3056 N N . GLY A 1 404 ? -8.449 17.458 5.675 1.00 80.25 404 GLY A N 1
ATOM 3057 C CA . GLY A 1 404 ? -9.408 17.333 4.577 1.00 80.25 404 GLY A CA 1
ATOM 3058 C C . GLY A 1 404 ? -9.588 18.615 3.755 1.00 80.25 404 GLY A C 1
ATOM 3059 O O . GLY A 1 404 ? -10.503 18.696 2.942 1.00 80.25 404 GLY A O 1
ATOM 3060 N N . ALA A 1 405 ? -8.734 19.626 3.953 1.00 83.56 405 ALA A N 1
ATOM 3061 C CA . ALA A 1 405 ? -8.761 20.879 3.193 1.00 83.56 405 ALA A CA 1
ATOM 3062 C C . ALA A 1 405 ? -8.122 20.734 1.801 1.00 83.56 405 ALA A C 1
ATOM 3064 O O . ALA A 1 405 ? -8.315 21.584 0.931 1.00 83.56 405 ALA A O 1
ATOM 3065 N N . LEU A 1 406 ? -7.361 19.659 1.594 1.00 82.88 406 LEU A N 1
ATOM 3066 C CA . LEU A 1 406 ? -6.674 19.342 0.352 1.00 82.88 406 LEU A CA 1
ATOM 3067 C C . LEU A 1 406 ? -6.945 17.878 0.002 1.00 82.88 406 LEU A C 1
ATOM 3069 O O . LEU A 1 406 ? -6.833 17.014 0.865 1.00 82.88 406 LEU A O 1
ATOM 3073 N N . SER A 1 407 ? -7.308 17.589 -1.249 1.00 84.69 407 SER A N 1
ATOM 3074 C CA . SER A 1 407 ? -7.399 16.205 -1.728 1.00 84.69 407 SER A CA 1
ATOM 3075 C C . SER A 1 407 ? -6.005 15.639 -1.998 1.00 84.69 407 SER A C 1
ATOM 3077 O O . SER A 1 407 ? -5.052 16.393 -2.197 1.00 84.69 407 SER A O 1
ATOM 3079 N N . ARG A 1 408 ? -5.878 14.311 -2.070 1.00 80.69 408 ARG A N 1
ATOM 3080 C CA . ARG A 1 408 ? -4.624 13.633 -2.442 1.00 80.69 408 ARG A CA 1
ATOM 3081 C C . ARG A 1 408 ? -4.092 14.110 -3.798 1.00 80.69 408 ARG A C 1
ATOM 3083 O O . ARG A 1 408 ? -2.908 14.409 -3.920 1.00 80.69 408 ARG A O 1
ATOM 3090 N N . ASP A 1 409 ? -4.973 14.282 -4.781 1.00 82.00 409 ASP A N 1
ATOM 3091 C CA . ASP A 1 409 ? -4.600 14.843 -6.085 1.00 82.00 409 ASP A CA 1
ATOM 3092 C C . ASP A 1 409 ? -4.145 16.297 -5.960 1.00 82.00 409 ASP A C 1
ATOM 3094 O O . ASP A 1 409 ? -3.098 16.660 -6.484 1.00 82.00 409 ASP A O 1
ATOM 3098 N N . GLY A 1 410 ? -4.872 17.116 -5.191 1.00 81.62 410 GLY A N 1
ATOM 3099 C CA . GLY A 1 410 ? -4.513 18.510 -4.932 1.00 81.62 410 GLY A CA 1
ATOM 3100 C C . GLY A 1 410 ? -3.183 18.665 -4.189 1.00 81.62 410 GLY A C 1
ATOM 3101 O O . GLY A 1 410 ? -2.432 19.602 -4.469 1.00 81.62 410 GLY A O 1
ATOM 3102 N N . PHE A 1 411 ? -2.871 17.740 -3.277 1.00 85.00 411 PHE A N 1
ATOM 3103 C CA . PHE A 1 411 ? -1.579 17.635 -2.604 1.00 85.00 411 PHE A CA 1
ATOM 3104 C C . PHE A 1 411 ? -0.470 17.394 -3.621 1.00 85.00 411 PHE A C 1
ATOM 3106 O O . PHE A 1 411 ? 0.503 18.148 -3.655 1.00 85.00 411 PHE A O 1
ATOM 3113 N N . TRP A 1 412 ? -0.648 16.405 -4.496 1.00 84.94 412 TRP A N 1
ATOM 3114 C CA . TRP A 1 412 ? 0.337 16.058 -5.515 1.00 84.94 412 TRP A CA 1
ATOM 3115 C C . TRP A 1 412 ? 0.567 17.167 -6.530 1.00 84.94 412 TRP A C 1
ATOM 3117 O O . TRP A 1 412 ? 1.708 17.479 -6.857 1.00 84.94 412 TRP A O 1
ATOM 3127 N N . ASP A 1 413 ? -0.503 17.817 -6.957 1.00 83.69 413 ASP A N 1
ATOM 3128 C CA . ASP A 1 413 ? -0.468 18.976 -7.835 1.00 83.69 413 ASP A CA 1
ATOM 3129 C C . ASP A 1 413 ? 0.374 20.118 -7.251 1.00 83.69 413 ASP A C 1
ATOM 3131 O O . ASP A 1 413 ? 1.138 20.786 -7.949 1.00 83.69 413 ASP A O 1
ATOM 3135 N N . ARG A 1 414 ? 0.235 20.364 -5.945 1.00 81.31 414 ARG A N 1
ATOM 3136 C CA . ARG A 1 414 ? 0.976 21.416 -5.238 1.00 81.31 414 ARG A CA 1
ATOM 3137 C C . ARG A 1 414 ? 2.423 21.013 -4.999 1.00 81.31 414 ARG A C 1
ATOM 3139 O O . ARG A 1 414 ? 3.308 21.836 -5.201 1.00 81.31 414 ARG A O 1
ATOM 3146 N N . MET A 1 415 ? 2.652 19.751 -4.651 1.00 79.06 415 MET A N 1
ATOM 3147 C CA . MET A 1 415 ? 3.988 19.173 -4.530 1.00 79.06 415 MET A CA 1
ATOM 3148 C C . MET A 1 415 ? 4.771 19.255 -5.842 1.00 79.06 415 MET A C 1
ATOM 3150 O O . MET A 1 415 ? 5.938 19.628 -5.812 1.00 79.06 415 MET A O 1
ATOM 3154 N N . GLU A 1 416 ? 4.143 18.980 -6.989 1.00 77.69 416 GLU A N 1
ATOM 3155 C CA . GLU A 1 416 ? 4.799 19.060 -8.302 1.00 77.69 416 GLU A CA 1
ATOM 3156 C C . GLU A 1 416 ? 5.075 20.512 -8.720 1.00 77.69 416 GLU A C 1
ATOM 3158 O O . GLU A 1 416 ? 6.113 20.801 -9.306 1.00 77.69 416 GLU A O 1
ATOM 3163 N N . ARG A 1 417 ? 4.196 21.462 -8.370 1.00 78.94 417 ARG A N 1
ATOM 3164 C CA . ARG A 1 417 ? 4.442 22.899 -8.609 1.00 78.94 417 ARG A CA 1
ATOM 3165 C C . ARG A 1 417 ? 5.597 23.454 -7.776 1.00 78.94 417 ARG A C 1
ATOM 3167 O O . ARG A 1 417 ? 6.321 24.331 -8.238 1.00 78.94 417 ARG A O 1
ATOM 3174 N N . GLU A 1 418 ? 5.757 22.954 -6.556 1.00 72.19 418 GLU A N 1
ATOM 3175 C CA . GLU A 1 418 ? 6.841 23.337 -5.644 1.00 72.19 418 GLU A CA 1
ATOM 3176 C C . GLU A 1 418 ? 8.130 22.537 -5.882 1.00 72.19 418 GLU A C 1
ATOM 3178 O O . GLU A 1 418 ? 9.196 22.893 -5.360 1.00 72.19 418 GLU A O 1
ATOM 3183 N N . ARG A 1 419 ? 8.057 21.474 -6.694 1.00 69.81 419 ARG A N 1
ATOM 3184 C CA . ARG A 1 419 ? 9.213 20.701 -7.134 1.00 69.81 419 ARG A CA 1
ATOM 3185 C C . ARG A 1 419 ? 10.103 21.606 -7.971 1.00 69.81 419 ARG A C 1
ATOM 3187 O O . ARG A 1 419 ? 9.769 22.011 -9.083 1.00 69.81 419 ARG A O 1
ATOM 3194 N N . ARG A 1 420 ? 11.297 21.890 -7.460 1.00 63.44 420 ARG A N 1
ATOM 3195 C CA . ARG A 1 420 ? 12.358 22.446 -8.296 1.00 63.44 420 ARG A CA 1
ATOM 3196 C C . ARG A 1 420 ? 13.105 21.272 -8.891 1.00 63.44 420 ARG A C 1
ATOM 3198 O O . ARG A 1 420 ? 13.722 20.513 -8.148 1.00 63.44 420 ARG A O 1
ATOM 3205 N N . SER A 1 421 ? 13.051 21.121 -10.216 1.00 48.47 421 SER A N 1
ATOM 3206 C CA . SER A 1 421 ? 13.925 20.172 -10.902 1.00 48.47 421 SER A CA 1
ATOM 3207 C C . SER A 1 421 ? 15.355 20.488 -10.481 1.00 48.47 421 SER A C 1
ATOM 3209 O O . SER A 1 421 ? 15.812 21.618 -10.694 1.00 48.47 421 SER A O 1
ATOM 3211 N N . GLY A 1 422 ? 16.050 19.529 -9.870 1.00 45.41 422 GLY A N 1
ATOM 3212 C CA . GLY A 1 422 ? 17.495 19.619 -9.717 1.00 45.41 422 GLY A CA 1
ATOM 3213 C C . GLY A 1 422 ? 18.078 19.928 -11.092 1.00 45.41 422 GLY A C 1
ATOM 3214 O O . GLY A 1 422 ? 17.950 19.132 -12.018 1.00 45.41 422 GLY A O 1
ATOM 3215 N N . GLY A 1 423 ? 18.599 21.140 -11.266 1.00 34.94 423 GLY A N 1
ATOM 3216 C CA . GLY A 1 423 ? 19.097 21.593 -12.551 1.00 34.94 423 GLY A CA 1
ATOM 3217 C C . GLY A 1 423 ? 20.297 20.758 -12.974 1.00 34.94 423 GLY A C 1
ATOM 3218 O O . GLY A 1 423 ? 21.390 20.954 -12.454 1.00 34.94 423 GLY A O 1
ATOM 3219 N N . MET A 1 424 ? 20.091 19.879 -13.952 1.00 33.50 424 MET A N 1
ATOM 3220 C CA . MET A 1 424 ? 21.079 19.542 -14.971 1.00 33.50 424 MET A CA 1
ATOM 3221 C C . MET A 1 424 ? 20.349 19.092 -16.247 1.00 33.50 424 MET A C 1
ATOM 3223 O O . MET A 1 424 ? 19.755 18.021 -16.280 1.00 33.50 424 MET A O 1
ATOM 3227 N N . GLY A 1 425 ? 20.443 19.910 -17.300 1.00 30.44 425 GLY A N 1
ATOM 3228 C CA . GLY A 1 425 ? 20.167 19.517 -18.686 1.00 30.44 425 GLY A CA 1
ATOM 3229 C C . GLY A 1 425 ? 18.716 19.659 -19.142 1.00 30.44 425 GLY A C 1
ATOM 3230 O O . GLY A 1 425 ? 17.843 18.895 -18.753 1.00 30.44 425 GLY A O 1
ATOM 3231 N N . GLY A 1 426 ? 18.476 20.629 -20.027 1.00 31.84 426 GLY A N 1
ATOM 3232 C CA . GLY A 1 426 ? 17.209 20.787 -20.729 1.00 31.84 426 GLY A CA 1
ATOM 3233 C C . GLY A 1 426 ? 16.777 19.534 -21.494 1.00 31.84 426 GLY A C 1
ATOM 3234 O O . GLY A 1 426 ? 17.576 18.683 -21.883 1.00 31.84 426 GLY A O 1
ATOM 3235 N N . THR A 1 427 ? 15.472 19.469 -21.715 1.00 34.19 427 THR A N 1
ATOM 3236 C CA . THR A 1 427 ? 14.740 18.447 -22.456 1.00 34.19 427 THR A CA 1
ATOM 3237 C C . THR A 1 427 ? 15.313 18.208 -23.854 1.00 34.19 427 THR A C 1
ATOM 3239 O O . THR A 1 427 ? 14.970 18.889 -24.818 1.00 34.19 427 THR A O 1
ATOM 3242 N N . ALA A 1 428 ? 16.144 17.183 -23.966 1.00 32.47 428 ALA A N 1
ATOM 3243 C CA . ALA A 1 428 ? 16.272 16.350 -25.146 1.00 32.47 428 ALA A CA 1
ATOM 3244 C C . ALA A 1 428 ? 16.494 14.940 -24.612 1.00 32.47 428 ALA A C 1
ATOM 3246 O O . ALA A 1 428 ? 17.493 14.702 -23.937 1.00 32.47 428 ALA A O 1
ATOM 3247 N N . THR A 1 429 ? 15.558 14.020 -24.856 1.00 33.66 429 THR A N 1
ATOM 3248 C CA . THR A 1 429 ? 15.796 12.596 -24.606 1.00 33.66 429 THR A CA 1
ATOM 3249 C C . THR A 1 429 ? 17.106 12.233 -25.304 1.00 33.66 429 THR A C 1
ATOM 3251 O O . THR A 1 429 ? 17.167 12.333 -26.535 1.00 33.66 429 THR A O 1
ATOM 3254 N N . PRO A 1 430 ? 18.174 11.880 -24.570 1.00 32.91 430 PRO A N 1
ATOM 3255 C CA . PRO A 1 430 ? 19.425 11.546 -25.210 1.00 32.91 430 PRO A CA 1
ATOM 3256 C C . PRO A 1 430 ? 19.203 10.227 -25.937 1.00 32.91 430 PRO A C 1
ATOM 3258 O O . PRO A 1 430 ? 18.815 9.228 -25.327 1.00 32.91 430 PRO A O 1
ATOM 3261 N N . GLY A 1 431 ? 19.477 10.201 -27.240 1.00 36.59 431 GLY A N 1
ATOM 3262 C CA . GLY A 1 431 ? 19.824 8.935 -27.871 1.00 36.59 431 GLY A CA 1
ATOM 3263 C C . GLY A 1 431 ? 21.012 8.305 -27.123 1.00 36.59 431 GLY A C 1
ATOM 3264 O O . GLY A 1 431 ? 21.681 8.994 -26.345 1.00 36.59 431 GLY A O 1
ATOM 3265 N N . PRO A 1 432 ? 21.335 7.027 -27.375 1.00 35.47 432 PRO A N 1
ATOM 3266 C CA . PRO A 1 432 ? 22.382 6.272 -26.666 1.00 35.47 432 PRO A CA 1
ATOM 3267 C C . PRO A 1 432 ? 23.803 6.886 -26.699 1.00 35.47 432 PRO A C 1
ATOM 3269 O O . PRO A 1 432 ? 24.728 6.318 -26.130 1.00 35.47 432 PRO A O 1
ATOM 3272 N N . TRP A 1 433 ? 23.969 8.058 -27.317 1.00 39.91 433 TRP A N 1
ATOM 3273 C CA . TRP A 1 433 ? 25.211 8.789 -27.536 1.00 39.91 433 TRP A CA 1
ATOM 3274 C C . TRP A 1 433 ? 25.249 10.201 -26.926 1.00 39.91 433 TRP A C 1
ATOM 3276 O O . TRP A 1 433 ? 26.147 10.970 -27.254 1.00 39.91 433 TRP A O 1
ATOM 3286 N N . GLY A 1 434 ? 24.285 10.597 -26.084 1.00 36.72 434 GLY A N 1
ATOM 3287 C CA . GLY A 1 434 ? 24.378 11.859 -25.326 1.00 36.72 434 GLY A CA 1
ATOM 3288 C C . GLY A 1 434 ? 24.397 13.152 -26.163 1.00 36.72 434 GLY A C 1
ATOM 3289 O O . GLY A 1 434 ? 24.678 14.220 -25.626 1.00 36.72 434 GLY A O 1
ATOM 3290 N N . LYS A 1 435 ? 24.102 13.083 -27.468 1.00 36.66 435 LYS A N 1
ATOM 3291 C CA . LYS A 1 435 ? 23.992 14.243 -28.365 1.00 36.66 435 LYS A CA 1
ATOM 3292 C C . LYS A 1 435 ? 22.518 14.530 -28.676 1.00 36.66 435 LYS A C 1
ATOM 3294 O O . LYS A 1 435 ? 21.771 13.577 -28.910 1.00 36.66 435 LYS A O 1
ATOM 3299 N N . PRO A 1 436 ? 22.084 15.807 -28.709 1.00 30.81 436 PRO A N 1
ATOM 3300 C CA . PRO A 1 436 ? 20.742 16.149 -29.156 1.00 30.81 436 PRO A CA 1
ATOM 3301 C C . PRO A 1 436 ? 20.576 15.722 -30.618 1.00 30.81 436 PRO A C 1
ATOM 3303 O O . PRO A 1 436 ? 21.303 16.171 -31.504 1.00 30.81 436 PRO A O 1
ATOM 3306 N N . LEU A 1 437 ? 19.627 14.817 -30.851 1.00 40.44 437 LEU A N 1
ATOM 3307 C CA . LEU A 1 437 ? 19.180 14.432 -32.184 1.00 40.44 437 LEU A CA 1
ATOM 3308 C C . LEU A 1 437 ? 18.475 15.640 -32.825 1.00 40.44 437 LEU A C 1
ATOM 3310 O O . LEU A 1 437 ? 17.665 16.285 -32.150 1.00 40.44 437 LEU A O 1
ATOM 3314 N N . PRO A 1 438 ? 18.729 15.968 -34.103 1.00 32.41 438 PRO A N 1
ATOM 3315 C CA . PRO A 1 438 ? 17.904 16.937 -34.807 1.00 32.41 438 PRO A CA 1
ATOM 3316 C C . PRO A 1 438 ? 16.477 16.382 -34.911 1.00 32.41 438 PRO A C 1
ATOM 3318 O O . PRO A 1 438 ? 16.216 15.412 -35.618 1.00 32.41 438 PRO A O 1
ATOM 3321 N N . GLY A 1 439 ? 15.559 16.988 -34.157 1.00 30.48 439 GLY A N 1
ATOM 3322 C CA . GLY A 1 439 ? 14.123 16.753 -34.273 1.00 30.48 439 GLY A CA 1
ATOM 3323 C C . GLY A 1 439 ? 13.561 17.210 -35.631 1.00 30.48 439 GLY A C 1
ATOM 3324 O O . GLY A 1 439 ? 14.258 17.860 -36.415 1.00 30.48 439 GLY A O 1
ATOM 3325 N N . PRO A 1 440 ? 12.281 16.907 -35.909 1.00 35.00 440 PRO A N 1
ATOM 3326 C CA . PRO A 1 440 ? 11.720 16.711 -37.256 1.00 35.00 440 PRO A CA 1
ATOM 3327 C C . PRO A 1 440 ? 11.543 17.968 -38.135 1.00 35.00 440 PRO A C 1
ATOM 3329 O O . PRO A 1 440 ? 10.856 17.909 -39.148 1.00 35.00 440 PRO A O 1
ATOM 3332 N N . TRP A 1 441 ? 12.178 19.092 -37.796 1.00 39.19 441 TRP A N 1
ATOM 3333 C CA . TRP A 1 441 ? 12.139 20.344 -38.570 1.00 39.19 441 TRP A CA 1
ATOM 3334 C C . TRP A 1 441 ? 13.523 21.005 -38.710 1.00 39.19 441 TRP A C 1
ATOM 3336 O O . TRP A 1 441 ? 13.638 22.212 -38.928 1.00 39.19 441 TRP A O 1
ATOM 3346 N N . GLY A 1 442 ? 14.599 20.223 -38.581 1.00 30.59 442 GLY A N 1
ATOM 3347 C CA . GLY A 1 442 ? 15.951 20.654 -38.933 1.00 30.59 442 GLY A CA 1
ATOM 3348 C C . GLY A 1 442 ? 16.126 20.687 -40.451 1.00 30.59 442 GLY A C 1
ATOM 3349 O O . GLY A 1 442 ? 15.958 19.668 -41.114 1.00 30.59 442 GLY A O 1
ATOM 3350 N N . LYS A 1 443 ? 16.443 21.868 -40.992 1.00 33.22 443 LYS A N 1
ATOM 3351 C CA . LYS A 1 443 ? 16.704 22.131 -42.418 1.00 33.22 443 LYS A CA 1
ATOM 3352 C C . LYS A 1 443 ? 17.531 21.002 -43.065 1.00 33.22 443 LYS A C 1
ATOM 3354 O O . LYS A 1 443 ? 18.560 20.635 -42.493 1.00 33.22 443 LYS A O 1
ATOM 3359 N N . PRO A 1 444 ? 17.145 20.484 -44.247 1.00 31.67 444 PRO A N 1
ATOM 3360 C CA . PRO A 1 444 ? 17.946 19.480 -44.930 1.00 31.67 444 PRO A CA 1
ATOM 3361 C C . PRO A 1 444 ? 19.316 20.080 -45.257 1.00 31.67 444 PRO A C 1
ATOM 3363 O O . PRO A 1 444 ? 19.406 21.151 -45.859 1.00 31.67 444 PRO A O 1
ATOM 3366 N N . MET A 1 445 ? 20.390 19.398 -44.857 1.00 33.84 445 MET A N 1
ATOM 3367 C CA . MET A 1 445 ? 21.690 19.646 -45.475 1.00 33.84 445 MET A CA 1
ATOM 3368 C C . MET A 1 445 ? 21.590 19.238 -46.953 1.00 33.84 445 MET A C 1
ATOM 3370 O O . MET A 1 445 ? 20.979 18.205 -47.244 1.00 33.84 445 MET A O 1
ATOM 3374 N N . PRO A 1 446 ? 22.144 20.023 -47.892 1.00 30.05 446 PRO A N 1
ATOM 3375 C CA . PRO A 1 446 ? 22.007 19.749 -49.313 1.00 30.05 446 PRO A CA 1
ATOM 3376 C C . PRO A 1 446 ? 22.883 18.544 -49.672 1.00 30.05 446 PRO A C 1
ATOM 3378 O O . PRO A 1 446 ? 24.085 18.662 -49.896 1.00 30.05 446 PRO A O 1
ATOM 3381 N N . GLY A 1 447 ? 22.284 17.355 -49.677 1.00 31.66 447 GLY A N 1
ATOM 3382 C CA . GLY A 1 447 ? 22.819 16.194 -50.383 1.00 31.66 447 GLY A CA 1
ATOM 3383 C C . GLY A 1 447 ? 22.492 16.302 -51.878 1.00 31.66 447 GLY A C 1
ATOM 3384 O O . GLY A 1 447 ? 21.546 17.002 -52.234 1.00 31.66 447 GLY A O 1
ATOM 3385 N N . PRO A 1 448 ? 23.212 15.599 -52.771 1.00 33.75 448 PRO A N 1
ATOM 3386 C CA . PRO A 1 448 ? 23.203 15.828 -54.227 1.00 33.75 448 PRO A CA 1
ATOM 3387 C C . PRO A 1 448 ? 21.880 15.495 -54.951 1.00 33.75 448 PRO A C 1
ATOM 3389 O O . PRO A 1 448 ? 21.849 15.385 -56.170 1.00 33.75 448 PRO A O 1
ATOM 3392 N N . TRP A 1 449 ? 20.791 15.318 -54.205 1.00 35.75 449 TRP A N 1
ATOM 3393 C CA . TRP A 1 449 ? 19.456 14.970 -54.684 1.00 35.75 449 TRP A CA 1
ATOM 3394 C C . TRP A 1 449 ? 18.388 15.978 -54.227 1.00 35.75 449 TRP A C 1
ATOM 3396 O O . TRP A 1 449 ? 17.202 15.667 -54.236 1.00 35.75 449 TRP A O 1
ATOM 3406 N N . SER A 1 450 ? 18.785 17.193 -53.837 1.00 29.41 450 SER A N 1
ATOM 3407 C CA . SER A 1 450 ? 17.881 18.344 -53.739 1.00 29.41 450 SER A CA 1
ATOM 3408 C C . SER A 1 450 ? 18.085 19.248 -54.956 1.00 29.41 450 SER A C 1
ATOM 3410 O O . SER A 1 450 ? 18.809 20.242 -54.893 1.00 29.41 450 SER A O 1
ATOM 3412 N N . GLY A 1 451 ? 17.489 18.854 -56.078 1.00 27.05 451 GLY A N 1
ATOM 3413 C CA . GLY A 1 451 ? 17.418 19.633 -57.307 1.00 27.05 451 GLY A CA 1
ATOM 3414 C C . GLY A 1 451 ? 15.985 19.606 -57.815 1.00 27.05 451 GLY A C 1
ATOM 3415 O O . GLY A 1 451 ? 15.444 18.540 -58.097 1.00 27.05 451 GLY A O 1
ATOM 3416 N N . ASP A 1 452 ? 15.385 20.786 -57.840 1.00 26.06 452 ASP A N 1
ATOM 3417 C CA . ASP A 1 452 ? 14.060 21.078 -58.358 1.00 26.06 452 ASP A CA 1
ATOM 3418 C C . ASP A 1 452 ? 13.922 20.618 -59.826 1.00 26.06 452 ASP A C 1
ATOM 3420 O O . ASP A 1 452 ? 14.856 20.740 -60.615 1.00 26.06 452 ASP A O 1
ATOM 3424 N N . SER A 1 453 ? 12.757 20.048 -60.133 1.00 28.72 453 SER A N 1
ATOM 3425 C CA . SER A 1 453 ? 12.102 19.936 -61.446 1.00 28.72 453 SER A CA 1
ATOM 3426 C C . SER A 1 453 ? 12.944 19.953 -62.746 1.00 28.72 453 SER A C 1
ATOM 3428 O O . SER A 1 453 ? 13.402 20.984 -63.227 1.00 28.72 453 SER A O 1
ATOM 3430 N N . GLY A 1 454 ? 12.964 18.812 -63.447 1.00 25.70 454 GLY A N 1
ATOM 3431 C CA . GLY A 1 454 ? 13.288 18.749 -64.879 1.00 25.70 454 GLY A CA 1
ATOM 3432 C C . GLY A 1 454 ? 13.746 17.361 -65.310 1.00 25.70 454 GLY A C 1
ATOM 3433 O O . GLY A 1 454 ? 14.801 16.902 -64.893 1.00 25.70 454 GLY A O 1
ATOM 3434 N N . GLY A 1 455 ? 12.928 16.658 -66.095 1.00 26.39 455 GLY A N 1
ATOM 3435 C CA . GLY A 1 455 ? 13.167 15.266 -66.474 1.00 26.39 455 GLY A CA 1
ATOM 3436 C C . GLY A 1 455 ? 14.476 15.011 -67.228 1.00 26.39 455 GLY A C 1
ATOM 3437 O O . GLY A 1 455 ? 15.020 15.908 -67.856 1.00 26.39 455 GLY A O 1
ATOM 3438 N N . VAL A 1 456 ? 14.932 13.757 -67.162 1.00 26.56 456 VAL A N 1
ATOM 3439 C CA . VAL A 1 456 ? 15.495 12.927 -68.246 1.00 26.56 456 VAL A CA 1
ATOM 3440 C C . VAL A 1 456 ? 15.848 11.582 -67.594 1.00 26.56 456 VAL A C 1
ATOM 3442 O O . VAL A 1 456 ? 16.890 11.407 -66.975 1.00 26.56 456 VAL A O 1
ATOM 3445 N N . TRP A 1 457 ? 14.931 10.623 -67.697 1.00 26.72 457 TRP A N 1
ATOM 3446 C CA . TRP A 1 457 ? 15.313 9.221 -67.851 1.00 26.72 457 TRP A CA 1
ATOM 3447 C C . TRP A 1 457 ? 15.018 8.901 -69.310 1.00 26.72 457 TRP A C 1
ATOM 3449 O O . TRP A 1 457 ? 13.886 8.596 -69.674 1.00 26.72 457 TRP A O 1
ATOM 3459 N N . GLY A 1 458 ? 16.029 9.094 -70.149 1.00 25.38 458 GLY A N 1
ATOM 3460 C CA . GLY A 1 458 ? 16.010 8.777 -71.567 1.00 25.38 458 GLY A CA 1
ATOM 3461 C C . GLY A 1 458 ? 17.361 8.183 -71.937 1.00 25.38 458 GLY A C 1
ATOM 3462 O O . GLY A 1 458 ? 18.391 8.766 -71.618 1.00 25.38 458 GLY A O 1
ATOM 3463 N N . ASP A 1 459 ? 17.303 7.024 -72.583 1.00 25.92 459 ASP A N 1
ATOM 3464 C CA . ASP A 1 459 ? 18.398 6.267 -73.191 1.00 25.92 459 ASP A CA 1
ATOM 3465 C C . ASP A 1 459 ? 19.368 5.494 -72.283 1.00 25.92 459 ASP A C 1
ATOM 3467 O O . ASP A 1 459 ? 20.471 5.916 -71.949 1.00 25.92 459 ASP A O 1
ATOM 3471 N N . ALA A 1 460 ? 18.984 4.245 -72.014 1.00 26.66 460 ALA A N 1
ATOM 3472 C CA . ALA A 1 460 ? 19.930 3.135 -71.949 1.00 26.66 460 ALA A CA 1
ATOM 3473 C C . ALA A 1 460 ? 19.381 1.967 -72.783 1.00 26.66 460 ALA A C 1
ATOM 3475 O O . ALA A 1 460 ? 18.877 0.970 -72.262 1.00 26.66 460 ALA A O 1
ATOM 3476 N N . GLY A 1 461 ? 19.440 2.125 -74.106 1.00 25.19 461 GLY A N 1
ATOM 3477 C CA . GLY A 1 461 ? 19.315 1.037 -75.065 1.00 25.19 461 GLY A CA 1
ATOM 3478 C C . GLY A 1 461 ? 20.694 0.517 -75.477 1.00 25.19 461 GLY A C 1
ATOM 3479 O O . GLY A 1 461 ? 21.406 1.189 -76.206 1.00 25.19 461 GLY A O 1
ATOM 3480 N N . GLY A 1 462 ? 21.019 -0.706 -75.046 1.00 24.31 462 GLY A N 1
ATOM 3481 C CA . GLY A 1 462 ? 21.824 -1.670 -75.807 1.00 24.31 462 GLY A CA 1
ATOM 3482 C C . GLY A 1 462 ? 23.347 -1.491 -75.862 1.00 24.31 462 GLY A C 1
ATOM 3483 O O . GLY A 1 462 ? 23.863 -0.674 -76.607 1.00 24.31 462 GLY A O 1
ATOM 3484 N N . SER A 1 463 ? 24.074 -2.397 -75.203 1.00 25.14 463 SER A N 1
ATOM 3485 C CA . SER A 1 463 ? 24.900 -3.418 -75.877 1.00 25.14 463 SER A CA 1
ATOM 3486 C C . SER A 1 463 ? 25.954 -3.980 -74.924 1.00 25.14 463 SER A C 1
ATOM 3488 O O . SER A 1 463 ? 26.701 -3.256 -74.275 1.00 25.14 463 SER A O 1
ATOM 3490 N N . SER A 1 464 ? 25.996 -5.306 -74.896 1.00 26.97 464 SER A N 1
ATOM 3491 C CA . SER A 1 464 ? 27.112 -6.164 -74.507 1.00 26.97 464 SER A CA 1
ATOM 3492 C C . SER A 1 464 ? 28.488 -5.621 -74.899 1.00 26.97 464 SER A C 1
ATOM 3494 O O . SER A 1 464 ? 28.654 -5.202 -76.039 1.00 26.97 464 SER A O 1
ATOM 3496 N N . ASP A 1 465 ? 29.483 -5.755 -74.016 1.00 25.33 465 ASP A N 1
ATOM 3497 C CA . ASP A 1 465 ? 30.604 -6.657 -74.300 1.00 25.33 465 ASP A CA 1
ATOM 3498 C C . ASP A 1 465 ? 31.499 -6.935 -73.084 1.00 25.33 465 ASP A C 1
ATOM 3500 O O . ASP A 1 465 ? 31.781 -6.089 -72.236 1.00 25.33 465 ASP A O 1
ATOM 3504 N N . TRP A 1 466 ? 31.904 -8.198 -73.018 1.00 24.33 466 TRP A N 1
ATOM 3505 C CA . TRP A 1 466 ? 32.845 -8.789 -72.079 1.00 24.33 466 TRP A CA 1
ATOM 3506 C C . TRP A 1 466 ? 34.288 -8.627 -72.583 1.00 24.33 466 TRP A C 1
ATOM 3508 O O . TRP A 1 466 ? 34.559 -8.807 -73.765 1.00 24.33 466 TRP A O 1
ATOM 3518 N N . GLY A 1 467 ? 35.235 -8.458 -71.653 1.00 24.77 467 GLY A N 1
ATOM 3519 C CA . GLY A 1 467 ? 36.683 -8.540 -71.907 1.00 24.77 467 GLY A CA 1
ATOM 3520 C C . GLY A 1 467 ? 37.292 -7.199 -72.329 1.00 24.77 467 GLY A C 1
ATOM 3521 O O . GLY A 1 467 ? 36.669 -6.392 -72.986 1.00 24.77 467 GLY A O 1
ATOM 3522 N N . GLY A 1 468 ? 38.515 -6.826 -71.984 1.00 24.44 468 GLY A N 1
ATOM 3523 C CA . GLY A 1 468 ? 39.632 -7.519 -71.377 1.00 24.44 468 GLY A CA 1
ATOM 3524 C C . GLY A 1 468 ? 40.898 -6.758 -71.791 1.00 24.44 468 GLY A C 1
ATOM 3525 O O . GLY A 1 468 ? 41.046 -6.399 -72.950 1.00 24.44 468 GLY A O 1
ATOM 3526 N N . LYS A 1 469 ? 41.829 -6.604 -70.843 1.00 27.12 469 LYS A N 1
ATOM 3527 C CA . LYS A 1 469 ? 43.263 -6.293 -71.021 1.00 27.12 469 LYS A CA 1
ATOM 3528 C C . LYS A 1 469 ? 43.707 -4.854 -71.377 1.00 27.12 469 LYS A C 1
ATOM 3530 O O . LYS A 1 469 ? 43.575 -4.379 -72.489 1.00 27.12 469 LYS A O 1
ATOM 3535 N N . ARG A 1 470 ? 44.492 -4.342 -70.416 1.00 27.30 470 ARG A N 1
ATOM 3536 C CA . ARG A 1 470 ? 45.896 -3.875 -70.511 1.00 27.30 470 ARG A CA 1
ATOM 3537 C C . ARG A 1 470 ? 46.249 -2.646 -71.373 1.00 27.30 470 ARG A C 1
ATOM 3539 O O . ARG A 1 470 ? 46.285 -2.719 -72.590 1.00 27.30 470 ARG A O 1
ATOM 3546 N N . ALA A 1 471 ? 46.864 -1.703 -70.649 1.00 26.81 471 ALA A N 1
ATOM 3547 C CA . ALA A 1 471 ? 48.251 -1.223 -70.784 1.00 26.81 471 ALA A CA 1
ATOM 3548 C C . ALA A 1 471 ? 48.477 0.219 -71.263 1.00 26.81 471 ALA A C 1
ATOM 3550 O O . ALA A 1 471 ? 48.103 0.601 -72.362 1.00 26.81 471 ALA A O 1
ATOM 3551 N N . GLY A 1 472 ? 49.295 0.905 -70.452 1.00 25.70 472 GLY A N 1
ATOM 3552 C CA . GLY A 1 472 ? 50.201 1.990 -70.838 1.00 25.70 472 GLY A CA 1
ATOM 3553 C C . GLY A 1 472 ? 49.582 3.387 -70.783 1.00 25.70 472 GLY A C 1
ATOM 3554 O O . GLY A 1 472 ? 48.422 3.557 -71.103 1.00 25.70 472 GLY A O 1
ATOM 3555 N N . ARG A 1 473 ? 50.291 4.460 -70.433 1.00 25.95 473 ARG A N 1
ATOM 3556 C CA . ARG A 1 473 ? 51.705 4.671 -70.093 1.00 25.95 473 ARG A CA 1
ATOM 3557 C C . ARG A 1 473 ? 51.852 6.172 -69.808 1.00 25.95 473 ARG A C 1
ATOM 3559 O O . ARG A 1 473 ? 51.433 6.949 -70.651 1.00 25.95 473 ARG A O 1
ATOM 3566 N N . GLY A 1 474 ? 52.565 6.522 -68.733 1.00 25.67 474 GLY A N 1
ATOM 3567 C CA . GLY A 1 474 ? 53.316 7.783 -68.571 1.00 25.67 474 GLY A CA 1
ATOM 3568 C C . GLY A 1 474 ? 52.481 9.057 -68.360 1.00 25.67 474 GLY A C 1
ATOM 3569 O O . GLY A 1 474 ? 51.393 9.188 -68.886 1.00 25.67 474 GLY A O 1
ATOM 3570 N N . GLY A 1 475 ? 52.925 10.057 -67.611 1.00 26.41 475 GLY A N 1
ATOM 3571 C CA . GLY A 1 475 ? 54.188 10.263 -66.922 1.00 26.41 475 GLY A CA 1
ATOM 3572 C C . GLY A 1 475 ? 54.251 11.715 -66.432 1.00 26.41 475 GLY A C 1
ATOM 3573 O O . GLY A 1 475 ? 53.786 12.598 -67.135 1.00 26.41 475 GLY A O 1
ATOM 3574 N N . SER A 1 476 ? 54.846 11.890 -65.249 1.00 26.91 476 SER A N 1
ATOM 3575 C CA . SER A 1 476 ? 55.715 12.995 -64.812 1.00 26.91 476 SER A CA 1
ATOM 3576 C C . SER A 1 476 ? 55.273 14.467 -64.902 1.00 26.91 476 SER A C 1
ATOM 3578 O O . SER A 1 476 ? 55.112 14.987 -65.998 1.00 26.91 476 SER A O 1
ATOM 3580 N N . LYS A 1 477 ? 55.405 15.119 -63.725 1.00 30.58 477 LYS A N 1
ATOM 3581 C CA . LYS A 1 477 ? 56.168 16.367 -63.463 1.00 30.58 477 LYS A CA 1
ATOM 3582 C C . LYS A 1 477 ? 55.556 17.673 -63.998 1.00 30.58 477 LYS A C 1
ATOM 3584 O O . LYS A 1 477 ? 54.950 17.678 -65.053 1.00 30.58 477 LYS A O 1
ATOM 3589 N N . ASP A 1 478 ? 55.692 18.846 -63.395 1.00 31.31 478 ASP A N 1
ATOM 3590 C CA . ASP A 1 478 ? 56.391 19.368 -62.218 1.00 31.31 478 ASP A CA 1
ATOM 3591 C C . ASP A 1 478 ? 55.913 20.848 -62.081 1.00 31.31 478 ASP A C 1
ATOM 3593 O O . ASP A 1 478 ? 55.486 21.450 -63.066 1.00 31.31 478 ASP A O 1
ATOM 3597 N N . ASP A 1 479 ? 56.027 21.396 -60.869 1.00 28.73 479 ASP A N 1
ATOM 3598 C CA . ASP A 1 479 ? 56.403 22.782 -60.518 1.00 28.73 479 ASP A CA 1
ATOM 3599 C C . ASP A 1 479 ? 55.505 24.032 -60.702 1.00 28.73 479 ASP A C 1
ATOM 3601 O O . ASP A 1 479 ? 55.057 24.397 -61.784 1.00 28.73 479 ASP A O 1
ATOM 3605 N N . GLY A 1 480 ? 55.480 24.805 -59.598 1.00 27.12 480 GLY A N 1
ATOM 3606 C CA . GLY A 1 480 ? 55.493 26.281 -59.550 1.00 27.12 480 GLY A CA 1
ATOM 3607 C C . GLY A 1 480 ? 54.121 26.943 -59.353 1.00 27.12 480 GLY A C 1
ATOM 3608 O O . GLY A 1 480 ? 53.216 26.724 -60.138 1.00 27.12 480 GLY A O 1
ATOM 3609 N N . GLY A 1 481 ? 53.834 27.784 -58.353 1.00 24.61 481 GLY A N 1
ATOM 3610 C CA . GLY A 1 481 ? 54.678 28.589 -57.468 1.00 24.61 481 GLY A CA 1
ATOM 3611 C C . GLY A 1 481 ? 54.388 30.087 -57.673 1.00 24.61 481 GLY A C 1
ATOM 3612 O O . GLY A 1 481 ? 54.783 30.621 -58.697 1.00 24.61 481 GLY A O 1
ATOM 3613 N N . TRP A 1 482 ? 53.706 30.738 -56.715 1.00 25.38 482 TRP A N 1
ATOM 3614 C CA . TRP A 1 482 ? 53.779 32.174 -56.329 1.00 25.38 482 TRP A CA 1
ATOM 3615 C C . TRP A 1 482 ? 52.654 32.450 -55.305 1.00 25.38 482 TRP A C 1
ATOM 3617 O O . TRP A 1 482 ? 51.508 32.126 -55.582 1.00 25.38 482 TRP A O 1
ATOM 3627 N N . SER A 1 483 ? 52.872 32.792 -54.027 1.00 25.39 483 SER A N 1
ATOM 3628 C CA . SER A 1 483 ? 53.594 33.886 -53.338 1.00 25.39 483 SER A CA 1
ATOM 3629 C C . SER A 1 483 ? 52.766 35.156 -53.099 1.00 25.39 483 SER A C 1
ATOM 3631 O O . SER A 1 483 ? 52.225 35.721 -54.044 1.00 25.39 483 SER A O 1
ATOM 3633 N N . GLY A 1 484 ? 52.840 35.650 -51.855 1.00 26.89 484 GLY A N 1
ATOM 3634 C CA . GLY A 1 484 ? 52.488 37.009 -51.411 1.00 26.89 484 GLY A CA 1
ATOM 3635 C C . GLY A 1 484 ? 51.109 37.074 -50.756 1.00 26.89 484 GLY A C 1
ATOM 3636 O O . GLY A 1 484 ? 50.142 36.616 -51.340 1.00 26.89 484 GLY A O 1
ATOM 3637 N N . GLY A 1 485 ? 50.890 37.595 -49.553 1.00 26.33 485 GLY A N 1
ATOM 3638 C CA . GLY A 1 485 ? 51.654 38.374 -48.569 1.00 26.33 485 GLY A CA 1
ATOM 3639 C C . GLY A 1 485 ? 50.590 38.803 -47.536 1.00 26.33 485 GLY A C 1
ATOM 3640 O O . GLY A 1 485 ? 49.470 39.117 -47.922 1.00 26.33 485 GLY A O 1
ATOM 3641 N N . SER A 1 486 ? 50.747 38.444 -46.265 1.00 25.73 486 SER A N 1
ATOM 3642 C CA . SER A 1 486 ? 51.277 39.289 -45.186 1.00 25.73 486 SER A CA 1
ATOM 3643 C C . SER A 1 486 ? 50.238 40.207 -44.508 1.00 25.73 486 SER A C 1
ATOM 3645 O O . SER A 1 486 ? 49.617 41.060 -45.131 1.00 25.73 486 SER A O 1
ATOM 3647 N N . ASP A 1 487 ? 50.179 40.019 -43.186 1.00 28.91 487 ASP A N 1
ATOM 3648 C CA . ASP A 1 487 ? 50.000 41.013 -42.118 1.00 28.91 487 ASP A CA 1
ATOM 3649 C C . ASP A 1 487 ? 48.645 41.299 -41.444 1.00 28.91 487 ASP A C 1
ATOM 3651 O O . ASP A 1 487 ? 47.594 41.455 -42.056 1.00 28.91 487 ASP A O 1
ATOM 3655 N N . ALA A 1 488 ? 48.816 41.477 -40.121 1.00 30.41 488 ALA A N 1
ATOM 3656 C CA . ALA A 1 488 ? 47.983 42.091 -39.082 1.00 30.41 488 ALA A CA 1
ATOM 3657 C C . ALA A 1 488 ? 46.790 41.256 -38.560 1.00 30.41 488 ALA A C 1
ATOM 3659 O O . ALA A 1 488 ? 45.846 40.974 -39.278 1.00 30.41 488 ALA A O 1
ATOM 3660 N N . GLY A 1 489 ? 46.714 40.806 -37.301 1.00 27.06 489 GLY A N 1
ATOM 3661 C CA . GLY A 1 489 ? 47.355 41.260 -36.064 1.00 27.06 489 GLY A CA 1
ATOM 3662 C C . GLY A 1 489 ? 46.429 42.201 -35.282 1.00 27.06 489 GLY A C 1
ATOM 3663 O O . GLY A 1 489 ? 46.161 43.304 -35.740 1.00 27.06 489 GLY A O 1
ATOM 3664 N N . GLY A 1 490 ? 45.995 41.787 -34.084 1.00 29.61 490 GLY A N 1
ATOM 3665 C CA . GLY A 1 490 ? 45.436 42.688 -33.063 1.00 29.61 490 GLY A CA 1
ATOM 3666 C C . GLY A 1 490 ? 44.069 42.281 -32.509 1.00 29.61 490 GLY A C 1
ATOM 3667 O O . GLY A 1 490 ? 43.046 42.458 -33.159 1.00 29.61 490 GLY A O 1
ATOM 3668 N N . GLY A 1 491 ? 44.054 41.757 -31.280 1.00 31.81 491 GLY A N 1
ATOM 3669 C CA . GLY A 1 491 ? 42.831 41.522 -30.509 1.00 31.81 491 GLY A CA 1
ATOM 3670 C C . GLY A 1 491 ? 42.349 42.759 -29.753 1.00 31.81 491 GLY A C 1
ATOM 3671 O O . GLY A 1 491 ? 43.104 43.710 -29.594 1.00 31.81 491 GLY A O 1
ATOM 3672 N N . PHE A 1 492 ? 41.132 42.702 -29.206 1.00 31.78 492 PHE A N 1
ATOM 3673 C CA . PHE A 1 492 ? 40.702 43.558 -28.097 1.00 31.78 492 PHE A CA 1
ATOM 3674 C C . PHE A 1 492 ? 39.703 42.841 -27.179 1.00 31.78 492 PHE A C 1
ATOM 3676 O O . PHE A 1 492 ? 38.865 42.049 -27.606 1.00 31.78 492 PHE A O 1
ATOM 3683 N N . ARG A 1 493 ? 39.859 43.137 -25.888 1.00 29.92 493 ARG A N 1
ATOM 3684 C CA . ARG A 1 493 ? 39.072 42.714 -24.728 1.00 29.92 493 ARG A CA 1
ATOM 3685 C C . ARG A 1 493 ? 38.124 43.849 -24.296 1.00 29.92 493 ARG A C 1
ATOM 3687 O O . ARG A 1 493 ? 38.503 45.008 -24.387 1.00 29.92 493 ARG A O 1
ATOM 3694 N N . THR A 1 494 ? 36.991 43.441 -23.710 1.00 35.72 494 THR A N 1
ATOM 3695 C CA . THR A 1 494 ? 36.263 44.011 -22.543 1.00 35.72 494 THR A CA 1
ATOM 3696 C C . THR A 1 494 ? 35.666 45.429 -22.567 1.00 35.72 494 THR A C 1
ATOM 3698 O O . THR A 1 494 ? 36.398 46.400 -22.699 1.00 35.72 494 THR A O 1
ATOM 3701 N N . GLY A 1 495 ? 34.395 45.525 -22.131 1.00 29.73 495 GLY A N 1
ATOM 3702 C CA . GLY A 1 495 ? 34.010 46.405 -21.006 1.00 29.73 495 GLY A CA 1
ATOM 3703 C C . GLY A 1 495 ? 32.800 47.345 -21.182 1.00 29.73 495 GLY A C 1
ATOM 3704 O O . GLY A 1 495 ? 32.807 48.155 -22.094 1.00 29.73 495 GLY A O 1
ATOM 3705 N N . GLY A 1 496 ? 31.854 47.265 -20.221 1.00 29.31 496 GLY A N 1
ATOM 3706 C CA . GLY A 1 496 ? 31.007 48.351 -19.654 1.00 29.31 496 GLY A CA 1
ATOM 3707 C C . GLY A 1 496 ? 29.882 48.925 -20.532 1.00 29.31 496 GLY A C 1
ATOM 3708 O O . GLY A 1 496 ? 30.147 49.398 -21.624 1.00 29.31 496 GLY A O 1
ATOM 3709 N N . SER A 1 497 ? 28.587 48.783 -20.220 1.00 29.50 497 SER A N 1
ATOM 3710 C CA . SER A 1 497 ? 27.758 49.304 -19.104 1.00 29.50 497 SER A CA 1
ATOM 3711 C C . SER A 1 497 ? 27.263 50.754 -19.263 1.00 29.50 497 SER A C 1
ATOM 3713 O O . SER A 1 497 ? 28.034 51.662 -19.544 1.00 29.50 497 SER A O 1
ATOM 3715 N N . ASP A 1 498 ? 25.965 50.900 -18.964 1.00 33.16 498 ASP A N 1
ATOM 3716 C CA . ASP A 1 498 ? 25.154 52.089 -18.657 1.00 33.16 498 ASP A CA 1
ATOM 3717 C C . ASP A 1 498 ? 24.687 53.026 -19.782 1.00 33.16 498 ASP A C 1
ATOM 3719 O O . ASP A 1 498 ? 25.431 53.816 -20.353 1.00 33.16 498 ASP A O 1
ATOM 3723 N N . SER A 1 499 ? 23.367 53.075 -19.993 1.00 30.59 499 SER A N 1
ATOM 3724 C CA . SER A 1 499 ? 22.523 54.134 -19.403 1.00 30.59 499 SER A CA 1
ATOM 3725 C C . SER A 1 499 ? 21.117 54.129 -20.019 1.00 30.59 499 SER A C 1
ATOM 3727 O O . SER A 1 499 ? 20.934 54.217 -21.228 1.00 30.59 499 SER A O 1
ATOM 3729 N N . GLY A 1 500 ? 20.100 54.041 -19.164 1.00 32.84 500 GLY A N 1
ATOM 3730 C CA . GLY A 1 500 ? 18.698 54.185 -19.547 1.00 32.84 500 GLY A CA 1
ATOM 3731 C C . GLY A 1 500 ? 17.892 54.714 -18.369 1.00 32.84 500 GLY A C 1
ATOM 3732 O O . GLY A 1 500 ? 17.384 53.937 -17.566 1.00 32.84 500 GLY A O 1
ATOM 3733 N N . GLY A 1 501 ? 17.809 56.045 -18.255 1.00 33.91 501 GLY A N 1
ATOM 3734 C CA . GLY A 1 501 ? 16.744 56.711 -17.496 1.00 33.91 501 GLY A CA 1
ATOM 3735 C C . GLY A 1 501 ? 15.389 56.334 -18.105 1.00 33.91 501 GLY A C 1
ATOM 3736 O O . GLY A 1 501 ? 15.302 56.033 -19.287 1.00 33.91 501 GLY A O 1
ATOM 3737 N N . GLY A 1 502 ? 14.280 56.256 -17.388 1.00 33.62 502 GLY A N 1
ATOM 3738 C CA . GLY A 1 502 ? 13.867 56.959 -16.186 1.00 33.62 502 GLY A CA 1
ATOM 3739 C C . GLY A 1 502 ? 12.474 57.498 -16.495 1.00 33.62 502 GLY A C 1
ATOM 3740 O O . GLY A 1 502 ? 12.325 58.129 -17.524 1.00 33.62 502 GLY A O 1
ATOM 3741 N N . PHE A 1 503 ? 11.469 57.234 -15.658 1.00 36.75 503 PHE A N 1
ATOM 3742 C CA . PHE A 1 503 ? 10.345 58.145 -15.405 1.00 36.75 503 PHE A CA 1
ATOM 3743 C C . PHE A 1 503 ? 9.581 57.676 -14.159 1.00 36.75 503 PHE A C 1
ATOM 3745 O O . PHE A 1 503 ? 9.131 56.537 -14.066 1.00 36.75 503 PHE A O 1
ATOM 3752 N N . ARG A 1 504 ? 9.485 58.587 -13.186 1.00 40.50 504 ARG A N 1
ATOM 3753 C CA . ARG A 1 504 ? 8.559 58.563 -12.049 1.00 40.50 504 ARG A CA 1
ATOM 3754 C C . ARG A 1 504 ? 7.315 59.361 -12.429 1.00 40.50 504 ARG A C 1
ATOM 3756 O O . ARG A 1 504 ? 7.486 60.461 -12.940 1.00 40.50 504 ARG A O 1
ATOM 3763 N N . THR A 1 505 ? 6.150 58.891 -12.000 1.00 46.53 505 THR A N 1
ATOM 3764 C CA . THR A 1 505 ? 5.066 59.631 -11.315 1.00 46.53 505 THR A CA 1
ATOM 3765 C C . THR A 1 505 ? 4.261 58.541 -10.579 1.00 46.53 505 THR A C 1
ATOM 3767 O O . THR A 1 505 ? 3.960 57.515 -11.172 1.00 46.53 505 THR A O 1
ATOM 3770 N N . GLY A 1 506 ? 4.124 58.521 -9.247 1.00 34.41 506 GLY A N 1
ATOM 3771 C CA . GLY A 1 506 ? 3.404 59.478 -8.397 1.00 34.41 506 GLY A CA 1
ATOM 3772 C C . GLY A 1 506 ? 1.909 59.116 -8.421 1.00 34.41 506 GLY A C 1
ATOM 3773 O O . GLY A 1 506 ? 1.342 59.078 -9.501 1.00 34.41 506 GLY A O 1
ATOM 3774 N N . GLY A 1 507 ? 1.198 58.812 -7.339 1.00 33.56 507 GLY A N 1
ATOM 3775 C CA . GLY A 1 507 ? 1.473 58.750 -5.906 1.00 33.56 507 GLY A CA 1
ATOM 3776 C C . GLY A 1 507 ? 0.178 58.332 -5.179 1.00 33.56 507 GLY A C 1
ATOM 3777 O O . GLY A 1 507 ? -0.838 58.177 -5.847 1.00 33.56 507 GLY A O 1
ATOM 3778 N N . SER A 1 508 ? 0.269 58.182 -3.847 1.00 37.34 508 SER A N 1
ATOM 3779 C CA . SER A 1 508 ? -0.780 58.326 -2.802 1.00 37.34 508 SER A CA 1
ATOM 3780 C C . SER A 1 508 ? -2.177 57.725 -3.066 1.00 37.34 508 SER A C 1
ATOM 3782 O O . SER A 1 508 ? -2.824 58.051 -4.051 1.00 37.34 508 SER A O 1
ATOM 3784 N N . VAL A 1 509 ? -2.754 56.926 -2.169 1.00 43.19 509 VAL A N 1
ATOM 3785 C CA . VAL A 1 509 ? -2.965 57.173 -0.727 1.00 43.19 509 VAL A CA 1
ATOM 3786 C C . VAL A 1 509 ? -2.875 55.868 0.053 1.00 43.19 509 VAL A C 1
ATOM 3788 O O . VAL A 1 509 ? -3.352 54.846 -0.488 1.00 43.19 509 VAL A O 1
#

pLDDT: mean 71.01, std 20.45, range [24.31, 93.38]

Sequence (509 aa):
MVSGGAVLQEVDGHMAEAQRVASATQAEVDRLAARRDGVRAEEAEALRALARLRLTELAEGRAALDALDAAGAQVQESLRRRAAGLEEAQRAILDARDALATAEAKRDAEAARLRAVQEAEAAALRDADVKSAQDEEFHRLSAAAEEAERTAQHAEQKAGFAQRDFEEKGRPYRADPLFSYLWDRGWGTGRYRAFPLVRMIDGWVARLIEFEPARRSYALLSELPGHLTAHAQRMRAAADAAVRAMVGRRRALAGLPEGNGRPSAAETDAAEDAVEAARAALTEAEAKRSALASGDDAASQEAIRALETAIGARSLRTLREDAARTPTRDDDAIVARLEIAAAERARLENALADAQAQAEGARRRLEDLQSLRHDMRGRGVDRSDWGFASGALVGALVGELLRGALSRDGFWDRMERERRSGGMGGTATPGPWGKPLPGPWGKPMPGPWSGDSGGVWGDAGGSSDWGGKRAGRGGSKDDGGWSGGSDAGGGFRTGGSDSGGGFRTGGSV

Radius of gyration: 46.13 Å; Cα contacts (8 Å, |Δi|>4): 342; chains: 1; bounding box: 105×78×131 Å

Foldseek 3Di:
DDALQNLLVVLVVVLVVLVVLLVVLVVVLVVLLVVLLVLVLLLLVLVLVLVVVVVVVPPPCVVLNVLSVVLSVLSVVLVVVLVVLLVVLVVLLVVLVVLLVVLVVLLVVLVVLQVVVVVLLVVLLVVLVVVLVVDPVLVVLVVQLVVLVVVLVVLVVVLVVLVVVLVVVVVVQVVDPLSVVCVVCVPPDPSHDDDPVVNVVNVVSCVVVVNVVVVVVNVVSVVVSVVSVVVSVVSVVSSVVSVVVSVVVSCVSSVHDPDPRRDDPVSSVVSVVSNVVSVVSSVVSVVSSVCSSVLVDPSSVVSVVSNCVSCVVAPLVNLVVVLVVDDDPVSVVSNVSSVVSVVVSVVSVVVSVVSVVSSVLSVVLSVLSVVLSVVCVVVPSNDRQFDFPDSVVLVVLNVCCSVVVAPPVRSVVVSVVRGDGPDDDDDDPDDVPRDRDPPDPPDDDDDPPPDDDDDDPDDDDDDDDDDDDDDDDYDDYDDDDDDDDDDDDDDDDDDDDDDDDDDDDDDDD

Organism: NCBI:txid1081025

Secondary structure (DSSP, 8-state):
-EEHHHHHHHHHHHHHHHHHHHHHHHHHHHHHHHHHHHHHHHHHHHHHHHHHHHHTT-TT-HHHHHHHHHHHHHHHHHHHHHHHHHHHHHHHHHHHHHHHHHHHHHHHHHHHHHHHHHHHHHHHHHHHHHHHTT-HHHHHHHHHHHHHHHHHHHHHHHHHHHHHHHHHHHHHHHH-HHHHHHHHTTTTSTT----HHHHHHHHHHHHHTTHHHHHHHHHHHHHHHHHHHHHHHHHHHHHHHHHHHHHHHHHHHTT--TT-SPPPHHHHHHHHHHHHHHHHHHHHHHHHHHHHHHT-SHHHHHHHHHHHHHHHTS-HHHHHHHHTTS--HHHHHHHHHHHHHHHHHHHHHHHHHHHHHHHHHHHHHHHHHHHHHHHHHHTTTTSTTEEES-HHHHHHHHHHHHTTSS-HHHHHHHHHHHEEE-----S----TTSS----TT------TT---S--------------------------------------------------------